Protein AF-A0A358A588-F1 (afdb_monomer_lite)

Foldseek 3Di:
DVVVVVVVVVVVLVVVLQVLLVQLLVLLLQLQVQVPDPSNVVSLVSNLVSLLCLQPVVLHDLVSSLVSLVNSVVSNVVVCVVVVGDGDPVSCCVSRVVSNVVSSVVSVVVVVVVVVVVVVVVVVVVVVVVLVVCLVCVLVVLVVLVVVLVVQQVVQDALLWFLWHQQDRHQLHVVLVVSVVSNCSNPVVLADPVLVVLLVQLNVLSVLLQVQLCVQVVDNGRTRHPVCQCSSCVVVVVNDSLSSLNSNSLSSLSSNLSSVSSSLCSVCPPVVVCQVPDWDDPDQQWIDGPLATDGDPPRPLLPQLVLLSNLLVCLVSVHDYRLVRLVSSLVNPRAADFQHDPSSLVSVLSLLLSAPSSLVSVSSNVNSPNNCSNQVLCVLQRSARDPDPPDGTGRQSQLSNQLSVQSVCLVVDPCSSVSSVCSNQVQSQVSDPDDSNVSSVVSVVVSCSSNVHDD

Secondary structure (DSSP, 8-state):
-HHHHHHHHHHHHHHHHHHHHHHHHHHHHHHHHTTTSHHHHHHHHHHHHHHHIIIIIS---HHHHHHHHHHHHHHHHHHHHHTT----HHHHIIIIIHHHHHHHHHHHHHHHHHHHHHHHHHHHHHHHHHHHHHHHTHHHHHHHHHHHHHHHHHHH-BGGGBSS-BTTTSBTSHHHHHHHHHHHHH-GGGS-HHHHHHHHHHHHHHHHHHHHHHHHHSS---B--HHHHHHHHHHHT--SHHHHHHHHHHHHHHHHHHHHHHHHHHHTTTGGGGGGG-PEEEETTEEEETTEEEE-TT--TTSTTHHHHHHHHHHHTT-EE-HHHHHHHHHT--PPPSSPPHHHHHHHHHHHHTTTHHHHHHHHHHTTTHHHHH-GGGGGGTT----STT--B-HHHHHHHHHHHHHTTGGG-S-HHHHHHHHHHTTGGGGSSS-HHHHHHHHHHHHHHHTT---

pLDDT: mean 89.64, std 9.19, range [41.62, 98.5]

Structure (mmCIF, N/CA/C/O backbone):
data_AF-A0A358A588-F1
#
_entry.id   AF-A0A358A588-F1
#
loop_
_atom_site.group_PDB
_atom_site.id
_atom_site.type_symbol
_atom_site.label_atom_id
_atom_site.label_alt_id
_atom_site.label_comp_id
_atom_site.label_asym_id
_atom_site.label_entity_id
_atom_site.label_seq_id
_atom_site.pdbx_PDB_ins_code
_atom_site.Cartn_x
_atom_site.Cartn_y
_atom_site.Cartn_z
_atom_site.occupancy
_atom_site.B_iso_or_equiv
_atom_site.auth_seq_id
_atom_site.auth_comp_id
_atom_site.auth_asym_id
_atom_site.auth_atom_id
_atom_site.pdbx_PDB_model_num
ATOM 1 N N . MET A 1 1 ? -7.267 -7.176 52.879 1.00 49.34 1 MET A N 1
ATOM 2 C CA . MET A 1 1 ? -7.766 -5.792 53.075 1.00 49.34 1 MET A CA 1
ATOM 3 C C . MET A 1 1 ? -9.186 -5.602 52.527 1.00 49.34 1 MET A C 1
ATOM 5 O O . MET A 1 1 ? -10.028 -5.124 53.272 1.00 49.34 1 MET A O 1
ATOM 9 N N . ALA A 1 2 ? -9.494 -6.065 51.306 1.00 41.62 2 ALA A N 1
ATOM 10 C CA . ALA A 1 2 ? -10.811 -5.925 50.657 1.00 41.62 2 ALA A CA 1
ATOM 11 C C . ALA A 1 2 ? -12.026 -6.453 51.461 1.00 41.62 2 ALA A C 1
ATOM 13 O O . ALA A 1 2 ? -13.049 -5.780 51.539 1.00 41.62 2 ALA A O 1
ATOM 14 N N . VAL A 1 3 ? -11.899 -7.601 52.141 1.00 55.19 3 VAL A N 1
ATOM 15 C CA . VAL A 1 3 ? -12.985 -8.180 52.968 1.00 55.19 3 VAL A CA 1
ATOM 16 C C . VAL A 1 3 ? -13.367 -7.279 54.155 1.00 55.19 3 VAL A C 1
ATOM 18 O O . VAL A 1 3 ? -14.538 -7.189 54.515 1.00 55.19 3 VAL A O 1
ATOM 21 N N . LYS A 1 4 ? -12.397 -6.558 54.741 1.00 56.94 4 LYS A N 1
ATOM 22 C CA . LYS A 1 4 ? -12.649 -5.630 55.859 1.00 56.94 4 LYS A CA 1
ATOM 23 C C . LYS A 1 4 ? -13.379 -4.361 55.400 1.00 56.94 4 LYS A C 1
ATOM 25 O O . LYS A 1 4 ? -14.205 -3.847 56.145 1.00 56.94 4 LYS A O 1
ATOM 30 N N . VAL A 1 5 ? -13.129 -3.905 54.170 1.00 62.56 5 VAL A N 1
ATOM 31 C CA . VAL A 1 5 ? -13.775 -2.713 53.590 1.00 62.56 5 VAL A CA 1
ATOM 32 C C . VAL A 1 5 ? -15.255 -2.980 53.288 1.00 62.56 5 VAL A C 1
ATOM 34 O O . VAL A 1 5 ? -16.106 -2.205 53.707 1.00 62.56 5 VAL A O 1
ATOM 37 N N . GLN A 1 6 ? -15.587 -4.130 52.690 1.00 63.88 6 GLN A N 1
ATOM 38 C CA . GLN A 1 6 ? -16.983 -4.513 52.408 1.00 63.88 6 GLN A CA 1
ATOM 39 C C . GLN A 1 6 ? -17.823 -4.775 53.667 1.00 63.88 6 GLN A C 1
ATOM 41 O O . GLN A 1 6 ? -19.049 -4.634 53.658 1.00 63.88 6 GLN A O 1
ATOM 46 N N . ALA A 1 7 ? -17.194 -5.230 54.752 1.00 69.00 7 ALA A N 1
ATOM 47 C CA . ALA A 1 7 ? -17.876 -5.378 56.032 1.00 69.00 7 ALA A CA 1
ATOM 48 C C . ALA A 1 7 ? -18.200 -4.002 56.636 1.00 69.00 7 ALA A C 1
ATOM 50 O O . ALA A 1 7 ? -19.339 -3.767 57.030 1.00 69.00 7 ALA A O 1
ATOM 51 N N . LEU A 1 8 ? -17.229 -3.082 56.644 1.00 75.88 8 LEU A N 1
ATOM 52 C CA . LEU A 1 8 ? -17.400 -1.721 57.158 1.00 75.88 8 LEU A CA 1
ATOM 53 C C . LEU A 1 8 ? -18.476 -0.942 56.386 1.00 75.88 8 LEU A C 1
ATOM 55 O O . LEU A 1 8 ? -19.343 -0.320 56.991 1.00 75.88 8 LEU A O 1
ATOM 59 N N . GLU A 1 9 ? -18.475 -1.043 55.058 1.00 77.75 9 GLU A N 1
ATOM 60 C CA . GLU A 1 9 ? -19.464 -0.404 54.186 1.00 77.75 9 GLU A CA 1
ATOM 61 C C . GLU A 1 9 ? -20.899 -0.872 54.487 1.00 77.75 9 GLU A C 1
ATOM 63 O O . GLU A 1 9 ? -21.830 -0.067 54.556 1.00 77.75 9 GLU A O 1
ATOM 68 N N . ARG A 1 10 ? -21.094 -2.172 54.747 1.00 80.69 10 ARG A N 1
ATOM 69 C CA . ARG A 1 10 ? -22.404 -2.716 55.139 1.00 80.69 10 ARG A CA 1
ATOM 70 C C . ARG A 1 10 ? -22.880 -2.178 56.486 1.00 80.69 10 ARG A C 1
ATOM 72 O O . ARG A 1 10 ? -24.053 -1.834 56.610 1.00 80.69 10 ARG A O 1
ATOM 79 N N . TRP A 1 11 ? -21.991 -2.065 57.469 1.00 84.62 11 TRP A N 1
ATOM 80 C CA . TRP A 1 11 ? -22.337 -1.499 58.774 1.00 84.62 11 TRP A CA 1
ATOM 81 C C . TRP A 1 11 ? -22.709 -0.021 58.679 1.00 84.62 11 TRP A C 1
ATOM 83 O O . TRP A 1 11 ? -23.757 0.376 59.184 1.00 84.62 11 TRP A O 1
ATOM 93 N N . VAL A 1 12 ? -21.905 0.774 57.970 1.00 84.12 12 VAL A N 1
ATOM 94 C CA . VAL A 1 12 ? -22.150 2.211 57.782 1.00 84.12 12 VAL A CA 1
ATOM 95 C C . VAL A 1 12 ? -23.462 2.449 57.034 1.00 84.12 12 VAL A C 1
ATOM 97 O O . VAL A 1 12 ? -24.297 3.220 57.496 1.00 84.12 12 VAL A O 1
ATOM 100 N N . THR A 1 13 ? -23.703 1.737 55.929 1.00 84.62 13 THR A N 1
ATOM 101 C CA . THR A 1 13 ? -24.952 1.882 55.157 1.00 84.62 13 THR A CA 1
ATOM 102 C C . THR A 1 13 ? -26.192 1.470 55.951 1.00 84.62 13 THR A C 1
ATOM 104 O O . THR A 1 13 ? -27.238 2.100 55.813 1.00 84.62 13 THR A O 1
ATOM 107 N N . THR A 1 14 ? -26.086 0.457 56.815 1.00 88.19 14 THR A N 1
ATOM 108 C CA . THR A 1 14 ? -27.189 0.044 57.700 1.00 88.19 14 THR A CA 1
ATOM 109 C C . THR A 1 14 ? -27.453 1.089 58.782 1.00 88.19 14 THR A C 1
ATOM 111 O O . THR A 1 14 ? -28.604 1.425 59.033 1.00 88.19 14 THR A O 1
ATOM 114 N N . LEU A 1 15 ? -26.402 1.642 59.395 1.00 90.88 15 LEU A N 1
ATOM 115 C CA . LEU A 1 15 ? -26.529 2.647 60.451 1.00 90.88 15 LEU A CA 1
ATOM 116 C C . LEU A 1 15 ? -27.126 3.960 59.925 1.00 90.88 15 LEU A C 1
ATOM 118 O O . LEU A 1 15 ? -28.028 4.517 60.547 1.00 90.88 15 LEU A O 1
ATOM 122 N N . ILE A 1 16 ? -26.684 4.408 58.747 1.00 89.50 16 ILE A N 1
ATOM 123 C CA . ILE A 1 16 ? -27.269 5.570 58.063 1.00 89.50 16 ILE A CA 1
ATOM 124 C C . ILE A 1 16 ? -28.724 5.280 57.672 1.00 89.50 16 ILE A C 1
ATOM 126 O O . ILE A 1 16 ? -29.588 6.127 57.869 1.00 89.50 16 ILE A O 1
ATOM 130 N N . GLY A 1 17 ? -29.016 4.078 57.164 1.00 89.25 17 GLY A N 1
ATOM 131 C CA . GLY A 1 17 ? -30.378 3.666 56.821 1.00 89.25 17 GLY A CA 1
ATOM 132 C C . GLY A 1 17 ? -31.331 3.659 58.017 1.00 89.25 17 GLY A C 1
ATOM 133 O O . GLY A 1 17 ? -32.454 4.145 57.916 1.00 89.25 17 GLY A O 1
ATOM 134 N N . LEU A 1 18 ? -30.864 3.187 59.175 1.00 91.69 18 LEU A N 1
ATOM 135 C CA . LEU A 1 18 ? -31.629 3.222 60.420 1.00 91.69 18 LEU A CA 1
ATOM 136 C C . LEU A 1 18 ? -31.895 4.664 60.876 1.00 91.69 18 LEU A C 1
ATOM 138 O O . LEU A 1 18 ? -33.020 4.974 61.252 1.00 91.69 18 LEU A O 1
ATOM 142 N N . ALA A 1 19 ? -30.890 5.543 60.805 1.00 92.12 19 ALA A N 1
ATOM 143 C CA . ALA A 1 19 ? -31.039 6.961 61.135 1.00 92.12 19 ALA A CA 1
ATOM 144 C C . ALA A 1 19 ? -32.018 7.681 60.190 1.00 92.12 19 ALA A C 1
ATOM 146 O O . ALA A 1 19 ? -32.824 8.498 60.631 1.00 92.12 19 ALA A O 1
ATOM 147 N N . LEU A 1 20 ? -31.983 7.343 58.897 1.00 91.88 20 LEU A N 1
ATOM 148 C CA . LEU A 1 20 ? -32.939 7.837 57.911 1.00 91.88 20 LEU A CA 1
ATOM 149 C C . LEU A 1 20 ? -34.357 7.372 58.258 1.00 91.88 20 LEU A C 1
ATOM 151 O O . LEU A 1 20 ? -35.273 8.185 58.297 1.00 91.88 20 LEU A O 1
ATOM 155 N N . MET A 1 21 ? -34.531 6.083 58.563 1.00 93.31 21 MET A N 1
ATOM 156 C CA . MET A 1 21 ? -35.827 5.511 58.929 1.00 93.31 21 MET A CA 1
ATOM 157 C C . MET A 1 21 ? -36.406 6.165 60.190 1.00 93.31 21 MET A C 1
ATOM 159 O O . MET A 1 21 ? -37.588 6.499 60.214 1.00 93.31 21 MET A O 1
ATOM 163 N N . THR A 1 22 ? -35.599 6.360 61.238 1.00 92.62 22 THR A N 1
ATOM 164 C CA . THR A 1 22 ? -36.066 6.966 62.496 1.00 92.62 22 THR A CA 1
ATOM 165 C C . THR A 1 22 ? -36.398 8.443 62.333 1.00 92.62 22 THR A C 1
ATOM 167 O O . THR A 1 22 ? -37.443 8.882 62.810 1.00 92.62 22 THR A O 1
ATOM 170 N N . SER A 1 23 ? -35.553 9.200 61.627 1.00 92.62 23 SER A N 1
ATOM 171 C CA . SER A 1 23 ? -35.801 10.612 61.326 1.00 92.62 23 SER A CA 1
ATOM 172 C C . SER A 1 23 ? -37.082 10.785 60.511 1.00 92.62 23 SER A C 1
ATOM 174 O O . SER A 1 23 ? -37.944 11.575 60.891 1.00 92.62 23 SER A O 1
ATOM 176 N N . LEU A 1 24 ? -37.245 9.980 59.460 1.00 93.25 24 LEU A N 1
ATOM 177 C CA . LEU A 1 24 ? -38.387 10.048 58.557 1.00 93.25 24 LEU A CA 1
ATOM 178 C C . LEU A 1 24 ? -39.688 9.571 59.217 1.00 93.25 24 LEU A C 1
ATOM 180 O O . LEU A 1 24 ? -40.751 10.119 58.948 1.00 93.25 24 LEU A O 1
ATOM 184 N N . ALA A 1 25 ? -39.621 8.583 60.115 1.00 91.50 25 ALA A N 1
ATOM 185 C CA . ALA A 1 25 ? -40.775 8.168 60.911 1.00 91.50 25 ALA A CA 1
ATOM 186 C C . ALA A 1 25 ? -41.207 9.275 61.884 1.00 91.50 25 ALA A C 1
ATOM 188 O O . ALA A 1 25 ? -42.401 9.504 62.052 1.00 91.50 25 ALA A O 1
ATOM 189 N N . GLY A 1 26 ? -40.253 9.978 62.504 1.00 91.12 26 GLY A N 1
ATOM 190 C CA . GLY A 1 26 ? -40.532 11.083 63.422 1.00 91.12 26 GLY A CA 1
ATOM 191 C C . GLY A 1 26 ? -41.179 12.285 62.734 1.00 91.12 26 GLY A C 1
ATOM 192 O O . GLY A 1 26 ? -42.184 12.798 63.223 1.00 91.12 26 GLY A O 1
ATOM 193 N N . THR A 1 27 ? -40.650 12.706 61.583 1.00 92.00 27 THR A N 1
ATOM 194 C CA . THR A 1 27 ? -41.223 13.818 60.807 1.00 92.00 27 THR A CA 1
ATOM 195 C C . THR A 1 27 ? -42.592 13.458 60.235 1.00 92.00 27 THR A C 1
ATOM 197 O O . THR A 1 27 ? -43.519 14.261 60.327 1.00 92.00 27 THR A O 1
ATOM 200 N N . LEU A 1 28 ? -42.770 12.221 59.760 1.00 89.56 28 LEU A N 1
ATOM 201 C CA . LEU A 1 28 ? -44.059 11.735 59.271 1.00 89.56 28 LEU A CA 1
ATOM 202 C C . LEU A 1 28 ? -45.103 11.630 60.394 1.00 89.56 28 LEU A C 1
ATOM 204 O O . LEU A 1 28 ? -46.247 12.030 60.202 1.00 89.56 28 LEU A O 1
ATOM 208 N N . LEU A 1 29 ? -44.724 11.158 61.585 1.00 89.81 29 LEU A N 1
ATOM 209 C CA . LEU A 1 29 ? -45.606 11.154 62.757 1.00 89.81 29 LEU A CA 1
ATOM 210 C C . LEU A 1 29 ? -45.992 12.566 63.193 1.00 89.81 29 LEU A C 1
ATOM 212 O O . LEU A 1 29 ? -47.149 12.794 63.532 1.00 89.81 29 LEU A O 1
ATOM 216 N N . GLY A 1 30 ? -45.050 13.512 63.154 1.00 86.88 30 GLY A N 1
ATOM 217 C CA . GLY A 1 30 ? -45.333 14.924 63.404 1.00 86.88 30 GLY A CA 1
ATOM 218 C C . GLY A 1 30 ? -46.331 15.494 62.396 1.00 86.88 30 GLY A C 1
ATOM 219 O O . GLY A 1 30 ? -47.281 16.162 62.794 1.00 86.88 30 GLY A O 1
ATOM 220 N N . ALA A 1 31 ? -46.168 15.167 61.112 1.00 86.94 31 ALA A N 1
ATOM 221 C CA . ALA A 1 31 ? -47.083 15.584 60.054 1.00 86.94 31 ALA A CA 1
ATOM 222 C C . ALA A 1 31 ? -48.490 14.989 60.234 1.00 86.94 31 ALA A C 1
ATOM 224 O O . ALA A 1 31 ? -49.475 15.694 60.044 1.00 86.94 31 ALA A O 1
ATOM 225 N N . LEU A 1 32 ? -48.590 13.721 60.649 1.00 85.69 32 LEU A N 1
ATOM 226 C CA . LEU A 1 32 ? -49.868 13.043 60.894 1.00 85.69 32 LEU A CA 1
ATOM 227 C C . LEU A 1 32 ? -50.568 13.534 62.168 1.00 85.69 32 LEU A C 1
ATOM 229 O O . LEU A 1 32 ? -51.772 13.757 62.157 1.00 85.69 32 LEU A O 1
ATOM 233 N N . HIS A 1 33 ? -49.831 13.724 63.265 1.00 86.81 33 HIS A N 1
ATOM 234 C CA . HIS A 1 33 ? -50.406 14.151 64.544 1.00 86.81 33 HIS A CA 1
ATOM 235 C C . HIS A 1 33 ? -50.925 15.595 64.510 1.00 86.81 33 HIS A C 1
ATOM 237 O O . HIS A 1 33 ? -51.863 15.940 65.225 1.00 86.81 33 HIS A O 1
ATOM 243 N N . LEU A 1 34 ? -50.287 16.443 63.700 1.00 87.12 34 LEU A N 1
ATOM 244 C CA . LEU A 1 34 ? -50.498 17.888 63.670 1.00 87.12 34 LEU A CA 1
ATOM 245 C C . LEU A 1 34 ? -51.047 18.381 62.319 1.00 87.12 34 LEU A C 1
ATOM 247 O O . LEU A 1 34 ? -50.856 19.558 62.003 1.00 87.12 34 LEU A O 1
ATOM 251 N N . ALA A 1 35 ? -51.696 17.506 61.539 1.00 78.69 35 ALA A N 1
ATOM 252 C CA . ALA A 1 35 ? -52.033 17.686 60.118 1.00 78.69 35 ALA A CA 1
ATOM 253 C C . ALA A 1 35 ? -52.707 19.029 59.759 1.00 78.69 35 ALA A C 1
ATOM 255 O O . ALA A 1 35 ? -52.408 19.599 58.711 1.00 78.69 35 ALA A O 1
ATOM 256 N N . ASP A 1 36 ? -53.521 19.585 60.661 1.00 81.81 36 ASP A N 1
ATOM 257 C CA . ASP A 1 36 ? -54.259 20.843 60.457 1.00 81.81 36 ASP A CA 1
ATOM 258 C C . ASP A 1 36 ? -53.571 22.086 61.045 1.00 81.81 36 ASP A C 1
ATOM 260 O O . ASP A 1 36 ? -54.162 23.162 61.159 1.00 81.81 36 ASP A O 1
ATOM 264 N N . THR A 1 37 ? -52.312 21.961 61.459 1.00 86.75 37 THR A N 1
ATOM 265 C CA . THR A 1 37 ? -51.557 23.054 62.075 1.00 86.75 37 THR A CA 1
ATOM 266 C C . THR A 1 37 ? -50.357 23.452 61.226 1.00 86.75 37 THR A C 1
ATOM 268 O O . THR A 1 37 ? -49.803 22.660 60.461 1.00 86.75 37 THR A O 1
ATOM 271 N N . PHE A 1 38 ? -49.879 24.679 61.435 1.00 87.38 38 PHE A N 1
ATOM 272 C CA . PHE A 1 38 ? -48.620 25.142 60.853 1.00 87.38 38 PHE A CA 1
ATOM 273 C C . PHE A 1 38 ? -47.447 24.197 61.178 1.00 87.38 38 PHE A C 1
ATOM 275 O O . PHE A 1 38 ? -46.618 23.917 60.318 1.00 87.38 38 PHE A O 1
ATOM 282 N N . LEU A 1 39 ? -47.406 23.644 62.396 1.00 85.81 39 LEU A N 1
ATOM 283 C CA . LEU A 1 39 ? -46.358 22.709 62.813 1.00 85.81 39 LEU A CA 1
ATOM 284 C C . LEU A 1 39 ? -46.415 21.375 62.049 1.00 85.81 39 LEU A C 1
ATOM 286 O O . LEU A 1 39 ? -45.364 20.819 61.736 1.00 85.81 39 LEU A O 1
ATOM 290 N N . GLY A 1 40 ? -47.608 20.886 61.695 1.00 85.19 40 GLY A N 1
ATOM 291 C CA . GLY A 1 40 ? -47.763 19.698 60.849 1.00 85.19 40 GLY A CA 1
ATOM 292 C C . GLY A 1 40 ? -47.281 19.928 59.419 1.00 85.19 40 GLY A C 1
ATOM 293 O O . GLY A 1 40 ? -46.601 19.073 58.855 1.00 85.19 40 GLY A O 1
ATOM 294 N N . GLN A 1 41 ? -47.533 21.117 58.861 1.00 85.12 41 GLN A N 1
ATOM 295 C CA . GLN A 1 41 ? -46.999 21.501 57.549 1.00 85.12 41 GLN A CA 1
ATOM 296 C C . GLN A 1 41 ? -45.467 21.573 57.558 1.00 85.12 41 GLN A C 1
ATOM 298 O O . GLN A 1 41 ? -44.826 21.059 56.643 1.00 85.12 41 GLN A O 1
ATOM 303 N N . VAL A 1 42 ? -44.863 22.143 58.608 1.00 88.06 42 VAL A N 1
ATOM 304 C CA . VAL A 1 42 ? -43.399 22.148 58.782 1.00 88.06 42 VAL A CA 1
ATOM 305 C C . VAL A 1 42 ? -42.854 20.717 58.837 1.00 88.06 42 VAL A C 1
ATOM 307 O O . VAL A 1 42 ? -41.903 20.400 58.126 1.00 88.06 42 VAL A O 1
ATOM 310 N N . ALA A 1 43 ? -43.487 19.824 59.601 1.00 88.06 43 ALA A N 1
ATOM 311 C CA . ALA A 1 43 ? -43.083 18.420 59.680 1.00 88.06 43 ALA A CA 1
ATOM 312 C C . ALA A 1 43 ? -43.210 17.681 58.329 1.00 88.06 43 ALA A C 1
ATOM 314 O O . ALA A 1 43 ? -42.357 16.857 57.983 1.00 88.06 43 ALA A O 1
ATOM 315 N N . ALA A 1 44 ? -44.225 18.006 57.523 1.00 86.00 44 ALA A N 1
ATOM 316 C CA . ALA A 1 44 ? -44.368 17.489 56.163 1.00 86.00 44 ALA A CA 1
ATOM 317 C C . ALA A 1 44 ? -43.237 17.972 55.235 1.00 86.00 44 ALA A C 1
ATOM 319 O O . ALA A 1 44 ? -42.672 17.172 54.490 1.00 86.00 44 ALA A O 1
ATOM 320 N N . PHE A 1 45 ? -42.837 19.245 55.312 1.00 88.75 45 PHE A N 1
ATOM 321 C CA . PHE A 1 45 ? -41.679 19.744 54.560 1.00 88.75 45 PHE A CA 1
ATOM 322 C C . PHE A 1 45 ? -40.372 19.071 54.990 1.00 88.75 45 PHE A C 1
ATOM 324 O O . PHE A 1 45 ? -39.598 18.642 54.134 1.00 88.75 45 PHE A O 1
ATOM 331 N N . GLU A 1 46 ? -40.146 18.907 56.293 1.00 91.88 46 GLU A N 1
ATOM 332 C CA . GLU A 1 46 ? -38.987 18.174 56.822 1.00 91.88 46 GLU A CA 1
ATOM 333 C C . GLU A 1 46 ? -38.950 16.726 56.308 1.00 91.88 46 GLU A C 1
ATOM 335 O O . GLU A 1 46 ? -37.898 16.208 55.945 1.00 91.88 46 GLU A O 1
ATOM 340 N N . THR A 1 47 ? -40.112 16.083 56.169 1.00 90.12 47 THR A N 1
ATOM 341 C CA . THR A 1 47 ? -40.235 14.744 55.571 1.00 90.12 47 THR A CA 1
ATOM 342 C C . THR A 1 47 ? -39.717 14.712 54.127 1.00 90.12 47 THR A C 1
ATOM 344 O O . THR A 1 47 ? -38.950 13.818 53.763 1.00 90.12 47 THR A O 1
ATOM 347 N N . ILE A 1 48 ? -40.061 15.717 53.317 1.00 90.12 48 ILE A N 1
ATOM 348 C CA . ILE A 1 48 ? -39.560 15.860 51.941 1.00 90.12 48 ILE A CA 1
ATOM 349 C C . ILE A 1 48 ? -38.043 16.093 51.938 1.00 90.12 48 ILE A C 1
ATOM 351 O O . ILE A 1 48 ? -37.326 15.460 51.160 1.00 90.12 48 ILE A O 1
ATOM 355 N N . TYR A 1 49 ? -37.527 16.948 52.824 1.00 90.25 49 TYR A N 1
ATOM 356 C CA . TYR A 1 49 ? -36.086 17.192 52.938 1.00 90.25 49 TYR A CA 1
ATOM 357 C C . TYR A 1 49 ? -35.307 15.929 53.302 1.00 90.25 49 TYR A C 1
ATOM 359 O O . TYR A 1 49 ? -34.283 15.637 52.681 1.00 90.25 49 TYR A O 1
ATOM 367 N N . VAL A 1 50 ? -35.806 15.139 54.254 1.00 91.12 50 VAL A N 1
ATOM 368 C CA . VAL A 1 50 ? -35.181 13.871 54.653 1.00 91.12 50 VAL A CA 1
ATOM 369 C C . VAL A 1 50 ? -35.179 12.868 53.490 1.00 91.12 50 VAL A C 1
ATOM 371 O O . VAL A 1 50 ? -34.171 12.190 53.273 1.00 91.12 50 VAL A O 1
ATOM 374 N N . LEU A 1 51 ? -36.238 12.819 52.671 1.00 90.88 51 LEU A N 1
ATOM 375 C CA . LEU A 1 51 ? -36.268 12.014 51.440 1.00 90.88 51 LEU A CA 1
ATOM 376 C C . LEU A 1 51 ? -35.216 12.471 50.416 1.00 90.88 51 LEU A C 1
ATOM 378 O O . LEU A 1 51 ? -34.495 11.636 49.862 1.00 90.88 51 LEU A O 1
ATOM 382 N N . ILE A 1 52 ? -35.072 13.781 50.198 1.00 88.56 52 ILE A N 1
ATOM 383 C CA . ILE A 1 52 ? -34.043 14.340 49.306 1.00 88.56 52 ILE A CA 1
ATOM 384 C C . ILE A 1 52 ? -32.643 13.986 49.817 1.00 88.56 52 ILE A C 1
ATOM 386 O O . ILE A 1 52 ? -31.797 13.548 49.034 1.00 88.56 52 ILE A O 1
ATOM 390 N N . ILE A 1 53 ? -32.397 14.116 51.124 1.00 88.69 53 ILE A N 1
ATOM 391 C CA . ILE A 1 53 ? -31.123 13.736 51.743 1.00 88.69 53 ILE A CA 1
ATOM 392 C C . ILE A 1 53 ? -30.841 12.246 51.500 1.00 88.69 53 ILE A C 1
ATOM 394 O O . ILE A 1 53 ? -29.747 11.897 51.052 1.00 88.69 53 ILE A O 1
ATOM 398 N N . GLY A 1 54 ? -31.836 11.383 51.722 1.00 86.25 54 GLY A N 1
ATOM 399 C CA . GLY A 1 54 ? -31.736 9.937 51.524 1.00 86.25 54 GLY A CA 1
ATOM 400 C C . GLY A 1 54 ? -31.381 9.527 50.094 1.00 86.25 54 GLY A C 1
ATOM 401 O O . GLY A 1 54 ? -30.474 8.716 49.895 1.00 86.25 54 GLY A O 1
ATOM 402 N N . PHE A 1 55 ? -32.073 10.086 49.098 1.00 87.75 55 PHE A N 1
ATOM 403 C CA . PHE A 1 55 ? -31.919 9.680 47.696 1.00 87.75 55 PHE A CA 1
ATOM 404 C C . PHE A 1 55 ? -30.868 10.472 46.908 1.00 87.75 55 PHE A C 1
ATOM 406 O O . PHE A 1 55 ? -30.302 9.929 45.963 1.00 87.75 55 PHE A O 1
ATOM 413 N N . SER A 1 56 ? -30.586 11.725 47.278 1.00 82.56 56 SER A N 1
ATOM 414 C CA . SER A 1 56 ? -29.737 12.625 46.475 1.00 82.56 56 SER A CA 1
ATOM 415 C C . SER A 1 56 ? -28.398 12.964 47.137 1.00 82.56 56 SER A C 1
ATOM 417 O O . SER A 1 56 ? -27.390 13.080 46.442 1.00 82.56 56 SER A O 1
ATOM 419 N N . ILE A 1 57 ? -28.353 13.109 48.468 1.00 84.75 57 ILE A N 1
ATOM 420 C CA . ILE A 1 57 ? -27.145 13.579 49.176 1.00 84.75 57 ILE A CA 1
ATOM 421 C C . ILE A 1 57 ? -26.324 12.408 49.712 1.00 84.75 57 ILE A C 1
ATOM 423 O O . ILE A 1 57 ? -25.120 12.338 49.475 1.00 84.75 57 ILE A O 1
ATOM 427 N N . LEU A 1 58 ? -26.969 11.461 50.395 1.00 83.50 58 LEU A N 1
ATOM 428 C CA . LEU A 1 58 ? -26.287 10.334 51.037 1.00 83.50 58 LEU A CA 1
ATOM 429 C C . LEU A 1 58 ? -25.781 9.278 50.040 1.00 83.50 58 LEU A C 1
ATOM 431 O O . LEU A 1 58 ? -25.023 8.396 50.438 1.00 83.50 58 LEU A O 1
ATOM 435 N N . ARG A 1 59 ? -26.187 9.367 48.761 1.00 74.19 59 ARG A N 1
ATOM 436 C CA . ARG A 1 59 ? -25.808 8.456 47.658 1.00 74.19 59 ARG A CA 1
ATOM 437 C C . ARG A 1 59 ? -25.889 6.969 48.036 1.00 74.19 59 ARG A C 1
ATOM 439 O O . ARG A 1 59 ? -25.074 6.156 47.603 1.00 74.19 59 ARG A O 1
ATOM 446 N N . LEU A 1 60 ? -26.865 6.613 48.869 1.00 80.81 60 LEU A N 1
ATOM 447 C CA . LEU A 1 60 ? -27.122 5.229 49.248 1.00 80.81 60 LEU A CA 1
ATOM 448 C C . LEU A 1 60 ? -27.763 4.464 48.077 1.00 80.81 60 LEU A C 1
ATOM 450 O O . LEU A 1 60 ? -28.460 5.076 47.266 1.00 80.81 60 LEU A O 1
ATOM 454 N N . PRO A 1 61 ? -27.593 3.128 48.001 1.00 83.44 61 PRO A N 1
ATOM 455 C CA . PRO A 1 61 ? -28.249 2.319 46.980 1.00 83.44 61 PRO A CA 1
ATOM 456 C C . PRO A 1 61 ? -29.771 2.553 46.988 1.00 83.44 61 PRO A C 1
ATOM 458 O O . PRO A 1 61 ? -30.391 2.319 48.032 1.00 83.44 61 PRO A O 1
ATOM 461 N N . PRO A 1 62 ? -30.398 2.946 45.860 1.00 85.62 62 PRO A N 1
ATOM 462 C CA . PRO A 1 62 ? -31.801 3.368 45.832 1.00 85.62 62 PRO A CA 1
ATOM 463 C C . PRO A 1 62 ? -32.770 2.311 46.369 1.00 85.62 62 PRO A C 1
ATOM 465 O O . PRO A 1 62 ? -33.728 2.641 47.061 1.00 85.62 62 PRO A O 1
ATOM 468 N N . THR A 1 63 ? -32.490 1.027 46.123 1.00 86.88 63 THR A N 1
ATOM 469 C CA . THR A 1 63 ? -33.267 -0.108 46.647 1.00 86.88 63 THR A CA 1
ATOM 470 C C . THR A 1 63 ? -33.240 -0.184 48.173 1.00 86.88 63 THR A C 1
ATOM 472 O O . THR A 1 63 ? -34.261 -0.465 48.798 1.00 86.88 63 THR A O 1
ATOM 475 N N . ARG A 1 64 ? -32.085 0.093 48.792 1.00 87.62 64 ARG A N 1
ATOM 476 C CA . ARG A 1 64 ? -31.935 0.112 50.253 1.00 87.62 64 ARG A CA 1
ATOM 477 C C . ARG A 1 64 ? -32.544 1.370 50.854 1.00 87.62 64 ARG A C 1
ATOM 479 O O . ARG A 1 64 ? -33.222 1.268 51.866 1.00 87.62 64 ARG A O 1
ATOM 486 N N . THR A 1 65 ? -32.343 2.532 50.236 1.00 89.62 65 THR A N 1
ATOM 487 C CA . THR A 1 65 ? -32.975 3.786 50.673 1.00 89.62 65 THR A CA 1
ATOM 488 C C . THR A 1 65 ? -34.494 3.654 50.654 1.00 89.62 65 THR A C 1
ATOM 490 O O . THR A 1 65 ? -35.147 3.939 51.652 1.00 89.62 65 THR A O 1
ATOM 493 N N . LEU A 1 66 ? -35.049 3.108 49.566 1.00 91.69 66 LEU A N 1
ATOM 494 C CA . LEU A 1 66 ? -36.478 2.837 49.443 1.00 91.69 66 LEU A CA 1
ATOM 495 C C . LEU A 1 66 ? -36.973 1.863 50.516 1.00 91.69 66 LEU A C 1
ATOM 497 O O . LEU A 1 66 ? -38.029 2.099 51.090 1.00 91.69 66 LEU A O 1
ATOM 501 N N . PHE A 1 67 ? -36.213 0.809 50.831 1.00 92.75 67 PHE A N 1
ATOM 502 C CA . PHE A 1 67 ? -36.547 -0.109 51.924 1.00 92.75 67 PHE A CA 1
ATOM 503 C C . PHE A 1 67 ? -36.678 0.617 53.273 1.00 92.75 67 PHE A C 1
ATOM 505 O O . PHE A 1 67 ? -37.666 0.420 53.977 1.00 92.75 67 PHE A O 1
ATOM 512 N N . TRP A 1 68 ? -35.731 1.496 53.616 1.00 93.06 68 TRP A N 1
ATOM 513 C CA . TRP A 1 68 ? -35.777 2.262 54.866 1.00 93.06 68 TRP A CA 1
ATOM 514 C C . TRP A 1 68 ? -36.917 3.285 54.893 1.00 93.06 68 TRP A C 1
ATOM 516 O O . TRP A 1 68 ? -37.585 3.416 55.916 1.00 93.06 68 TRP A O 1
ATOM 526 N N . CYS A 1 69 ? -37.200 3.950 53.770 1.00 92.06 69 CYS A N 1
ATOM 527 C CA . CYS A 1 69 ? -38.34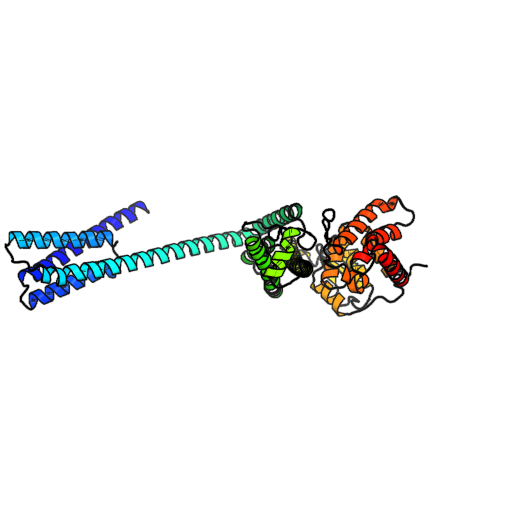2 4.859 53.649 1.00 92.06 69 CYS A CA 1
ATOM 528 C C . CYS A 1 69 ? -39.691 4.119 53.711 1.00 92.06 69 CYS A C 1
ATOM 530 O O . CYS A 1 69 ? -40.650 4.577 54.327 1.00 92.06 69 CYS A O 1
ATOM 532 N N . LEU A 1 70 ? -39.812 2.940 53.107 1.00 92.00 70 LEU A N 1
ATOM 533 C CA . LEU A 1 70 ? -41.025 2.134 53.271 1.00 92.00 70 LEU A CA 1
ATOM 534 C C . LEU A 1 70 ? -41.165 1.647 54.721 1.00 92.00 70 LEU A C 1
ATOM 536 O O . LEU A 1 70 ? -42.264 1.667 55.270 1.00 92.00 70 LEU A O 1
ATOM 540 N N . GLY A 1 71 ? -40.053 1.301 55.376 1.00 91.38 71 GLY A N 1
ATOM 541 C CA . GLY A 1 71 ? -40.020 0.965 56.799 1.00 91.38 71 GLY A CA 1
ATOM 542 C C . GLY A 1 71 ? -40.506 2.104 57.701 1.00 91.38 71 GLY A C 1
ATOM 543 O O . GLY A 1 71 ? -41.321 1.867 58.591 1.00 91.38 71 GLY A O 1
ATOM 544 N N . SER A 1 72 ? -40.084 3.348 57.452 1.00 91.88 72 SER A N 1
ATOM 545 C CA . SER A 1 72 ? -40.531 4.503 58.244 1.00 91.88 72 SER A CA 1
ATOM 546 C C . SER A 1 72 ? -42.021 4.791 58.072 1.00 91.88 72 SER A C 1
ATOM 548 O O . SER A 1 72 ? -42.686 5.131 59.049 1.00 91.88 72 SER A O 1
ATOM 550 N N . LEU A 1 73 ? -42.562 4.595 56.864 1.00 91.25 73 LEU A N 1
ATOM 551 C CA . LEU A 1 73 ? -43.999 4.698 56.599 1.00 91.25 73 LEU A CA 1
ATOM 552 C C . LEU A 1 73 ? -44.792 3.661 57.401 1.00 91.25 73 LEU A C 1
ATOM 554 O O . LEU A 1 73 ? -45.784 4.006 58.036 1.00 91.25 73 LEU A O 1
ATOM 558 N N . VAL A 1 74 ? -44.333 2.405 57.420 1.00 92.06 74 VAL A N 1
ATOM 559 C CA . VAL A 1 74 ? -44.969 1.332 58.203 1.00 92.06 74 VAL A CA 1
ATOM 560 C C . VAL A 1 74 ? -44.948 1.656 59.697 1.00 92.06 74 VAL A C 1
ATOM 562 O O . VAL A 1 74 ? -45.972 1.516 60.363 1.00 92.06 74 VAL A O 1
ATOM 565 N N . VAL A 1 75 ? -43.812 2.124 60.224 1.00 91.56 75 VAL A N 1
ATOM 566 C CA . VAL A 1 75 ? -43.680 2.514 61.638 1.00 91.56 75 VAL A CA 1
ATOM 567 C C . VAL A 1 75 ? -44.628 3.663 61.985 1.00 91.56 75 VAL A C 1
ATOM 569 O O . VAL A 1 75 ? -45.330 3.589 62.994 1.00 91.56 75 VAL A O 1
ATOM 572 N N . ALA A 1 76 ? -44.689 4.699 61.145 1.00 88.62 76 ALA A N 1
ATOM 573 C CA . ALA A 1 76 ? -45.555 5.849 61.375 1.00 88.62 76 ALA A CA 1
ATOM 574 C C . ALA A 1 76 ? -47.044 5.470 61.336 1.00 88.62 76 ALA A C 1
ATOM 576 O O . ALA A 1 76 ? -47.796 5.844 62.234 1.00 88.62 76 ALA A O 1
ATOM 577 N N . LEU A 1 77 ? -47.465 4.669 60.351 1.00 88.75 77 LEU A N 1
ATOM 578 C CA . LEU A 1 77 ? -48.850 4.203 60.239 1.00 88.75 77 LEU A CA 1
ATOM 579 C C . LEU A 1 77 ? -49.245 3.281 61.397 1.00 88.75 77 LEU A C 1
ATOM 581 O O . LEU A 1 77 ? -50.338 3.418 61.941 1.00 88.75 77 LEU A O 1
ATOM 585 N N . ALA A 1 78 ? -48.361 2.374 61.822 1.00 90.75 78 ALA A N 1
ATOM 586 C CA . ALA A 1 78 ? -48.620 1.506 62.969 1.00 90.75 78 ALA A CA 1
ATOM 587 C C . ALA A 1 78 ? -48.806 2.312 64.266 1.00 90.75 78 ALA A C 1
ATOM 589 O O . ALA A 1 78 ? -49.724 2.040 65.039 1.00 90.75 78 ALA A O 1
ATOM 590 N N . ALA A 1 79 ? -47.971 3.329 64.492 1.00 89.75 79 ALA A N 1
ATOM 591 C CA . ALA A 1 79 ? -48.098 4.213 65.646 1.00 89.75 79 ALA A CA 1
ATOM 592 C C . ALA A 1 79 ? -49.365 5.088 65.580 1.00 89.75 79 ALA A C 1
ATOM 594 O O . ALA A 1 79 ? -50.055 5.213 66.592 1.00 89.75 79 ALA A O 1
ATOM 595 N N . ALA A 1 80 ? -49.725 5.612 64.404 1.00 87.12 80 ALA A N 1
ATOM 596 C CA . ALA A 1 80 ? -50.974 6.350 64.202 1.00 87.12 80 ALA A CA 1
ATOM 597 C C . ALA A 1 80 ? -52.213 5.479 64.492 1.00 87.12 80 ALA A C 1
ATOM 599 O O . ALA A 1 80 ? -53.128 5.917 65.190 1.00 87.12 80 ALA A O 1
ATOM 600 N N . LEU A 1 81 ? -52.209 4.215 64.044 1.00 89.06 81 LEU A N 1
ATOM 601 C CA . LEU A 1 81 ? -53.277 3.247 64.324 1.00 89.06 81 LEU A CA 1
ATOM 602 C C . LEU A 1 81 ? -53.398 2.924 65.820 1.00 89.06 81 LEU A C 1
ATOM 604 O O . LEU A 1 81 ? -54.506 2.902 66.356 1.00 89.06 81 LEU A O 1
ATOM 608 N N . LEU A 1 82 ? -52.274 2.705 66.512 1.00 92.25 82 LEU A N 1
ATOM 609 C CA . LEU A 1 82 ? -52.256 2.440 67.958 1.00 92.25 82 LEU A CA 1
ATOM 610 C C . LEU A 1 82 ? -52.801 3.621 68.774 1.00 92.25 82 LEU A C 1
ATOM 612 O O . LEU A 1 82 ? -53.478 3.413 69.780 1.00 92.25 82 LEU A O 1
ATOM 616 N N . GLN A 1 83 ? -52.530 4.847 68.324 1.00 90.12 83 GLN A N 1
ATOM 617 C CA . GLN A 1 83 ? -52.986 6.089 68.954 1.00 90.12 83 GLN A CA 1
ATOM 618 C C . GLN A 1 83 ? -54.384 6.536 68.482 1.00 90.12 83 GLN A C 1
ATOM 620 O O . GLN A 1 83 ? -54.905 7.528 68.989 1.00 90.12 83 GLN A O 1
ATOM 625 N N . ARG A 1 84 ? -55.006 5.805 67.542 1.00 89.06 84 ARG A N 1
ATOM 626 C CA . ARG A 1 84 ? -56.311 6.116 66.925 1.00 89.06 84 ARG A CA 1
ATOM 627 C C . ARG A 1 84 ? -56.375 7.506 66.276 1.00 89.06 84 ARG A C 1
ATOM 629 O O . ARG A 1 84 ? -57.380 8.201 66.407 1.00 89.06 84 ARG A O 1
ATOM 636 N N . TRP A 1 85 ? -55.305 7.917 65.601 1.00 87.94 85 TRP A N 1
ATOM 637 C CA . TRP A 1 85 ? -55.308 9.146 64.805 1.00 87.94 85 TRP A CA 1
ATOM 638 C C . TRP A 1 85 ? -56.088 8.945 63.504 1.00 87.94 85 TRP A C 1
ATOM 640 O O . TRP A 1 85 ? -56.019 7.870 62.906 1.00 87.94 85 TRP A O 1
ATOM 650 N N . ASP A 1 86 ? -56.812 9.978 63.072 1.00 82.56 86 ASP A N 1
ATOM 651 C CA . ASP A 1 86 ? -57.447 9.993 61.755 1.00 82.56 86 ASP A CA 1
ATOM 652 C C . ASP A 1 86 ? -56.388 10.338 60.702 1.00 82.56 86 ASP A C 1
ATOM 654 O O . ASP A 1 86 ? -55.699 11.353 60.810 1.00 82.56 86 ASP A O 1
ATOM 658 N N . VAL A 1 87 ? -56.189 9.447 59.733 1.00 82.94 87 VAL A N 1
ATOM 659 C CA . VAL A 1 87 ? -55.142 9.583 58.714 1.00 82.94 87 VAL A CA 1
ATOM 660 C C . VAL A 1 87 ? -55.817 9.862 57.385 1.00 82.94 87 VAL A C 1
ATOM 662 O O . VAL A 1 87 ? -56.329 8.941 56.748 1.00 82.94 87 VAL A O 1
ATOM 665 N N . ASP A 1 88 ? -55.777 11.120 56.947 1.00 85.25 88 ASP A N 1
ATOM 666 C CA . ASP A 1 88 ? -56.263 11.495 55.623 1.00 85.25 88 ASP A CA 1
ATOM 667 C C . ASP A 1 88 ? -55.358 10.897 54.522 1.00 85.25 88 ASP A C 1
ATOM 669 O O . ASP A 1 88 ? -54.158 11.212 54.453 1.00 85.25 88 ASP A O 1
ATOM 673 N N . PRO A 1 89 ? -55.897 10.043 53.628 1.00 83.69 89 PRO A N 1
ATOM 674 C CA . PRO A 1 89 ? -55.121 9.449 52.547 1.00 83.69 89 PRO A CA 1
ATOM 675 C C . PRO A 1 89 ? -54.538 10.486 51.580 1.00 83.69 89 PRO A C 1
ATOM 677 O O . PRO A 1 89 ? -53.472 10.246 51.008 1.00 83.69 89 PRO A O 1
ATOM 680 N N . VAL A 1 90 ? -55.207 11.631 51.392 1.00 84.75 90 VAL A N 1
ATOM 681 C CA . VAL A 1 90 ? -54.758 12.676 50.460 1.00 84.75 90 VAL A CA 1
ATOM 682 C C . VAL A 1 90 ? -53.521 13.386 51.010 1.00 84.75 90 VAL A C 1
ATOM 684 O O . VAL A 1 90 ? -52.510 13.468 50.308 1.00 84.75 90 VAL A O 1
ATOM 687 N N . SER A 1 91 ? -53.539 13.810 52.275 1.00 81.50 91 SER A N 1
ATOM 688 C CA . SER A 1 91 ? -52.368 14.356 52.970 1.00 81.50 91 SER A CA 1
ATOM 689 C C . SER A 1 91 ? -51.187 13.385 52.973 1.00 81.50 91 SER A C 1
ATOM 691 O O . SER A 1 91 ? -50.066 13.784 52.663 1.00 81.50 91 SER A O 1
ATOM 693 N N . LEU A 1 92 ? -51.414 12.094 53.241 1.00 85.25 92 LEU A N 1
ATOM 694 C CA . LEU A 1 92 ? -50.346 11.089 53.215 1.00 85.25 92 LEU A CA 1
ATOM 695 C C . LEU A 1 92 ? -49.725 10.944 51.814 1.00 85.25 92 LEU A C 1
ATOM 697 O O . LEU A 1 92 ? -48.504 10.834 51.659 1.00 85.25 92 LEU A O 1
ATOM 701 N N . MET A 1 93 ? -50.557 10.971 50.774 1.00 87.81 93 MET A N 1
ATOM 702 C CA . MET A 1 93 ? -50.102 10.871 49.393 1.00 87.81 93 MET A CA 1
ATOM 703 C C . MET A 1 93 ? -49.323 12.120 48.954 1.00 87.81 93 MET A C 1
ATOM 705 O O . MET A 1 93 ? -48.291 11.986 48.297 1.00 87.81 93 MET A O 1
ATOM 709 N N . LEU A 1 94 ? -49.760 13.317 49.355 1.00 83.38 94 LEU A N 1
ATOM 710 C CA . LEU A 1 94 ? -49.096 14.585 49.034 1.00 83.38 94 LEU A CA 1
ATOM 711 C C . LEU A 1 94 ? -47.784 14.785 49.800 1.00 83.38 94 LEU A C 1
ATOM 713 O O . LEU A 1 94 ? -46.786 15.184 49.204 1.00 83.38 94 LEU A O 1
ATOM 717 N N . PHE A 1 95 ? -47.766 14.499 51.102 1.00 81.62 95 PHE A N 1
ATOM 718 C CA . PHE A 1 95 ? -46.606 14.764 51.958 1.00 81.62 95 PHE A CA 1
ATOM 719 C C . PHE A 1 95 ? -45.548 13.665 51.905 1.00 81.62 95 PHE A C 1
ATOM 721 O O . PHE A 1 95 ? -44.384 13.923 52.209 1.00 81.62 95 PHE A O 1
ATOM 728 N N . TYR A 1 96 ? -45.928 12.450 51.505 1.00 86.88 96 TYR A N 1
ATOM 729 C CA . TYR A 1 96 ? -45.023 11.307 51.516 1.00 86.88 96 TYR A CA 1
ATOM 730 C C . TYR A 1 96 ? -44.994 10.533 50.203 1.00 86.88 96 TYR A C 1
ATOM 732 O O . TYR A 1 96 ? -43.920 10.316 49.648 1.00 86.88 96 TYR A O 1
ATOM 740 N N . GLY A 1 97 ? -46.157 10.135 49.683 1.00 88.06 97 GLY A N 1
ATOM 741 C CA . GLY A 1 97 ? -46.255 9.264 48.507 1.00 88.06 97 GLY A CA 1
ATOM 742 C C . GLY A 1 97 ? -45.597 9.851 47.255 1.00 88.06 97 GLY A C 1
ATOM 743 O O . GLY A 1 97 ? -44.662 9.263 46.710 1.00 88.06 97 GLY A O 1
ATOM 744 N N . PHE A 1 98 ? -46.052 11.025 46.812 1.00 90.94 98 PHE A N 1
ATOM 745 C CA . PHE A 1 98 ? -45.488 11.710 45.646 1.00 90.94 98 PHE A CA 1
ATOM 746 C C . PHE A 1 98 ? -44.006 12.076 45.835 1.00 90.94 98 PHE A C 1
ATOM 748 O O . PHE A 1 98 ? -43.206 11.710 44.967 1.00 90.94 98 PHE A O 1
ATOM 755 N N . PRO A 1 99 ? -43.591 12.717 46.949 1.00 89.81 99 PRO A N 1
ATOM 756 C CA . PRO A 1 99 ? -42.181 12.999 47.208 1.00 89.81 99 PRO A CA 1
ATOM 757 C C . PRO A 1 99 ? -41.294 11.753 47.195 1.00 89.81 99 PRO A C 1
ATOM 759 O O . PRO A 1 99 ? -40.206 11.795 46.623 1.00 89.81 99 PRO A O 1
ATOM 762 N N . LEU A 1 100 ? -41.755 10.634 47.766 1.00 91.62 100 LEU A N 1
ATOM 763 C CA . LEU A 1 100 ? -41.012 9.375 47.778 1.00 91.62 100 LEU A CA 1
ATOM 764 C C . LEU A 1 100 ? -40.792 8.845 46.359 1.00 91.62 100 LEU A C 1
ATOM 766 O O . LEU A 1 100 ? -39.672 8.466 46.030 1.00 91.62 100 LEU A O 1
ATOM 770 N N . VAL A 1 101 ? -41.828 8.842 45.514 1.00 91.94 101 VAL A N 1
ATOM 771 C CA . VAL A 1 101 ? -41.718 8.386 44.117 1.00 91.94 101 VAL A CA 1
ATOM 772 C C . VAL A 1 101 ? -40.751 9.269 43.331 1.00 91.94 101 VAL A C 1
ATOM 774 O O . VAL A 1 101 ? -39.854 8.750 42.667 1.00 91.94 101 VAL A O 1
ATOM 777 N N . VAL A 1 102 ? -40.885 10.594 43.438 1.00 90.12 102 VAL A N 1
ATOM 778 C CA . VAL A 1 102 ? -40.012 11.550 42.738 1.00 90.12 102 VAL A CA 1
ATOM 779 C C . VAL A 1 102 ? -38.558 11.401 43.193 1.00 90.12 102 VAL A C 1
ATOM 781 O O . VAL A 1 102 ? -37.659 11.281 42.358 1.00 90.12 102 VAL A O 1
ATOM 784 N N . CYS A 1 103 ? -38.314 11.344 44.505 1.00 88.94 103 CYS A N 1
ATOM 785 C CA . CYS A 1 103 ? -36.969 11.174 45.053 1.00 88.94 103 CYS A CA 1
ATOM 786 C C . CYS A 1 103 ? -36.373 9.813 44.680 1.00 88.94 103 CYS A C 1
ATOM 788 O O . CYS A 1 103 ? -35.196 9.745 44.328 1.00 88.94 103 CYS A O 1
ATOM 790 N N . ALA A 1 104 ? -37.174 8.743 44.693 1.00 87.88 104 ALA A N 1
ATOM 791 C CA . ALA A 1 104 ? -36.728 7.417 44.290 1.00 87.88 104 ALA A CA 1
ATOM 792 C C . ALA A 1 104 ? -36.313 7.384 42.817 1.00 87.88 104 ALA A C 1
ATOM 794 O O . ALA A 1 104 ? -35.208 6.936 42.518 1.00 87.88 104 ALA A O 1
ATOM 795 N N . LEU A 1 105 ? -37.147 7.902 41.909 1.00 89.00 105 LEU A N 1
ATOM 796 C CA . LEU A 1 105 ? -36.825 7.984 40.480 1.00 89.00 105 LEU A CA 1
ATOM 797 C C . LEU A 1 105 ? -35.533 8.769 40.241 1.00 89.00 105 LEU A C 1
ATOM 799 O O . LEU A 1 105 ? -34.643 8.287 39.540 1.00 89.00 105 LEU A O 1
ATOM 803 N N . ASN A 1 106 ? -35.395 9.931 40.885 1.00 85.38 106 ASN A N 1
ATOM 804 C CA . ASN A 1 106 ? -34.187 10.744 40.787 1.00 85.38 106 ASN A CA 1
ATOM 805 C C . ASN A 1 106 ? -32.946 9.993 41.306 1.00 85.38 106 ASN A C 1
ATOM 807 O O . ASN A 1 106 ? -31.906 9.967 40.649 1.00 85.38 106 ASN A O 1
ATOM 811 N N . GLY A 1 107 ? -33.067 9.305 42.444 1.00 84.12 107 GLY A N 1
ATOM 812 C CA . GLY A 1 107 ? -31.995 8.477 42.998 1.00 84.12 107 GLY A CA 1
ATOM 813 C C . GLY A 1 107 ? -31.575 7.337 42.060 1.00 84.12 107 GLY A C 1
ATOM 814 O O . GLY A 1 107 ? -30.381 7.105 41.872 1.00 84.12 107 GLY A O 1
ATOM 815 N N . TYR A 1 108 ? -32.531 6.659 41.414 1.00 85.38 108 TYR A N 1
ATOM 816 C CA . TYR A 1 108 ? -32.238 5.622 40.416 1.00 85.38 108 TYR A CA 1
ATOM 817 C C . TYR A 1 108 ? -31.530 6.181 39.176 1.00 85.38 108 TYR A C 1
ATOM 819 O O . TYR A 1 108 ? -30.592 5.551 38.683 1.00 85.38 108 TYR A O 1
ATOM 827 N N . MET A 1 109 ? -31.930 7.361 38.689 1.00 85.00 109 MET A N 1
ATOM 828 C CA . MET A 1 109 ? -31.261 8.024 37.563 1.00 85.00 109 MET A CA 1
ATOM 829 C C . MET A 1 109 ? -29.812 8.404 37.899 1.00 85.00 109 MET A C 1
ATOM 831 O O . MET A 1 109 ? -28.905 8.129 37.110 1.00 85.00 109 MET A O 1
ATOM 835 N N . LEU A 1 110 ? -29.574 8.977 39.083 1.00 81.38 110 LEU A N 1
ATOM 836 C CA . LEU A 1 110 ? -28.232 9.340 39.549 1.00 81.38 110 LEU A CA 1
ATOM 837 C C . LEU A 1 110 ? -27.316 8.112 39.693 1.00 81.38 110 LEU A C 1
ATOM 839 O O . LEU A 1 110 ? -26.159 8.149 39.270 1.00 81.38 110 LEU A O 1
ATOM 843 N N . ASP A 1 111 ? -27.830 7.006 40.233 1.00 80.44 111 ASP A N 1
ATOM 844 C CA . ASP A 1 111 ? -27.085 5.750 40.397 1.00 80.44 111 ASP A CA 1
ATOM 845 C C . ASP A 1 111 ? -26.784 5.058 39.051 1.00 80.44 111 ASP A C 1
ATOM 847 O O . ASP A 1 111 ? -25.698 4.510 38.845 1.00 80.44 111 ASP A O 1
ATOM 851 N N . ALA A 1 112 ? -27.713 5.109 38.091 1.00 75.44 112 ALA A N 1
ATOM 852 C CA . ALA A 1 112 ? -27.472 4.629 36.730 1.00 75.44 112 ALA A CA 1
ATOM 853 C C . ALA A 1 112 ? -26.376 5.448 36.025 1.00 75.44 112 ALA A C 1
ATOM 855 O O . ALA A 1 112 ? -25.447 4.871 35.454 1.00 75.44 112 ALA A O 1
ATOM 856 N N . SER A 1 113 ? -26.429 6.780 36.133 1.00 74.12 113 SER A N 1
ATOM 857 C CA . SER A 1 113 ? -25.400 7.670 35.584 1.00 74.12 113 SER A CA 1
ATOM 858 C C . SER A 1 113 ? -24.023 7.411 36.203 1.00 74.12 113 SER A C 1
ATOM 860 O O . SER A 1 113 ? -23.031 7.344 35.478 1.00 74.12 113 SER A O 1
ATOM 862 N N . ALA A 1 114 ? -23.944 7.228 37.524 1.00 72.44 114 ALA A N 1
ATOM 863 C CA . ALA A 1 114 ? -22.685 6.960 38.216 1.00 72.44 114 ALA A CA 1
ATOM 864 C C . ALA A 1 114 ? -22.058 5.620 37.789 1.00 72.44 114 ALA A C 1
ATOM 866 O O . ALA A 1 114 ? -20.843 5.540 37.582 1.00 72.44 114 ALA A O 1
ATOM 867 N N . ARG A 1 115 ? -22.881 4.577 37.606 1.00 70.00 115 ARG A N 1
ATOM 868 C CA . ARG A 1 115 ? -22.433 3.266 37.108 1.00 70.00 115 ARG A CA 1
ATOM 869 C C . ARG A 1 115 ? -21.918 3.330 35.671 1.00 70.00 115 ARG A C 1
ATOM 871 O O . ARG A 1 115 ? -20.883 2.727 35.389 1.00 70.00 115 ARG A O 1
ATOM 878 N N . GLY A 1 116 ? -22.581 4.093 34.799 1.00 66.75 116 GLY A N 1
ATOM 879 C CA . GLY A 1 116 ? -22.110 4.348 33.434 1.00 66.75 116 GLY A CA 1
ATOM 880 C C . GLY A 1 116 ? -20.728 5.008 33.411 1.00 66.75 116 GLY A C 1
ATOM 881 O O . GLY A 1 116 ? -19.803 4.497 32.780 1.00 66.75 116 GLY A O 1
ATOM 882 N N . SER A 1 117 ? -20.543 6.081 34.185 1.00 67.38 117 SER A N 1
ATOM 883 C CA . SER A 1 117 ? -19.249 6.771 34.284 1.00 67.38 117 SER A CA 1
ATOM 884 C C . SER A 1 117 ? -18.142 5.885 34.864 1.00 67.38 117 SER A C 1
ATOM 886 O O . SER A 1 117 ? -17.006 5.926 34.394 1.00 67.38 117 SER A O 1
ATOM 888 N N . TYR A 1 118 ? -18.448 5.049 35.863 1.00 70.88 118 TYR A N 1
ATOM 889 C CA . TYR A 1 118 ? -17.475 4.109 36.428 1.00 70.88 118 TYR A CA 1
ATOM 890 C C . TYR A 1 118 ? -17.022 3.055 35.410 1.00 70.88 118 TYR A C 1
ATOM 892 O O . TYR A 1 118 ? -15.823 2.801 35.286 1.00 70.88 118 TYR A O 1
ATOM 900 N N . ALA A 1 119 ? -17.961 2.464 34.665 1.00 66.12 119 ALA A N 1
ATOM 901 C CA . ALA A 1 119 ? -17.646 1.488 33.626 1.00 66.12 119 ALA A CA 1
ATOM 902 C C . ALA A 1 119 ? -16.745 2.097 32.539 1.00 66.12 119 ALA A C 1
ATOM 904 O O . ALA A 1 119 ? -15.723 1.501 32.200 1.00 66.12 119 ALA A O 1
ATOM 905 N N . ASN A 1 120 ? -17.057 3.312 32.078 1.00 70.00 120 ASN A N 1
ATOM 906 C CA . ASN A 1 120 ? -16.231 4.033 31.106 1.00 70.00 120 ASN A CA 1
ATOM 907 C C . ASN A 1 120 ? -14.823 4.321 31.642 1.00 70.00 120 ASN A C 1
ATOM 909 O O . ASN A 1 120 ? -13.840 4.040 30.963 1.00 70.00 120 ASN A O 1
ATOM 913 N N . ASN A 1 121 ? -14.697 4.797 32.884 1.00 73.19 121 ASN A N 1
ATOM 914 C CA . ASN A 1 121 ? -13.388 5.043 33.497 1.00 73.19 121 ASN A CA 1
ATOM 915 C C . ASN A 1 121 ? -12.561 3.759 33.653 1.00 73.19 121 ASN A C 1
ATOM 917 O O . ASN A 1 121 ? -11.345 3.774 33.463 1.00 73.19 121 ASN A O 1
ATOM 921 N N . LEU A 1 122 ? -13.204 2.635 33.982 1.00 75.56 122 LEU A N 1
ATOM 922 C CA . LEU A 1 122 ? -12.529 1.342 34.071 1.00 75.56 122 LEU A CA 1
ATOM 923 C C . LEU A 1 122 ? -12.040 0.865 32.696 1.00 75.56 122 LEU A C 1
ATOM 925 O O . LEU A 1 122 ? -10.935 0.328 32.603 1.00 75.56 122 LEU A O 1
ATOM 929 N N . LEU A 1 123 ? -12.843 1.056 31.645 1.00 74.69 123 LEU A N 1
ATOM 930 C CA . LEU A 1 123 ? -12.465 0.743 30.265 1.00 74.69 123 LEU A CA 1
ATOM 931 C C . LEU A 1 123 ? -11.271 1.594 29.819 1.00 74.69 123 LEU A C 1
ATOM 933 O O . LEU A 1 123 ? -10.239 1.024 29.468 1.00 74.69 123 LEU A O 1
ATOM 937 N N . LEU A 1 124 ? -11.348 2.918 29.978 1.00 73.94 124 LEU A N 1
ATOM 938 C CA . LEU A 1 124 ? -10.255 3.846 29.664 1.00 73.94 124 LEU A CA 1
ATOM 939 C C . LEU A 1 124 ? -8.977 3.524 30.450 1.00 73.94 124 LEU A C 1
ATOM 941 O O . LEU A 1 124 ? -7.872 3.555 29.908 1.00 73.94 124 LEU A O 1
ATOM 945 N N . GLY A 1 125 ? -9.112 3.169 31.732 1.00 74.62 125 GLY A N 1
ATOM 946 C CA . GLY A 1 125 ? -7.988 2.759 32.570 1.00 74.62 125 GLY A CA 1
ATOM 947 C C . GLY A 1 125 ? -7.319 1.474 32.071 1.00 74.62 125 GLY A C 1
ATOM 948 O O . GLY A 1 125 ? -6.088 1.385 32.061 1.00 74.62 125 GLY A O 1
ATOM 949 N N . ARG A 1 126 ? -8.110 0.493 31.616 1.00 77.56 126 ARG A N 1
ATOM 950 C CA . ARG A 1 126 ? -7.610 -0.758 31.021 1.00 77.56 126 ARG A CA 1
ATOM 951 C C . ARG A 1 126 ? -6.950 -0.529 29.665 1.00 77.56 126 ARG A C 1
ATOM 953 O O . ARG A 1 126 ? -5.877 -1.079 29.438 1.00 77.56 126 ARG A O 1
ATOM 960 N N . GLU A 1 127 ? -7.556 0.271 28.794 1.00 76.69 127 GLU A N 1
ATOM 961 C CA . GLU A 1 127 ? -6.982 0.649 27.494 1.00 76.69 127 GLU A CA 1
ATOM 962 C C . GLU A 1 127 ? -5.649 1.367 27.679 1.00 76.69 127 GLU A C 1
ATOM 964 O O . GLU A 1 127 ? -4.639 0.952 27.117 1.00 76.69 127 GLU A O 1
ATOM 969 N N . SER A 1 128 ? -5.608 2.350 28.579 1.00 79.06 128 SER A N 1
ATOM 970 C CA . SER A 1 128 ? -4.383 3.075 28.921 1.00 79.06 128 SER A CA 1
ATOM 971 C C . SER A 1 128 ? -3.291 2.151 29.474 1.00 79.06 128 SER A C 1
ATOM 973 O O . SER A 1 128 ? -2.113 2.335 29.178 1.00 79.06 128 SER A O 1
ATOM 975 N N . ALA A 1 129 ? -3.651 1.154 30.292 1.00 84.31 129 ALA A N 1
ATOM 976 C CA . ALA A 1 129 ? -2.697 0.178 30.818 1.00 84.31 129 ALA A CA 1
ATOM 977 C C . ALA A 1 129 ? -2.147 -0.751 29.724 1.00 84.31 129 ALA A C 1
ATOM 979 O O . ALA A 1 129 ? -0.948 -1.014 29.710 1.00 84.31 129 ALA A O 1
ATOM 980 N N . ARG A 1 130 ? -2.997 -1.209 28.797 1.00 84.94 130 ARG A N 1
ATOM 981 C CA . ARG A 1 130 ? -2.575 -2.022 27.646 1.00 84.94 130 ARG A CA 1
ATOM 982 C C . ARG A 1 130 ? -1.694 -1.238 26.685 1.00 84.94 130 ARG A C 1
ATOM 984 O O . ARG A 1 130 ? -0.687 -1.773 26.245 1.00 84.94 130 ARG A O 1
ATOM 991 N N . LEU A 1 131 ? -2.029 0.021 26.408 1.00 83.06 131 LEU A N 1
ATOM 992 C CA . LEU A 1 131 ? -1.212 0.888 25.562 1.00 83.06 131 LEU A CA 1
ATOM 993 C C . LEU A 1 131 ? 0.161 1.146 26.193 1.00 83.06 131 LEU A C 1
ATOM 995 O O . LEU A 1 131 ? 1.170 1.078 25.503 1.00 83.06 131 LEU A O 1
ATOM 999 N N . ARG A 1 132 ? 0.223 1.375 27.514 1.00 85.81 132 ARG A N 1
ATOM 1000 C CA . ARG A 1 132 ? 1.506 1.449 28.232 1.00 85.81 132 ARG A CA 1
ATOM 1001 C C . ARG A 1 132 ? 2.295 0.152 28.103 1.00 85.81 132 ARG A C 1
ATOM 1003 O O . ARG A 1 132 ? 3.444 0.198 27.703 1.00 85.81 132 ARG A O 1
ATOM 1010 N N . GLN A 1 133 ? 1.663 -0.995 28.348 1.00 87.75 133 GLN A N 1
ATOM 1011 C CA . GLN A 1 133 ? 2.318 -2.294 28.187 1.00 87.75 133 GLN A CA 1
ATOM 1012 C C . GLN A 1 133 ? 2.838 -2.513 26.757 1.00 87.75 133 GLN A C 1
ATOM 1014 O O . GLN A 1 133 ? 3.925 -3.060 26.592 1.00 87.75 133 GLN A O 1
ATOM 1019 N N . TRP A 1 134 ? 2.071 -2.103 25.744 1.00 84.88 134 TRP A N 1
ATOM 1020 C CA . TRP A 1 134 ? 2.465 -2.160 24.337 1.00 84.88 134 TRP A CA 1
ATOM 1021 C C . TRP A 1 134 ? 3.717 -1.313 24.085 1.00 84.88 134 TRP A C 1
ATOM 1023 O O . TRP A 1 134 ? 4.705 -1.828 23.576 1.00 84.88 134 TRP A O 1
ATOM 1033 N N . ARG A 1 135 ? 3.723 -0.058 24.552 1.00 87.94 135 ARG A N 1
ATOM 1034 C CA . ARG A 1 135 ? 4.875 0.855 24.457 1.00 87.94 135 ARG A CA 1
ATOM 1035 C C . ARG A 1 135 ? 6.105 0.343 25.208 1.00 87.94 135 ARG A C 1
ATOM 1037 O O . ARG A 1 135 ? 7.200 0.347 24.661 1.00 87.94 135 ARG A O 1
ATOM 1044 N N . ASP A 1 136 ? 5.924 -0.165 26.425 1.00 88.88 136 ASP A N 1
ATOM 1045 C CA . ASP A 1 136 ? 7.011 -0.688 27.263 1.00 88.88 136 ASP A CA 1
ATOM 1046 C C . ASP A 1 136 ? 7.681 -1.935 26.652 1.00 88.88 136 ASP A C 1
ATOM 1048 O O . ASP A 1 136 ? 8.818 -2.256 26.987 1.00 88.88 136 ASP A O 1
ATOM 1052 N N . ASN A 1 137 ? 6.979 -2.658 25.771 1.00 88.81 137 ASN A N 1
ATOM 1053 C CA . ASN A 1 137 ? 7.477 -3.855 25.089 1.00 88.81 137 ASN A CA 1
ATOM 1054 C C . ASN A 1 137 ? 7.624 -3.652 23.572 1.00 88.81 137 ASN A C 1
ATOM 1056 O O . ASN A 1 137 ? 7.698 -4.652 22.853 1.00 88.81 137 ASN A O 1
ATOM 1060 N N . ALA A 1 138 ? 7.656 -2.400 23.095 1.00 87.44 138 ALA A N 1
ATOM 1061 C CA . ALA A 1 138 ? 7.550 -2.066 21.677 1.00 87.44 138 ALA A CA 1
ATOM 1062 C C . ALA A 1 138 ? 8.532 -2.870 20.818 1.00 87.44 138 ALA A C 1
ATOM 1064 O O . ALA A 1 138 ? 8.088 -3.550 19.906 1.00 87.44 138 ALA A O 1
ATOM 1065 N N . ASP A 1 139 ? 9.821 -2.904 21.166 1.00 86.00 139 ASP A N 1
ATOM 1066 C CA . ASP A 1 139 ? 10.857 -3.589 20.375 1.00 86.00 139 ASP A CA 1
ATOM 1067 C C . ASP A 1 139 ? 10.486 -5.047 20.060 1.00 86.00 139 ASP A C 1
ATOM 1069 O O . ASP A 1 139 ? 10.342 -5.433 18.905 1.00 86.00 139 ASP A O 1
ATOM 1073 N N . ARG A 1 140 ? 10.202 -5.845 21.097 1.00 88.62 140 ARG A N 1
ATOM 1074 C CA . ARG A 1 140 ? 9.826 -7.255 20.927 1.00 88.62 140 ARG A CA 1
ATOM 1075 C C . ARG A 1 140 ? 8.506 -7.419 20.170 1.00 88.62 140 ARG A C 1
ATOM 1077 O O . ARG A 1 140 ? 8.318 -8.414 19.477 1.00 88.62 140 ARG A O 1
ATOM 1084 N N . MET A 1 141 ? 7.548 -6.521 20.389 1.00 88.69 141 MET A N 1
ATOM 1085 C CA . MET A 1 141 ? 6.222 -6.625 19.776 1.00 88.69 141 MET A CA 1
ATOM 1086 C C . MET A 1 141 ? 6.243 -6.226 18.303 1.00 88.69 141 MET A C 1
ATOM 1088 O O . MET A 1 141 ? 5.552 -6.863 17.516 1.00 88.69 141 MET A O 1
ATOM 1092 N N . LEU A 1 142 ? 7.054 -5.234 17.938 1.00 91.62 142 LEU A N 1
ATOM 1093 C CA . LEU A 1 142 ? 7.274 -4.804 16.561 1.00 91.62 142 LEU A CA 1
ATOM 1094 C C . LEU A 1 142 ? 7.986 -5.897 15.757 1.00 91.62 142 LEU A C 1
ATOM 1096 O O . LEU A 1 142 ? 7.505 -6.237 14.682 1.00 91.62 142 LEU A O 1
ATOM 1100 N N . ASP A 1 143 ? 9.018 -6.540 16.317 1.00 89.81 143 ASP A N 1
ATOM 1101 C CA . ASP A 1 143 ? 9.679 -7.688 15.672 1.00 89.81 143 ASP A CA 1
ATOM 1102 C C . ASP A 1 143 ? 8.693 -8.843 15.415 1.00 89.81 143 ASP A C 1
ATOM 1104 O O . ASP A 1 143 ? 8.677 -9.462 14.354 1.00 89.81 143 ASP A O 1
ATOM 1108 N N . GLN A 1 144 ? 7.826 -9.141 16.390 1.00 91.69 144 GLN A N 1
ATOM 1109 C CA . GLN A 1 144 ? 6.787 -10.162 16.223 1.00 91.69 144 GLN A CA 1
ATOM 1110 C C . GLN A 1 144 ? 5.725 -9.748 15.204 1.00 91.69 144 GLN A C 1
ATOM 1112 O O . GLN A 1 144 ? 5.181 -10.609 14.515 1.00 91.69 144 GLN A O 1
ATOM 1117 N N . LEU A 1 145 ? 5.395 -8.459 15.140 1.00 93.50 145 LEU A N 1
ATOM 1118 C CA . LEU A 1 145 ? 4.416 -7.932 14.204 1.00 93.50 145 LEU A CA 1
ATOM 1119 C C . LEU A 1 145 ? 4.933 -8.018 12.766 1.00 93.50 145 LEU A C 1
ATOM 1121 O O . LEU A 1 145 ? 4.184 -8.486 11.919 1.00 93.50 145 LEU A O 1
ATOM 1125 N N . ASP A 1 146 ? 6.195 -7.667 12.513 1.00 92.38 146 ASP A N 1
ATOM 1126 C CA . ASP A 1 146 ? 6.837 -7.808 11.197 1.00 92.38 146 ASP A CA 1
ATOM 1127 C C . ASP A 1 146 ? 6.761 -9.253 10.679 1.00 92.38 146 ASP A C 1
ATOM 1129 O O . ASP A 1 146 ? 6.266 -9.498 9.580 1.00 92.38 146 ASP A O 1
ATOM 1133 N N . VAL A 1 147 ? 7.116 -10.240 11.510 1.00 93.31 147 VAL A N 1
ATOM 1134 C CA . VAL A 1 147 ? 6.983 -11.662 11.138 1.00 93.31 147 VAL A CA 1
ATOM 1135 C C . VAL A 1 147 ? 5.537 -12.010 10.763 1.00 93.31 147 VAL A C 1
ATOM 1137 O O . VAL A 1 147 ? 5.296 -12.677 9.760 1.00 93.31 147 VAL A O 1
ATOM 1140 N N . ARG A 1 148 ? 4.552 -11.531 11.534 1.00 94.62 148 ARG A N 1
ATOM 1141 C CA . ARG A 1 148 ? 3.123 -11.776 11.265 1.00 94.62 148 ARG A CA 1
ATOM 1142 C C . ARG A 1 148 ? 2.617 -11.081 10.004 1.00 94.62 148 ARG A C 1
ATOM 1144 O O . ARG A 1 148 ? 1.700 -11.599 9.367 1.00 94.62 148 ARG A O 1
ATOM 1151 N N . ILE A 1 149 ? 3.155 -9.907 9.690 1.00 95.00 149 ILE A N 1
ATOM 1152 C CA . ILE A 1 149 ? 2.842 -9.159 8.473 1.00 95.00 149 ILE A CA 1
ATOM 1153 C C . ILE A 1 149 ? 3.311 -9.970 7.264 1.00 95.00 149 ILE A C 1
ATOM 1155 O O . ILE A 1 149 ? 2.482 -10.299 6.415 1.00 95.00 149 ILE A O 1
ATOM 1159 N N . ARG A 1 150 ? 4.578 -10.404 7.269 1.00 92.00 150 ARG A N 1
ATOM 1160 C CA . ARG A 1 150 ? 5.187 -11.211 6.200 1.00 92.00 150 ARG A CA 1
ATOM 1161 C C . ARG A 1 150 ? 4.460 -12.540 5.978 1.00 92.00 150 ARG A C 1
ATOM 1163 O O . ARG A 1 150 ? 4.045 -12.825 4.860 1.00 92.00 150 ARG A O 1
ATOM 1170 N N . GLU A 1 151 ? 4.200 -13.304 7.046 1.00 94.25 151 GLU A N 1
ATOM 1171 C CA . GLU A 1 151 ? 3.446 -14.574 6.972 1.00 94.25 151 GLU A CA 1
ATOM 1172 C C . GLU A 1 151 ? 2.068 -14.398 6.311 1.00 94.25 151 GLU A C 1
ATOM 1174 O O . GLU A 1 151 ? 1.586 -15.274 5.591 1.00 94.25 151 GLU A O 1
ATOM 1179 N N . ARG A 1 152 ? 1.397 -13.272 6.580 1.00 95.75 152 ARG A N 1
ATOM 1180 C CA . ARG A 1 152 ? 0.095 -12.973 5.983 1.00 95.75 152 ARG A CA 1
ATOM 1181 C C . ARG A 1 152 ? 0.233 -12.568 4.520 1.00 95.75 152 ARG A C 1
ATOM 1183 O O . ARG A 1 152 ? -0.592 -13.011 3.726 1.00 95.75 152 ARG A O 1
ATOM 1190 N N . HIS A 1 153 ? 1.216 -11.740 4.168 1.00 93.88 153 HIS A N 1
ATOM 1191 C CA . HIS A 1 153 ? 1.451 -11.334 2.779 1.00 93.88 153 HIS A CA 1
ATOM 1192 C C . HIS A 1 153 ? 1.724 -12.546 1.886 1.00 93.88 153 HIS A C 1
ATOM 1194 O O . HIS A 1 153 ? 1.089 -12.679 0.844 1.00 93.88 153 HIS A O 1
ATOM 1200 N N . GLU A 1 154 ? 2.547 -13.495 2.342 1.00 90.50 154 GLU A N 1
ATOM 1201 C CA . GLU A 1 154 ? 2.817 -14.749 1.620 1.00 90.50 154 GLU A CA 1
ATOM 1202 C C . GLU A 1 154 ? 1.538 -15.551 1.320 1.00 90.50 154 GLU A C 1
ATOM 1204 O O . GLU A 1 154 ? 1.403 -16.157 0.256 1.00 90.50 154 GLU A O 1
ATOM 1209 N N . GLN A 1 155 ? 0.578 -15.553 2.250 1.00 91.25 155 GLN A N 1
ATOM 1210 C CA . GLN A 1 155 ? -0.672 -16.308 2.118 1.00 91.25 155 GLN A CA 1
ATOM 1211 C C . GLN A 1 155 ? -1.738 -15.572 1.302 1.00 91.25 155 GLN A C 1
ATOM 1213 O O . GLN A 1 155 ? -2.485 -16.205 0.557 1.00 91.25 155 GLN A O 1
ATOM 1218 N N . ALA A 1 156 ? -1.849 -14.255 1.476 1.00 92.12 156 ALA A N 1
ATOM 1219 C CA . ALA A 1 156 ? -2.926 -13.445 0.911 1.00 92.12 156 ALA A CA 1
ATOM 1220 C C . ALA A 1 156 ? -2.547 -12.750 -0.409 1.00 92.12 156 ALA A C 1
ATOM 1222 O O . ALA A 1 156 ? -3.432 -12.256 -1.108 1.00 92.12 156 ALA A O 1
ATOM 1223 N N . GLY A 1 157 ? -1.256 -12.720 -0.751 1.00 91.62 157 GLY A N 1
ATOM 1224 C CA . GLY A 1 157 ? -0.713 -12.065 -1.936 1.00 91.62 157 GLY A CA 1
ATOM 1225 C C . GLY A 1 157 ? -0.805 -10.538 -1.907 1.00 91.62 157 GLY A C 1
ATOM 1226 O O . GLY A 1 157 ? -1.241 -9.928 -0.927 1.00 91.62 157 GLY A O 1
ATOM 1227 N N . GLU A 1 158 ? -0.390 -9.931 -3.015 1.00 92.94 158 GLU A N 1
ATOM 1228 C CA . GLU A 1 158 ? -0.248 -8.485 -3.183 1.00 92.94 158 GLU A CA 1
ATOM 1229 C C . GLU A 1 158 ? -1.526 -7.861 -3.744 1.00 92.94 158 GLU A C 1
ATOM 1231 O O . GLU A 1 158 ? -1.884 -8.108 -4.894 1.00 92.94 158 GLU A O 1
ATOM 1236 N N . LEU A 1 159 ? -2.225 -7.045 -2.946 1.00 94.44 159 LEU A N 1
ATOM 1237 C CA . LEU A 1 159 ? -3.538 -6.508 -3.320 1.00 94.44 159 LEU A CA 1
ATOM 1238 C C . LEU A 1 159 ? -3.479 -5.758 -4.655 1.00 94.44 159 LEU A C 1
ATOM 1240 O O . LEU A 1 159 ? -4.353 -5.946 -5.496 1.00 94.44 159 LEU A O 1
ATOM 1244 N N . ALA A 1 160 ? -2.429 -4.957 -4.857 1.00 91.38 160 ALA A N 1
ATOM 1245 C CA . ALA A 1 160 ? -2.259 -4.117 -6.040 1.00 91.38 160 ALA A CA 1
ATOM 1246 C C . ALA A 1 160 ? -2.135 -4.890 -7.357 1.00 91.38 160 ALA A C 1
ATOM 1248 O O . ALA A 1 160 ? -2.379 -4.323 -8.421 1.00 91.38 160 ALA A O 1
ATOM 1249 N N . PHE A 1 161 ? -1.761 -6.165 -7.285 1.00 89.81 161 PHE A N 1
ATOM 1250 C CA . PHE A 1 161 ? -1.484 -6.979 -8.459 1.00 89.81 161 PHE A CA 1
ATOM 1251 C C . PHE A 1 161 ? -2.469 -8.132 -8.618 1.00 89.81 161 PHE A C 1
ATOM 1253 O O . PHE A 1 161 ? -2.440 -8.796 -9.643 1.00 89.81 161 PHE A O 1
ATOM 1260 N N . LEU A 1 162 ? -3.354 -8.389 -7.654 1.00 90.25 162 LEU A N 1
ATOM 1261 C CA . LEU A 1 162 ? -4.332 -9.473 -7.739 1.00 90.25 162 LEU A CA 1
ATOM 1262 C C . LEU A 1 162 ? -5.609 -9.035 -8.462 1.00 90.25 162 LEU A C 1
ATOM 1264 O O . LEU A 1 162 ? -6.159 -7.970 -8.198 1.00 90.25 162 LEU A O 1
ATOM 1268 N N . LEU A 1 163 ? -6.135 -9.915 -9.316 1.00 89.00 163 LEU A N 1
ATOM 1269 C CA . LEU A 1 163 ? -7.420 -9.688 -9.989 1.00 89.00 163 LEU A CA 1
ATOM 1270 C C . LEU A 1 163 ? -8.627 -9.866 -9.069 1.00 89.00 163 LEU A C 1
ATOM 1272 O O . LEU A 1 163 ? -9.642 -9.214 -9.274 1.00 89.00 163 LEU A O 1
ATOM 1276 N N . GLU A 1 164 ? -8.517 -10.751 -8.077 1.00 91.94 164 GLU A N 1
ATOM 1277 C CA . GLU A 1 164 ? -9.566 -11.029 -7.089 1.00 91.94 164 GLU A CA 1
ATOM 1278 C C . GLU A 1 164 ? -9.002 -10.911 -5.659 1.00 91.94 164 GLU A C 1
ATOM 1280 O O . GLU A 1 164 ? -8.855 -11.922 -4.959 1.00 91.94 164 GLU A O 1
ATOM 1285 N N . PRO A 1 165 ? -8.599 -9.698 -5.230 1.00 93.81 165 PRO A N 1
ATOM 1286 C CA . PRO A 1 165 ? -7.875 -9.499 -3.980 1.00 93.81 165 PRO A CA 1
ATOM 1287 C C . PRO A 1 165 ? -8.761 -9.675 -2.740 1.00 93.81 165 PRO A C 1
ATOM 1289 O O . PRO A 1 165 ? -9.966 -9.409 -2.772 1.00 93.81 165 PRO A O 1
ATOM 1292 N N . ASP A 1 166 ? -8.149 -10.015 -1.599 1.00 96.50 166 ASP A N 1
ATOM 1293 C CA . ASP A 1 166 ? -8.772 -9.810 -0.288 1.00 96.50 166 ASP A CA 1
ATOM 1294 C C . ASP A 1 166 ? -8.472 -8.381 0.189 1.00 96.50 166 ASP A C 1
ATOM 1296 O O . ASP A 1 166 ? -7.362 -8.069 0.621 1.00 96.50 166 ASP A O 1
ATOM 1300 N N . LEU A 1 167 ? -9.492 -7.517 0.175 1.00 97.75 167 LEU A N 1
ATOM 1301 C CA . LEU A 1 167 ? -9.391 -6.093 0.537 1.00 97.75 167 LEU A CA 1
ATOM 1302 C C . LEU A 1 167 ? -8.901 -5.853 1.976 1.00 97.75 167 LEU A C 1
ATOM 1304 O O . LEU A 1 167 ? -8.562 -4.732 2.365 1.00 97.75 167 LEU A O 1
ATOM 1308 N N . LYS A 1 168 ? -8.916 -6.890 2.816 1.00 97.44 168 LYS A N 1
ATOM 1309 C CA . LYS A 1 168 ? -8.501 -6.822 4.210 1.00 97.44 168 LYS A CA 1
ATOM 1310 C C . LYS A 1 168 ? -7.139 -7.459 4.437 1.00 97.44 168 LYS A C 1
ATOM 1312 O O . LYS A 1 168 ? -6.360 -6.880 5.185 1.00 97.44 168 LYS A O 1
ATOM 1317 N N . LEU A 1 169 ? -6.902 -8.662 3.928 1.00 97.00 169 LEU A N 1
ATOM 1318 C CA . LEU A 1 169 ? -5.748 -9.478 4.303 1.00 97.00 169 LEU A CA 1
ATOM 1319 C C . LEU A 1 169 ? -4.585 -9.395 3.321 1.00 97.00 169 LEU A C 1
ATOM 1321 O O . LEU A 1 169 ? -3.458 -9.574 3.784 1.00 97.00 169 LEU A O 1
ATOM 1325 N N . SER A 1 170 ? -4.830 -9.126 2.038 1.00 96.56 170 SER A N 1
ATOM 1326 C CA . SER A 1 170 ? -3.761 -8.958 1.048 1.00 96.56 170 SER A CA 1
ATOM 1327 C C . SER A 1 170 ? -2.837 -7.791 1.426 1.00 96.56 170 SER A C 1
ATOM 1329 O O . SER A 1 170 ? -3.241 -6.887 2.164 1.00 96.56 170 SER A O 1
ATOM 1331 N N . GLN A 1 171 ? -1.585 -7.838 0.967 1.00 96.81 171 GLN A N 1
ATOM 1332 C CA . GLN A 1 171 ? -0.590 -6.787 1.202 1.00 96.81 171 GLN A CA 1
ATOM 1333 C C . GLN A 1 171 ? -1.066 -5.451 0.629 1.00 96.81 171 GLN A C 1
ATOM 1335 O O . GLN A 1 171 ? -1.562 -5.411 -0.495 1.00 96.81 171 GLN A O 1
ATOM 1340 N N . GLY A 1 172 ? -0.947 -4.381 1.412 1.00 96.25 172 GLY A N 1
ATOM 1341 C CA . GLY A 1 172 ? -1.527 -3.068 1.126 1.00 96.25 172 GLY A CA 1
ATOM 1342 C C . GLY A 1 172 ? -3.007 -2.944 1.521 1.00 96.25 172 GLY A C 1
ATOM 1343 O O . GLY A 1 172 ? -3.625 -1.907 1.299 1.00 96.25 172 GLY A O 1
ATOM 1344 N N . GLY A 1 173 ? -3.604 -3.990 2.102 1.00 97.44 173 GLY A N 1
ATOM 1345 C CA . GLY A 1 173 ? -5.013 -4.024 2.493 1.00 97.44 173 GLY A CA 1
ATOM 1346 C C . GLY A 1 173 ? -5.311 -3.373 3.847 1.00 97.44 173 GLY A C 1
ATOM 1347 O O . GLY A 1 173 ? -4.439 -2.885 4.566 1.00 97.44 173 GLY A O 1
ATOM 1348 N N . LEU A 1 174 ? -6.580 -3.433 4.270 1.00 98.00 174 LEU A N 1
ATOM 1349 C CA . LEU A 1 174 ? -7.019 -2.822 5.536 1.00 98.00 174 LEU A CA 1
ATOM 1350 C C . LEU A 1 174 ? -6.300 -3.373 6.776 1.00 98.00 174 LEU A C 1
ATOM 1352 O O . LEU A 1 174 ? -6.294 -2.721 7.819 1.00 98.00 174 LEU A O 1
ATOM 1356 N N . ARG A 1 175 ? -5.749 -4.592 6.743 1.00 97.69 175 ARG A N 1
ATOM 1357 C CA . ARG A 1 175 ? -4.965 -5.115 7.868 1.00 97.69 175 ARG A CA 1
ATOM 1358 C C . ARG A 1 175 ? -3.633 -4.382 8.012 1.00 97.69 175 ARG A C 1
ATOM 1360 O O . ARG A 1 175 ? -3.255 -4.151 9.154 1.00 97.69 175 ARG A O 1
ATOM 1367 N N . ASP A 1 176 ? -3.008 -3.965 6.920 1.00 97.94 176 ASP A N 1
ATOM 1368 C CA . ASP A 1 176 ? -1.723 -3.251 6.945 1.00 97.94 176 ASP A CA 1
ATOM 1369 C C . ASP A 1 176 ? -1.906 -1.853 7.508 1.00 97.94 176 ASP A C 1
ATOM 1371 O O . ASP A 1 176 ? -1.186 -1.453 8.415 1.00 97.94 176 ASP A O 1
ATOM 1375 N N . LEU A 1 177 ? -3.004 -1.188 7.146 1.00 97.12 177 LEU A N 1
ATOM 1376 C CA . LEU A 1 177 ? -3.425 0.058 7.791 1.00 97.12 177 LEU A CA 1
ATOM 1377 C C . LEU A 1 177 ? -3.581 -0.083 9.315 1.00 97.12 177 LEU A C 1
ATOM 1379 O O . LEU A 1 177 ? -3.113 0.768 10.070 1.00 97.12 177 LEU A O 1
ATOM 1383 N N . HIS A 1 178 ? -4.187 -1.172 9.801 1.00 95.75 178 HIS A N 1
ATOM 1384 C CA . HIS A 1 178 ? -4.265 -1.418 11.247 1.00 95.75 178 HIS A CA 1
ATOM 1385 C C . HIS A 1 178 ? -2.895 -1.721 11.866 1.00 95.75 178 HIS A C 1
ATOM 1387 O O . HIS A 1 178 ? -2.631 -1.290 12.987 1.00 95.75 178 HIS A O 1
ATOM 1393 N N . CYS A 1 179 ? -2.031 -2.463 11.170 1.00 96.44 179 CYS A N 1
ATOM 1394 C CA . CYS A 1 179 ? -0.671 -2.730 11.626 1.00 96.44 179 CYS A CA 1
ATOM 1395 C C . CYS A 1 179 ? 0.120 -1.425 11.766 1.00 96.44 179 CYS A C 1
ATOM 1397 O O . CYS A 1 179 ? 0.689 -1.189 12.828 1.00 96.44 179 CYS A O 1
ATOM 1399 N N . LEU A 1 180 ? 0.069 -0.546 10.763 1.00 96.44 180 LEU A N 1
ATOM 1400 C CA . LEU A 1 180 ? 0.670 0.788 10.786 1.00 96.44 180 LEU A CA 1
ATOM 1401 C C . LEU A 1 180 ? 0.150 1.628 11.959 1.00 96.44 180 LEU A C 1
ATOM 1403 O O . LEU A 1 180 ? 0.943 2.207 12.698 1.00 96.44 180 LEU A O 1
ATOM 1407 N N . GLN A 1 181 ? -1.162 1.616 12.218 1.00 93.31 181 GLN A N 1
ATOM 1408 C CA . GLN A 1 181 ? -1.746 2.268 13.398 1.00 93.31 181 GLN A CA 1
ATOM 1409 C C . GLN A 1 181 ? -1.216 1.682 14.716 1.00 93.31 181 GLN A C 1
ATOM 1411 O O . GLN A 1 181 ? -0.979 2.411 15.678 1.00 93.31 181 GLN A O 1
ATOM 1416 N N . TRP A 1 182 ? -1.032 0.362 14.807 1.00 93.12 182 TRP A N 1
ATOM 1417 C CA . TRP A 1 182 ? -0.483 -0.268 16.012 1.00 93.12 182 TRP A CA 1
ATOM 1418 C C . TRP A 1 182 ? 1.001 0.035 16.208 1.00 93.12 182 TRP A C 1
ATOM 1420 O O . TRP A 1 182 ? 1.427 0.227 17.351 1.00 93.12 182 TRP A O 1
ATOM 1430 N N . ILE A 1 183 ? 1.769 0.088 15.117 1.00 93.88 183 ILE A N 1
ATOM 1431 C CA . ILE A 1 183 ? 3.175 0.504 15.115 1.00 93.88 183 ILE A CA 1
ATOM 1432 C C . ILE A 1 183 ? 3.275 1.936 15.631 1.00 93.88 183 ILE A C 1
ATOM 1434 O O . ILE A 1 183 ? 3.998 2.191 16.590 1.00 93.88 183 ILE A O 1
ATOM 1438 N N . ASP A 1 184 ? 2.473 2.835 15.073 1.00 92.75 184 ASP A N 1
ATOM 1439 C CA . ASP A 1 184 ? 2.401 4.231 15.475 1.00 92.75 184 ASP A CA 1
ATOM 1440 C C . ASP A 1 184 ? 2.027 4.407 16.962 1.00 92.75 184 ASP A C 1
ATOM 1442 O O . ASP A 1 184 ? 2.675 5.126 17.724 1.00 92.75 184 ASP A O 1
ATOM 1446 N N . LEU A 1 185 ? 1.021 3.670 17.438 1.00 88.62 185 LEU A N 1
ATOM 1447 C CA . LEU A 1 185 ? 0.654 3.676 18.855 1.00 88.62 185 LEU A CA 1
ATOM 1448 C C . LEU A 1 185 ? 1.795 3.191 19.772 1.00 88.62 185 LEU A C 1
ATOM 1450 O O . LEU A 1 185 ? 1.874 3.643 20.928 1.00 88.62 185 LEU A O 1
ATOM 1454 N N . ALA A 1 186 ? 2.651 2.283 19.281 1.00 89.62 186 ALA A N 1
ATOM 1455 C CA . ALA A 1 186 ? 3.849 1.792 19.969 1.00 89.62 186 ALA A CA 1
ATOM 1456 C C . ALA A 1 186 ? 4.956 2.844 20.010 1.00 89.62 186 ALA A C 1
ATOM 1458 O O . ALA A 1 186 ? 5.499 3.120 21.080 1.00 89.62 186 ALA A O 1
ATOM 1459 N N . ASP A 1 187 ? 5.280 3.412 18.854 1.00 89.81 187 ASP A N 1
ATOM 1460 C CA . ASP A 1 187 ? 6.328 4.402 18.678 1.00 89.81 187 ASP A CA 1
ATOM 1461 C C . ASP A 1 187 ? 5.945 5.381 17.557 1.00 89.81 187 ASP A C 1
ATOM 1463 O O . ASP A 1 187 ? 6.160 5.091 16.376 1.00 89.81 187 ASP A O 1
ATOM 1467 N N . PRO A 1 188 ? 5.440 6.574 17.920 1.00 88.75 188 PRO A N 1
ATOM 1468 C CA . PRO A 1 188 ? 5.041 7.580 16.943 1.00 88.75 188 PRO A CA 1
ATOM 1469 C C . PRO A 1 188 ? 6.181 8.106 16.067 1.00 88.75 188 PRO A C 1
ATOM 1471 O O . PRO A 1 188 ? 5.911 8.750 15.061 1.00 88.75 188 PRO A O 1
ATOM 1474 N N . SER A 1 189 ? 7.448 7.860 16.426 1.00 89.50 189 SER A N 1
ATOM 1475 C CA . SER A 1 189 ? 8.598 8.308 15.630 1.00 89.50 189 SER A CA 1
ATOM 1476 C C . SER A 1 189 ? 8.867 7.449 14.390 1.00 89.50 189 SER A C 1
ATOM 1478 O O . SER A 1 189 ? 9.703 7.822 13.570 1.00 89.50 189 SER A O 1
ATOM 1480 N N . LEU A 1 190 ? 8.187 6.304 14.255 1.00 91.31 190 LEU A N 1
ATOM 1481 C CA . LEU A 1 190 ? 8.326 5.402 13.109 1.00 91.31 190 LEU A CA 1
ATOM 1482 C C . LEU A 1 190 ? 7.442 5.786 11.917 1.00 91.31 190 LEU A C 1
ATOM 1484 O O . LEU A 1 190 ? 7.720 5.316 10.815 1.00 91.31 190 LEU A O 1
ATOM 1488 N N . LEU A 1 191 ? 6.404 6.598 12.145 1.00 92.94 191 LEU A N 1
ATOM 1489 C CA . LEU A 1 191 ? 5.494 7.116 11.122 1.00 92.94 191 LEU A CA 1
ATOM 1490 C C . LEU A 1 191 ? 5.609 8.639 11.056 1.00 92.94 191 LEU A C 1
ATOM 1492 O O . LEU A 1 191 ? 5.290 9.330 12.030 1.00 92.94 191 LEU A O 1
ATOM 1496 N N . GLU A 1 192 ? 6.035 9.148 9.909 1.00 91.75 192 GLU A N 1
ATOM 1497 C CA . GLU A 1 192 ? 6.137 10.579 9.637 1.00 91.75 192 GLU A CA 1
ATOM 1498 C C . GLU A 1 192 ? 4.747 11.201 9.439 1.00 91.75 192 GLU A C 1
ATOM 1500 O O . GLU A 1 192 ? 3.778 10.520 9.097 1.00 91.75 192 GLU A O 1
ATOM 1505 N N . ASP A 1 193 ? 4.624 12.512 9.661 1.00 90.31 193 ASP A N 1
ATOM 1506 C CA . ASP A 1 193 ? 3.329 13.198 9.552 1.00 90.31 193 ASP A CA 1
ATOM 1507 C C . ASP A 1 193 ? 2.767 13.159 8.122 1.00 90.31 193 ASP A C 1
ATOM 1509 O O . ASP A 1 193 ? 1.570 12.944 7.934 1.00 90.31 193 ASP A O 1
ATOM 1513 N N . SER A 1 194 ? 3.639 13.281 7.118 1.00 89.62 194 SER A N 1
ATOM 1514 C CA . SER A 1 194 ? 3.291 13.133 5.700 1.00 89.62 194 SER A CA 1
ATOM 1515 C C . SER A 1 194 ? 2.780 11.729 5.371 1.00 89.62 194 SER A C 1
ATOM 1517 O O . SER A 1 194 ? 1.825 11.582 4.614 1.00 89.62 194 SER A O 1
ATOM 1519 N N . GLU A 1 195 ? 3.379 10.691 5.958 1.00 93.50 195 GLU A N 1
A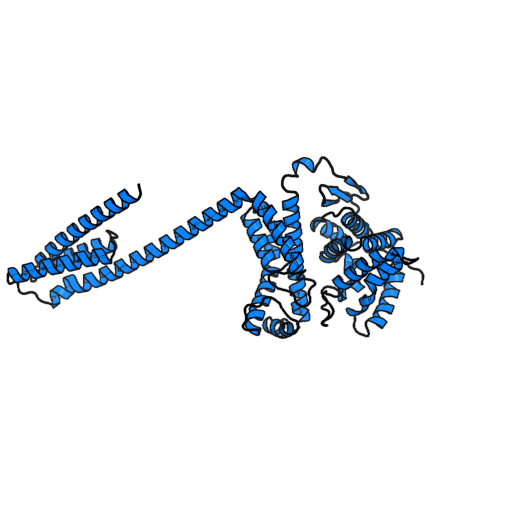TOM 1520 C CA . GLU A 1 195 ? 2.948 9.304 5.770 1.00 93.50 195 GLU A CA 1
ATOM 1521 C C . GLU A 1 195 ? 1.579 9.067 6.408 1.00 93.50 195 GLU A C 1
ATOM 1523 O O . GLU A 1 195 ? 0.732 8.422 5.801 1.00 93.50 195 GLU A O 1
ATOM 1528 N N . ARG A 1 196 ? 1.316 9.624 7.599 1.00 92.50 196 ARG A N 1
ATOM 1529 C CA . ARG A 1 196 ? -0.012 9.539 8.238 1.00 92.50 196 ARG A CA 1
ATOM 1530 C C . ARG A 1 196 ? -1.096 10.129 7.351 1.00 92.50 196 ARG A C 1
ATOM 1532 O O . ARG A 1 196 ? -2.118 9.485 7.144 1.00 92.50 196 ARG A O 1
ATOM 1539 N N . GLU A 1 197 ? -0.860 11.333 6.838 1.00 92.38 197 GLU A N 1
ATOM 1540 C CA . GLU A 1 197 ? -1.799 12.026 5.955 1.00 92.38 197 GLU A CA 1
ATOM 1541 C C . GLU A 1 197 ? -2.013 11.240 4.653 1.00 92.38 197 GLU A C 1
ATOM 1543 O O . GLU A 1 197 ? -3.146 11.075 4.196 1.00 92.38 197 GLU A O 1
ATOM 1548 N N . ALA A 1 198 ? -0.946 10.659 4.098 1.00 92.56 198 ALA A N 1
ATOM 1549 C CA . ALA A 1 198 ? -1.013 9.851 2.884 1.00 92.56 198 ALA A CA 1
ATOM 1550 C C . ALA A 1 198 ? -1.835 8.554 3.034 1.00 92.56 198 ALA A C 1
ATOM 1552 O O . ALA A 1 198 ? -2.269 8.007 2.021 1.00 92.56 198 ALA A O 1
ATOM 1553 N N . LEU A 1 199 ? -2.086 8.058 4.254 1.00 95.06 199 LEU A N 1
ATOM 1554 C CA . LEU A 1 199 ? -2.882 6.842 4.493 1.00 95.06 199 LEU A CA 1
ATOM 1555 C C . LEU A 1 199 ? -4.400 7.084 4.512 1.00 95.06 199 LEU A C 1
ATOM 1557 O O . LEU A 1 199 ? -5.161 6.125 4.341 1.00 95.06 199 LEU A O 1
ATOM 1561 N N . ASP A 1 200 ? -4.862 8.327 4.678 1.00 93.38 200 ASP A N 1
ATOM 1562 C CA . ASP A 1 200 ? -6.295 8.637 4.792 1.00 93.38 200 ASP A CA 1
ATOM 1563 C C . ASP A 1 200 ? -7.059 8.331 3.493 1.00 93.38 200 ASP A C 1
ATOM 1565 O O . ASP A 1 200 ? -8.131 7.713 3.521 1.00 93.38 200 ASP A O 1
ATOM 1569 N N . GLY A 1 201 ? -6.484 8.706 2.345 1.00 95.75 201 GLY A N 1
ATOM 1570 C CA . GLY A 1 201 ? -7.036 8.413 1.019 1.00 95.75 201 GLY A CA 1
ATOM 1571 C C . GLY A 1 201 ? -7.180 6.906 0.761 1.00 95.75 201 GLY A C 1
ATOM 1572 O O . GLY A 1 201 ? -8.305 6.433 0.558 1.00 95.75 201 GLY A O 1
ATOM 1573 N N . PRO A 1 202 ? -6.082 6.127 0.836 1.00 97.12 202 PRO A N 1
ATOM 1574 C CA . PRO A 1 202 ? -6.111 4.674 0.700 1.00 97.12 202 PRO A CA 1
ATOM 1575 C C . PRO A 1 202 ? -7.087 3.979 1.653 1.00 97.12 202 PRO A C 1
ATOM 1577 O O . PRO A 1 202 ? -7.843 3.099 1.234 1.00 97.12 202 PRO A O 1
ATOM 1580 N N . HIS A 1 203 ? -7.131 4.394 2.924 1.00 97.44 203 HIS A N 1
ATOM 1581 C CA . HIS A 1 203 ? -8.081 3.847 3.891 1.00 97.44 203 HIS A CA 1
ATOM 1582 C C . HIS A 1 203 ? -9.533 4.070 3.448 1.00 97.44 203 HIS A C 1
ATOM 1584 O O . HIS A 1 203 ? -10.342 3.142 3.520 1.00 97.44 203 HIS A O 1
ATOM 1590 N N . GLY A 1 204 ? -9.858 5.266 2.946 1.00 97.69 204 GLY A N 1
ATOM 1591 C CA . GLY A 1 204 ? -11.180 5.593 2.415 1.00 97.69 204 GLY A CA 1
ATOM 1592 C C . GLY A 1 204 ? -11.591 4.706 1.238 1.00 97.69 204 GLY A C 1
ATOM 1593 O O . GLY A 1 204 ? -12.694 4.152 1.256 1.00 97.69 204 GLY A O 1
ATOM 1594 N N . VAL A 1 205 ? -10.705 4.522 0.254 1.00 97.94 205 VAL A N 1
ATOM 1595 C CA . VAL A 1 205 ? -10.957 3.683 -0.934 1.00 97.94 205 VAL A CA 1
ATOM 1596 C C . VAL A 1 205 ? -11.205 2.229 -0.529 1.00 97.94 205 VAL A C 1
ATOM 1598 O O . VAL A 1 205 ? -12.260 1.666 -0.832 1.00 97.94 205 VAL A O 1
ATOM 1601 N N . LEU A 1 206 ? -10.275 1.634 0.224 1.00 98.31 206 LEU A N 1
ATOM 1602 C CA . LEU A 1 206 ? -10.334 0.219 0.601 1.00 98.31 206 LEU A CA 1
ATOM 1603 C C . LEU A 1 206 ? -11.521 -0.090 1.521 1.00 98.31 206 LEU A C 1
ATOM 1605 O O . LEU A 1 206 ? -12.177 -1.128 1.381 1.00 98.31 206 LEU A O 1
ATOM 1609 N N . LEU A 1 207 ? -11.827 0.806 2.465 1.00 97.94 207 LEU A N 1
ATOM 1610 C CA . LEU A 1 207 ? -12.956 0.624 3.372 1.00 97.94 207 LEU A CA 1
ATOM 1611 C C . LEU A 1 207 ? -14.290 0.738 2.629 1.00 97.94 207 LEU A C 1
ATOM 1613 O O . LEU A 1 207 ? -15.182 -0.073 2.879 1.00 97.94 207 LEU A O 1
ATOM 1617 N N . SER A 1 208 ? -14.418 1.699 1.711 1.00 98.12 208 SER A N 1
ATOM 1618 C CA . SER A 1 208 ? -15.643 1.897 0.928 1.00 98.12 208 SER A CA 1
ATOM 1619 C C . SER A 1 208 ? -15.901 0.715 -0.006 1.00 98.12 208 SER A C 1
ATOM 1621 O O . SER A 1 208 ? -16.997 0.157 0.024 1.00 98.12 208 SER A O 1
ATOM 1623 N N . ALA A 1 209 ? -14.876 0.242 -0.727 1.00 97.94 209 ALA A N 1
ATOM 1624 C CA . ALA A 1 209 ? -14.951 -0.974 -1.544 1.00 97.94 209 ALA A CA 1
ATOM 1625 C C . ALA A 1 209 ? -15.405 -2.189 -0.729 1.00 97.94 209 ALA A C 1
ATOM 1627 O O . ALA A 1 209 ? -16.303 -2.925 -1.135 1.00 97.94 209 ALA A O 1
ATOM 1628 N N . ARG A 1 210 ? -14.856 -2.366 0.477 1.00 98.00 210 ARG A N 1
ATOM 1629 C CA . ARG A 1 210 ? -15.248 -3.470 1.357 1.00 98.00 210 ARG A CA 1
ATOM 1630 C C . ARG A 1 210 ? -16.685 -3.344 1.870 1.00 98.00 210 ARG A C 1
ATOM 1632 O O . ARG A 1 210 ? -17.366 -4.359 2.004 1.00 98.00 210 ARG A O 1
ATOM 1639 N N . ILE A 1 211 ? -17.140 -2.134 2.196 1.00 97.88 211 ILE A N 1
ATOM 1640 C CA . ILE A 1 211 ? -18.519 -1.892 2.643 1.00 97.88 211 ILE A CA 1
ATOM 1641 C C . ILE A 1 211 ? -19.505 -2.222 1.522 1.00 97.88 211 ILE A C 1
ATOM 1643 O O . ILE A 1 211 ? -20.486 -2.924 1.774 1.00 97.88 211 ILE A O 1
ATOM 1647 N N . GLU A 1 212 ? -19.240 -1.765 0.299 1.00 97.62 212 GLU A N 1
ATOM 1648 C CA . GLU A 1 212 ? -20.122 -2.041 -0.836 1.00 97.62 212 GLU A CA 1
ATOM 1649 C C . GLU A 1 212 ? -20.085 -3.514 -1.252 1.00 97.62 212 GLU A C 1
ATOM 1651 O O . GLU A 1 212 ? -21.140 -4.090 -1.499 1.00 97.62 212 GLU A O 1
ATOM 1656 N N . LEU A 1 213 ? -18.936 -4.193 -1.166 1.00 97.94 213 LEU A N 1
ATOM 1657 C CA . LEU A 1 213 ? -18.867 -5.650 -1.330 1.00 97.94 213 LEU A CA 1
ATOM 1658 C C . LEU A 1 213 ? -19.785 -6.387 -0.336 1.00 97.94 213 LEU A C 1
ATOM 1660 O O . LEU A 1 213 ? -20.473 -7.349 -0.690 1.00 97.94 213 LEU A O 1
ATOM 1664 N N . HIS A 1 214 ? -19.827 -5.944 0.926 1.00 97.50 214 HIS A N 1
ATOM 1665 C CA . HIS A 1 214 ? -20.720 -6.534 1.935 1.00 97.50 214 HIS A CA 1
ATOM 1666 C C . HIS A 1 214 ? -22.191 -6.254 1.636 1.00 97.50 214 HIS A C 1
ATOM 1668 O O . HIS A 1 214 ? -23.035 -7.104 1.925 1.00 97.50 214 HIS A O 1
ATOM 1674 N N . ARG A 1 215 ? -22.506 -5.085 1.068 1.00 96.44 215 ARG A N 1
ATOM 1675 C CA . ARG A 1 215 ? -23.868 -4.712 0.665 1.00 96.44 215 ARG A CA 1
ATOM 1676 C C . ARG A 1 215 ? -24.343 -5.516 -0.541 1.00 96.44 215 ARG A C 1
ATOM 1678 O O . ARG A 1 215 ? -25.417 -6.103 -0.447 1.00 96.44 215 ARG A O 1
ATOM 1685 N N . ALA A 1 216 ? -23.527 -5.607 -1.590 1.00 94.25 216 ALA A N 1
ATOM 1686 C CA . ALA A 1 216 ? -23.804 -6.374 -2.804 1.00 94.25 216 ALA A CA 1
ATOM 1687 C C . ALA A 1 216 ? -24.012 -7.869 -2.498 1.00 94.25 216 ALA A C 1
ATOM 1689 O O . ALA A 1 216 ? -25.006 -8.482 -2.879 1.00 94.25 216 ALA A O 1
ATOM 1690 N N . THR A 1 217 ? -23.113 -8.467 -1.707 1.00 94.62 217 THR A N 1
ATOM 1691 C CA . THR A 1 217 ? -23.162 -9.914 -1.417 1.00 94.62 217 THR A CA 1
ATOM 1692 C C . THR A 1 217 ? -24.081 -10.297 -0.253 1.00 94.62 217 THR A C 1
ATOM 1694 O O . THR A 1 217 ? -24.403 -11.477 -0.078 1.00 94.62 217 THR A O 1
ATOM 1697 N N . GLY A 1 218 ? -24.450 -9.340 0.606 1.00 93.81 218 GLY A N 1
ATOM 1698 C CA . GLY A 1 218 ? -25.149 -9.587 1.872 1.00 93.81 218 GLY A CA 1
ATOM 1699 C C . GLY A 1 218 ? -24.349 -10.433 2.875 1.00 93.81 218 GLY A C 1
ATOM 1700 O O . GLY A 1 218 ? -24.927 -11.014 3.799 1.00 93.81 218 GLY A O 1
ATOM 1701 N N . ARG A 1 219 ? -23.029 -10.565 2.687 1.00 93.00 219 ARG A N 1
ATOM 1702 C CA . ARG A 1 219 ? -22.139 -11.431 3.475 1.00 93.00 219 ARG A CA 1
ATOM 1703 C C . ARG A 1 219 ? -20.903 -10.670 3.937 1.00 93.00 219 ARG A C 1
ATOM 1705 O O . ARG A 1 219 ? -20.439 -9.743 3.289 1.00 93.00 219 ARG A O 1
ATOM 1712 N N . ALA A 1 220 ? -20.305 -11.133 5.033 1.00 91.62 220 ALA A N 1
ATOM 1713 C CA . ALA A 1 220 ? -19.029 -10.618 5.532 1.00 91.62 220 ALA A CA 1
ATOM 1714 C C . ALA A 1 220 ? -17.820 -11.192 4.753 1.00 91.62 220 ALA A C 1
ATOM 1716 O O . ALA A 1 220 ? -16.878 -11.700 5.366 1.00 91.62 220 ALA A O 1
ATOM 1717 N N . ASN A 1 221 ? -17.862 -11.152 3.417 1.00 91.50 221 ASN A N 1
ATOM 1718 C CA . ASN A 1 221 ? -16.759 -11.568 2.544 1.00 91.50 221 ASN A CA 1
ATOM 1719 C C . ASN A 1 221 ? -15.771 -10.407 2.333 1.00 91.50 221 ASN A C 1
ATOM 1721 O O . ASN A 1 221 ? -16.196 -9.265 2.241 1.00 91.50 221 ASN A O 1
ATOM 1725 N N . ASN A 1 222 ? -14.464 -10.659 2.274 1.00 95.50 222 A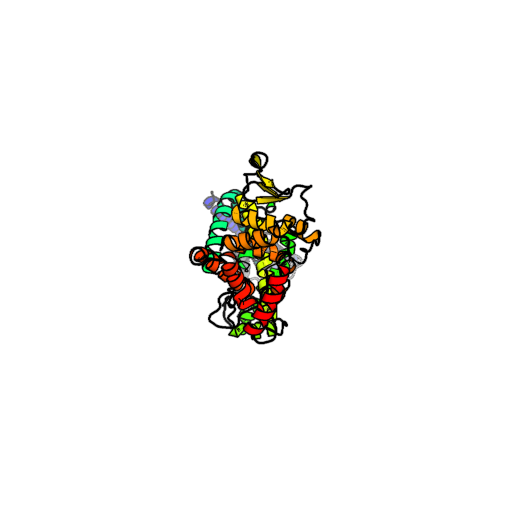SN A N 1
ATOM 1726 C CA . ASN A 1 222 ? -13.478 -9.604 1.981 1.00 95.50 222 ASN A CA 1
ATOM 1727 C C . ASN A 1 222 ? -12.787 -9.794 0.626 1.00 95.50 222 ASN A C 1
ATOM 1729 O O . ASN A 1 222 ? -12.052 -8.902 0.216 1.00 95.50 222 ASN A O 1
ATOM 1733 N N . GLN A 1 223 ? -13.026 -10.922 -0.047 1.00 96.19 223 GLN A N 1
ATOM 1734 C CA . GLN A 1 223 ? -12.494 -11.184 -1.375 1.00 96.19 223 GLN A CA 1
ATOM 1735 C C . GLN A 1 223 ? -13.402 -10.549 -2.429 1.00 96.19 223 GLN A C 1
ATOM 1737 O O . GLN A 1 223 ? -14.590 -10.870 -2.470 1.00 96.19 223 GLN A O 1
ATOM 1742 N N . LEU A 1 224 ? -12.846 -9.647 -3.235 1.00 95.44 224 LEU A N 1
ATOM 1743 C CA . LEU A 1 224 ? -13.548 -8.949 -4.308 1.00 95.44 224 LEU A CA 1
ATOM 1744 C C . LEU A 1 224 ? -13.417 -9.761 -5.604 1.00 95.44 224 LEU A C 1
ATOM 1746 O O . LEU A 1 224 ? -12.453 -9.582 -6.347 1.00 95.44 224 LEU A O 1
ATOM 1750 N N . LEU A 1 225 ? -14.346 -10.688 -5.850 1.00 93.56 225 LEU A N 1
ATOM 1751 C CA . LEU A 1 225 ? -14.310 -11.545 -7.037 1.00 93.56 225 LEU A CA 1
ATOM 1752 C C . LEU A 1 225 ? -14.727 -10.758 -8.278 1.00 93.56 225 LEU A C 1
ATOM 1754 O O . LEU A 1 225 ? -15.473 -9.780 -8.193 1.00 93.56 225 LEU A O 1
ATOM 1758 N N . LEU A 1 226 ? -14.305 -11.231 -9.449 1.00 90.94 226 LEU A N 1
ATOM 1759 C CA . LEU A 1 226 ? -14.532 -10.549 -10.725 1.00 90.94 226 LEU A CA 1
ATOM 1760 C C . LEU A 1 226 ? -16.021 -10.269 -10.985 1.00 90.94 226 LEU A C 1
ATOM 1762 O O . LEU A 1 226 ? -16.383 -9.211 -11.484 1.00 90.94 226 LEU A O 1
ATOM 1766 N N . GLN A 1 227 ? -16.892 -11.202 -10.594 1.00 92.06 227 GLN A N 1
ATOM 1767 C CA . GLN A 1 227 ? -18.346 -11.088 -10.754 1.00 92.06 227 GLN A CA 1
ATOM 1768 C C . GLN A 1 227 ? -18.993 -9.995 -9.885 1.00 92.06 227 GLN A C 1
ATOM 1770 O O . GLN A 1 227 ? -20.111 -9.584 -10.177 1.00 92.06 227 GLN A O 1
ATOM 1775 N N . GLU A 1 228 ? -18.330 -9.560 -8.809 1.00 94.69 228 GLU A N 1
ATOM 1776 C CA . GLU A 1 228 ? -18.842 -8.524 -7.902 1.00 94.69 228 GLU A CA 1
ATOM 1777 C C . GLU A 1 228 ? -18.292 -7.130 -8.228 1.00 94.69 228 GLU A C 1
ATOM 1779 O O . GLU A 1 228 ? -18.843 -6.133 -7.765 1.00 94.69 228 GLU A O 1
ATOM 1784 N N . GLN A 1 229 ? -17.210 -7.038 -9.007 1.00 94.94 229 GLN A N 1
ATOM 1785 C CA . GLN A 1 229 ? -16.497 -5.779 -9.234 1.00 94.94 229 GLN A CA 1
ATOM 1786 C C . GLN A 1 229 ? -17.358 -4.724 -9.928 1.00 94.94 229 GLN A C 1
ATOM 1788 O O . GLN A 1 229 ? -17.325 -3.571 -9.506 1.00 94.94 229 GLN A O 1
ATOM 1793 N N . ASP A 1 230 ? -18.146 -5.103 -10.940 1.00 94.88 230 ASP A N 1
ATOM 1794 C CA . ASP A 1 230 ? -19.002 -4.155 -11.667 1.00 94.88 230 ASP A CA 1
ATOM 1795 C C . ASP A 1 230 ? -20.082 -3.559 -10.740 1.00 94.88 230 ASP A C 1
ATOM 1797 O O . ASP A 1 230 ? -20.259 -2.344 -10.686 1.00 94.88 230 ASP A O 1
ATOM 1801 N N . GLU A 1 231 ? -20.741 -4.390 -9.924 1.00 95.50 231 GLU A N 1
ATOM 1802 C CA . GLU A 1 231 ? -21.767 -3.931 -8.973 1.00 95.50 231 GLU A CA 1
ATOM 1803 C C . GLU A 1 231 ? -21.177 -3.008 -7.894 1.00 95.50 231 GLU A C 1
ATOM 1805 O O . GLU A 1 231 ? -21.757 -1.972 -7.560 1.00 95.50 231 GLU A O 1
ATOM 1810 N N . VAL A 1 232 ? -19.999 -3.355 -7.361 1.00 97.31 232 VAL A N 1
ATOM 1811 C CA . VAL A 1 232 ? -19.292 -2.527 -6.372 1.00 97.31 232 VAL A CA 1
ATOM 1812 C C . VAL A 1 232 ? -18.828 -1.204 -6.993 1.00 97.31 232 VAL A C 1
ATOM 1814 O O . VAL A 1 232 ? -18.928 -0.157 -6.350 1.00 97.31 232 VAL A O 1
ATOM 1817 N N . ALA A 1 233 ? -18.348 -1.225 -8.239 1.00 97.25 233 ALA A N 1
ATOM 1818 C CA . ALA A 1 233 ? -17.910 -0.031 -8.955 1.00 97.25 233 ALA A CA 1
ATOM 1819 C C . ALA A 1 233 ? -19.069 0.938 -9.215 1.00 97.25 233 ALA A C 1
ATOM 1821 O O . ALA A 1 233 ? -18.921 2.143 -8.990 1.00 97.25 233 ALA A O 1
ATOM 1822 N N . ASP A 1 234 ? -20.230 0.423 -9.620 1.00 96.75 234 ASP A N 1
ATOM 1823 C CA . ASP A 1 234 ? -21.447 1.213 -9.810 1.00 96.75 234 ASP A CA 1
ATOM 1824 C C . ASP A 1 234 ? -21.924 1.845 -8.496 1.00 96.75 234 ASP A C 1
ATOM 1826 O O . ASP A 1 234 ? -22.225 3.041 -8.453 1.00 96.75 234 ASP A O 1
ATOM 1830 N N . ALA A 1 235 ? -21.936 1.078 -7.399 1.00 96.75 235 ALA A N 1
ATOM 1831 C CA . ALA A 1 235 ? -22.357 1.564 -6.083 1.00 96.75 235 ALA A CA 1
ATOM 1832 C C . ALA A 1 235 ? -21.465 2.699 -5.547 1.00 96.75 235 ALA A C 1
ATOM 1834 O O . ALA A 1 235 ? -21.949 3.618 -4.881 1.00 96.75 235 ALA A O 1
ATOM 1835 N N . LEU A 1 236 ? -20.168 2.653 -5.859 1.00 97.31 236 LEU A N 1
ATOM 1836 C CA . LEU A 1 236 ? -19.190 3.677 -5.487 1.00 97.31 236 LEU A CA 1
ATOM 1837 C C . LEU A 1 236 ? -19.106 4.847 -6.478 1.00 97.31 236 LEU A C 1
ATOM 1839 O O . LEU A 1 236 ? -18.427 5.833 -6.194 1.00 97.31 236 LEU A O 1
ATOM 1843 N N . GLY A 1 237 ? -19.796 4.767 -7.618 1.00 96.19 237 GLY A N 1
ATOM 1844 C CA . GLY A 1 237 ? -19.806 5.815 -8.637 1.00 96.19 237 GLY A CA 1
ATOM 1845 C C . GLY A 1 237 ? -18.587 5.826 -9.564 1.00 96.19 237 GLY A C 1
ATOM 1846 O O . GLY A 1 237 ? -18.362 6.831 -10.236 1.00 96.19 237 GLY A O 1
ATOM 1847 N N . TYR A 1 238 ? -17.818 4.733 -9.628 1.00 93.81 238 TYR A N 1
ATOM 1848 C CA . TYR A 1 238 ? -16.757 4.563 -10.629 1.00 93.81 238 TYR A CA 1
ATOM 1849 C C . TYR A 1 238 ? -17.333 4.256 -12.018 1.00 93.81 238 TYR A C 1
ATOM 1851 O O . TYR A 1 238 ? -16.765 4.688 -13.017 1.00 93.81 238 TYR A O 1
ATOM 1859 N N . GLY A 1 239 ? -18.454 3.525 -12.090 1.00 89.38 239 GLY A N 1
ATOM 1860 C CA . GLY A 1 239 ? -19.140 3.154 -13.340 1.00 89.38 239 GLY A CA 1
ATOM 1861 C C . GLY A 1 239 ? -18.415 2.118 -14.210 1.00 89.38 239 GLY A C 1
ATOM 1862 O O . GLY A 1 239 ? -18.960 1.673 -15.216 1.00 89.38 239 GLY A O 1
ATOM 1863 N N . ASP A 1 240 ? -17.188 1.749 -13.840 1.00 89.38 240 ASP A N 1
ATOM 1864 C CA . ASP A 1 240 ? -16.382 0.713 -14.477 1.00 89.38 240 ASP A CA 1
ATOM 1865 C C . ASP A 1 240 ? -15.528 0.013 -13.413 1.00 89.38 240 ASP A C 1
ATOM 1867 O O . ASP A 1 240 ? -14.814 0.662 -12.637 1.00 89.38 240 ASP A O 1
ATOM 1871 N N . ALA A 1 241 ? -15.593 -1.317 -13.383 1.00 91.88 241 ALA A N 1
ATOM 1872 C CA . ALA A 1 241 ? -14.767 -2.150 -12.522 1.00 91.88 241 ALA A CA 1
ATOM 1873 C C . ALA A 1 241 ? -13.264 -1.934 -12.739 1.00 91.88 241 ALA A C 1
ATOM 1875 O O . ALA A 1 241 ? -12.516 -1.976 -11.765 1.00 91.88 241 ALA A O 1
ATOM 1876 N N . ASP A 1 242 ? -12.802 -1.646 -13.961 1.00 89.25 242 ASP A N 1
ATOM 1877 C CA . ASP A 1 242 ? -11.369 -1.415 -14.196 1.00 89.25 242 ASP A CA 1
ATOM 1878 C C . ASP A 1 242 ? -10.895 -0.118 -13.515 1.00 89.25 242 ASP A C 1
ATOM 1880 O O . ASP A 1 242 ? -9.805 -0.085 -12.943 1.00 89.25 242 ASP A O 1
ATOM 1884 N N . LEU A 1 243 ? -11.735 0.927 -13.485 1.00 90.75 243 LEU A N 1
ATOM 1885 C CA . LEU A 1 243 ? -11.446 2.170 -12.758 1.00 90.75 243 LEU A CA 1
ATOM 1886 C C . LEU A 1 243 ? -11.436 1.961 -11.240 1.00 90.75 243 LEU A C 1
ATOM 1888 O O . LEU A 1 243 ? -10.564 2.499 -10.553 1.00 90.75 243 LEU A O 1
ATOM 1892 N N . LEU A 1 244 ? -12.372 1.163 -10.714 1.00 94.75 244 LEU A N 1
ATOM 1893 C CA . LEU A 1 244 ? -12.364 0.765 -9.305 1.00 94.75 244 LEU A CA 1
ATOM 1894 C C . LEU A 1 244 ? -11.075 0.006 -8.967 1.00 94.75 244 LEU A C 1
ATOM 1896 O O . LEU A 1 244 ? -10.407 0.335 -7.989 1.00 94.75 244 LEU A O 1
ATOM 1900 N N . MET A 1 245 ? -10.720 -1.000 -9.769 1.00 93.19 245 MET A N 1
ATOM 1901 C CA . MET A 1 245 ? -9.543 -1.832 -9.529 1.00 93.19 245 MET A CA 1
ATOM 1902 C C . MET A 1 245 ? -8.242 -1.033 -9.639 1.00 93.19 245 MET A C 1
ATOM 1904 O O . MET A 1 245 ? -7.348 -1.241 -8.822 1.00 93.19 245 MET A O 1
ATOM 1908 N N . ALA A 1 246 ? -8.155 -0.064 -10.555 1.00 90.12 246 ALA A N 1
ATOM 1909 C CA . ALA A 1 246 ? -7.026 0.862 -10.624 1.00 90.12 246 ALA A CA 1
ATOM 1910 C C . ALA A 1 246 ? -6.890 1.700 -9.338 1.00 90.12 246 ALA A C 1
ATOM 1912 O O . ALA A 1 246 ? -5.801 1.776 -8.770 1.00 90.12 246 ALA A O 1
ATOM 1913 N N . ALA A 1 247 ? -7.993 2.258 -8.823 1.00 93.75 247 ALA A N 1
ATOM 1914 C CA . ALA A 1 247 ? -7.982 3.027 -7.575 1.00 93.75 247 ALA A CA 1
ATOM 1915 C C . ALA A 1 247 ? -7.627 2.163 -6.351 1.00 93.75 247 ALA A C 1
ATOM 1917 O O . ALA A 1 247 ? -6.896 2.595 -5.460 1.00 93.75 247 ALA A O 1
ATOM 1918 N N . VAL A 1 248 ? -8.124 0.925 -6.310 1.00 96.06 248 VAL A N 1
ATOM 1919 C CA . VAL A 1 248 ? -7.798 -0.064 -5.273 1.00 96.06 248 VAL A CA 1
ATOM 1920 C C . VAL A 1 248 ? -6.312 -0.442 -5.324 1.00 96.06 248 VAL A C 1
ATOM 1922 O O . VAL A 1 248 ? -5.665 -0.512 -4.277 1.00 96.06 248 VAL A O 1
ATOM 1925 N N . ALA A 1 249 ? -5.749 -0.628 -6.521 1.00 92.62 249 ALA A N 1
ATOM 1926 C CA . ALA A 1 249 ? -4.334 -0.928 -6.702 1.00 92.62 249 ALA A CA 1
ATOM 1927 C C . ALA A 1 249 ? -3.425 0.250 -6.328 1.00 92.62 249 ALA A C 1
ATOM 1929 O O . ALA A 1 249 ? -2.398 0.058 -5.677 1.00 92.62 249 ALA A O 1
ATOM 1930 N N . GLU A 1 250 ? -3.805 1.477 -6.685 1.00 91.88 250 GLU A N 1
ATOM 1931 C CA . GLU A 1 250 ? -3.102 2.692 -6.267 1.00 91.88 250 GLU A CA 1
ATOM 1932 C C . GLU A 1 250 ? -3.091 2.835 -4.740 1.00 91.88 250 GLU A C 1
ATOM 1934 O O . GLU A 1 250 ? -2.019 2.956 -4.146 1.00 91.88 250 GLU A O 1
ATOM 1939 N N . ALA A 1 251 ? -4.257 2.700 -4.098 1.00 96.00 251 ALA A N 1
ATOM 1940 C CA . ALA A 1 251 ? -4.381 2.729 -2.643 1.00 96.00 251 ALA A CA 1
ATOM 1941 C C . ALA A 1 251 ? -3.472 1.690 -1.966 1.00 96.00 251 ALA A C 1
ATOM 1943 O O . ALA A 1 251 ? -2.739 2.021 -1.033 1.00 96.00 251 ALA A O 1
ATOM 1944 N N . ALA A 1 252 ? -3.483 0.446 -2.449 1.00 95.69 252 ALA A N 1
ATOM 1945 C CA . ALA A 1 252 ? -2.655 -0.611 -1.882 1.00 95.69 252 ALA A CA 1
ATOM 1946 C C . ALA A 1 252 ? -1.156 -0.332 -2.022 1.00 95.69 252 ALA A C 1
ATOM 1948 O O . ALA A 1 252 ? -0.426 -0.535 -1.058 1.00 95.69 252 ALA A O 1
ATOM 1949 N N . ARG A 1 253 ? -0.691 0.195 -3.163 1.00 91.69 253 ARG A N 1
ATOM 1950 C CA . ARG A 1 253 ? 0.729 0.547 -3.341 1.00 91.69 253 ARG A CA 1
ATOM 1951 C C . ARG A 1 253 ? 1.177 1.661 -2.410 1.00 91.69 253 ARG A C 1
ATOM 1953 O O . ARG A 1 253 ? 2.286 1.584 -1.888 1.00 91.69 253 ARG A O 1
ATOM 1960 N N . THR A 1 254 ? 0.332 2.661 -2.162 1.00 93.06 254 THR A N 1
ATOM 1961 C CA . THR A 1 254 ? 0.629 3.695 -1.161 1.00 93.06 254 THR A CA 1
ATOM 1962 C C . THR A 1 254 ? 0.804 3.077 0.224 1.00 93.06 254 THR A C 1
ATOM 1964 O O . THR A 1 254 ? 1.786 3.371 0.904 1.00 93.06 254 THR A O 1
ATOM 1967 N N . VAL A 1 255 ? -0.106 2.181 0.629 1.00 96.56 255 VAL A N 1
ATOM 1968 C CA . VAL A 1 255 ? -0.013 1.486 1.923 1.00 96.56 255 VAL A CA 1
ATOM 1969 C C . VAL A 1 255 ? 1.246 0.625 1.993 1.00 96.56 255 VAL A C 1
ATOM 1971 O O . VAL A 1 255 ? 1.974 0.721 2.975 1.00 96.56 255 VAL A O 1
ATOM 1974 N N . THR A 1 256 ? 1.535 -0.166 0.958 1.00 94.38 256 THR A N 1
ATOM 1975 C CA . THR A 1 256 ? 2.723 -1.028 0.895 1.00 94.38 256 THR A CA 1
ATOM 1976 C C . THR A 1 256 ? 4.017 -0.224 0.936 1.00 94.38 256 THR A C 1
ATOM 1978 O O . THR A 1 256 ? 4.896 -0.549 1.721 1.00 94.38 256 THR A O 1
ATOM 1981 N N . GLY A 1 257 ? 4.126 0.866 0.171 1.00 91.12 257 GLY A N 1
ATOM 1982 C CA . GLY A 1 257 ? 5.323 1.709 0.184 1.00 91.12 257 GLY A CA 1
ATOM 1983 C C . GLY A 1 257 ? 5.602 2.323 1.560 1.00 91.12 257 GLY A C 1
ATOM 1984 O O . GLY A 1 257 ? 6.753 2.364 1.994 1.00 91.12 257 GLY A O 1
ATOM 1985 N N . ILE A 1 258 ? 4.554 2.757 2.272 1.00 94.62 258 ILE A N 1
ATOM 1986 C CA . ILE A 1 258 ? 4.679 3.259 3.648 1.00 94.62 258 ILE A CA 1
ATOM 1987 C C . ILE A 1 258 ? 5.013 2.114 4.614 1.00 94.62 258 ILE A C 1
ATOM 1989 O O . ILE A 1 258 ? 5.894 2.268 5.455 1.00 94.62 258 ILE A O 1
ATOM 1993 N N . GLU A 1 259 ? 4.355 0.959 4.496 1.00 95.31 259 GLU A N 1
ATOM 1994 C CA . GLU A 1 259 ? 4.640 -0.221 5.321 1.00 95.31 259 GLU A CA 1
ATOM 1995 C C . GLU A 1 259 ? 6.092 -0.675 5.183 1.00 95.31 259 GLU A C 1
ATOM 1997 O O . GLU A 1 259 ? 6.774 -0.811 6.199 1.00 95.31 259 GLU A O 1
ATOM 2002 N N . ASP A 1 260 ? 6.603 -0.805 3.962 1.00 92.00 260 ASP A N 1
ATOM 2003 C CA . ASP A 1 260 ? 7.983 -1.217 3.718 1.00 92.00 260 ASP A CA 1
ATOM 2004 C C . ASP A 1 260 ? 8.983 -0.212 4.307 1.00 92.00 260 ASP A C 1
ATOM 2006 O O . ASP A 1 260 ? 9.939 -0.610 4.976 1.00 92.00 260 ASP A O 1
ATOM 2010 N N . ALA A 1 261 ? 8.744 1.097 4.146 1.00 91.94 261 ALA A N 1
ATOM 2011 C CA . ALA A 1 261 ? 9.590 2.134 4.738 1.00 91.94 261 ALA A CA 1
ATOM 2012 C C . ALA A 1 261 ? 9.603 2.060 6.276 1.00 91.94 261 ALA A C 1
ATOM 2014 O O . ALA A 1 261 ? 10.655 2.169 6.914 1.00 91.94 261 ALA A O 1
ATOM 2015 N N . VAL A 1 262 ? 8.440 1.831 6.888 1.00 93.62 262 VAL A N 1
ATOM 2016 C CA . VAL A 1 262 ? 8.280 1.718 8.343 1.00 93.62 262 VAL A CA 1
ATOM 2017 C C . VAL A 1 262 ? 8.947 0.457 8.879 1.00 93.62 262 VAL A C 1
ATOM 2019 O O . VAL A 1 262 ? 9.679 0.532 9.869 1.00 93.62 262 VAL A O 1
ATOM 2022 N N . LEU A 1 263 ? 8.737 -0.688 8.229 1.00 9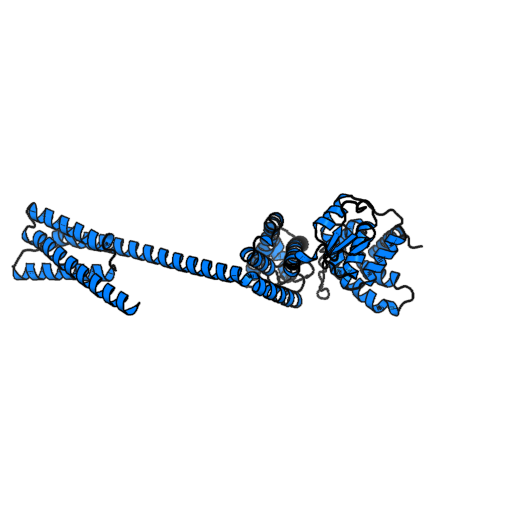2.19 263 LEU A N 1
ATOM 2023 C CA . LEU A 1 263 ? 9.374 -1.953 8.592 1.00 92.19 263 LEU A CA 1
ATOM 2024 C C . LEU A 1 263 ? 10.894 -1.855 8.446 1.00 92.19 263 LEU A C 1
ATOM 2026 O O . LEU A 1 263 ? 11.615 -2.242 9.364 1.00 92.19 263 LEU A O 1
ATOM 2030 N N . HIS A 1 264 ? 11.389 -1.217 7.384 1.00 90.31 264 HIS A N 1
ATOM 2031 C CA . HIS A 1 264 ? 12.816 -0.950 7.211 1.00 90.31 264 HIS A CA 1
ATOM 2032 C C . HIS A 1 264 ? 13.389 -0.068 8.334 1.00 90.31 264 HIS A C 1
ATOM 2034 O O . HIS A 1 264 ? 14.462 -0.355 8.879 1.00 90.31 264 HIS A O 1
ATOM 2040 N N . ARG A 1 265 ? 12.656 0.975 8.765 1.00 89.38 265 ARG A N 1
ATOM 2041 C CA . ARG A 1 265 ? 13.021 1.792 9.943 1.00 89.38 265 ARG A CA 1
ATOM 2042 C C . ARG A 1 265 ? 13.024 0.967 11.238 1.00 89.38 265 ARG A C 1
ATOM 2044 O O . ARG A 1 265 ? 13.881 1.206 12.093 1.00 89.38 265 ARG A O 1
ATOM 2051 N N . ILE A 1 266 ? 12.121 -0.008 11.385 1.00 89.44 266 ILE A N 1
ATOM 2052 C CA . ILE A 1 266 ? 12.089 -0.949 12.519 1.00 89.44 266 ILE A CA 1
ATOM 2053 C C . ILE A 1 266 ? 13.311 -1.876 12.495 1.00 89.44 266 ILE A C 1
ATOM 2055 O O . ILE A 1 266 ? 14.007 -1.968 13.507 1.00 89.44 266 ILE A O 1
ATOM 2059 N N . HIS A 1 267 ? 13.637 -2.507 11.362 1.00 85.88 267 HIS A N 1
ATOM 2060 C CA . HIS A 1 267 ? 14.787 -3.422 11.250 1.00 85.88 267 HIS A CA 1
ATOM 2061 C C . HIS A 1 267 ? 16.125 -2.735 11.510 1.00 85.88 267 HIS A C 1
ATOM 2063 O O . HIS A 1 267 ? 17.025 -3.317 12.125 1.00 85.88 267 HIS A O 1
ATOM 2069 N N . ASN A 1 268 ? 16.246 -1.474 11.095 1.00 80.94 268 ASN A N 1
ATOM 2070 C CA . ASN A 1 268 ? 17.448 -0.668 11.302 1.00 80.94 268 ASN A CA 1
ATOM 2071 C C . ASN A 1 268 ? 17.446 0.121 12.621 1.00 80.94 268 ASN A C 1
ATOM 2073 O O . ASN A 1 268 ? 18.399 0.844 12.951 1.00 80.94 268 ASN A O 1
ATOM 2077 N N . ARG A 1 269 ? 16.413 -0.054 13.449 1.00 76.00 269 ARG A N 1
ATOM 2078 C CA . ARG A 1 269 ? 16.314 0.582 14.761 1.00 76.00 269 ARG A CA 1
ATOM 2079 C C . ARG A 1 269 ? 17.456 0.120 15.669 1.00 76.00 269 ARG A C 1
ATOM 2081 O O . ARG A 1 269 ? 17.847 -1.042 15.711 1.00 76.00 269 ARG A O 1
ATOM 2088 N N . GLY A 1 270 ? 18.071 1.064 16.382 1.00 63.44 270 GLY A N 1
ATOM 2089 C CA . GLY A 1 270 ? 19.216 0.785 17.260 1.00 63.44 270 GLY A CA 1
ATOM 2090 C C . GLY A 1 270 ? 20.549 0.497 16.545 1.00 63.44 270 GLY A C 1
ATOM 2091 O O . GLY A 1 270 ? 21.592 0.488 17.207 1.00 63.44 270 GLY A O 1
ATOM 2092 N N . ARG A 1 271 ? 20.567 0.351 15.210 1.00 63.28 271 ARG A N 1
ATOM 2093 C CA . ARG A 1 271 ? 21.800 0.232 14.407 1.00 63.28 271 ARG A CA 1
ATOM 2094 C C . ARG A 1 271 ? 22.437 1.582 14.055 1.00 63.28 271 ARG A C 1
ATOM 2096 O O . ARG A 1 271 ? 23.643 1.634 13.839 1.00 63.28 271 ARG A O 1
ATOM 2103 N N . ARG A 1 272 ? 21.710 2.696 14.255 1.00 52.88 272 ARG A N 1
ATOM 2104 C CA . ARG A 1 272 ? 22.162 4.102 14.087 1.00 52.88 272 ARG A CA 1
ATOM 2105 C C . ARG A 1 272 ? 23.572 4.439 14.604 1.00 52.88 272 ARG A C 1
ATOM 2107 O O . ARG A 1 272 ? 24.225 5.311 14.046 1.00 52.88 272 ARG A O 1
ATOM 2114 N N . ARG A 1 273 ? 24.086 3.771 15.648 1.00 48.91 273 ARG A N 1
ATOM 2115 C CA . ARG A 1 273 ? 25.464 3.999 16.141 1.00 48.91 273 ARG A CA 1
ATOM 2116 C C . ARG A 1 273 ? 26.572 3.448 15.223 1.00 48.91 273 ARG A C 1
ATOM 2118 O O . ARG A 1 273 ? 27.735 3.744 15.479 1.00 48.91 273 ARG A O 1
ATOM 2125 N N . ARG A 1 274 ? 26.244 2.669 14.186 1.00 51.41 274 ARG A N 1
ATOM 2126 C CA . ARG A 1 274 ? 27.181 2.086 13.205 1.00 51.41 274 ARG A CA 1
ATOM 2127 C C . ARG A 1 274 ? 27.061 2.667 11.791 1.00 51.41 274 ARG A C 1
ATOM 2129 O O . ARG A 1 274 ? 27.917 2.350 10.969 1.00 51.41 274 ARG A O 1
ATOM 2136 N N . TRP A 1 275 ? 26.106 3.568 11.554 1.00 50.09 275 TRP A N 1
ATOM 2137 C CA . TRP A 1 275 ? 25.805 4.157 10.243 1.00 50.09 275 TRP A CA 1
ATOM 2138 C C . TRP A 1 275 ? 27.020 4.846 9.590 1.00 50.09 275 TRP A C 1
ATOM 2140 O O . TRP A 1 275 ? 27.310 4.624 8.424 1.00 50.09 275 TRP A O 1
ATOM 2150 N N . LEU A 1 276 ? 27.825 5.575 10.373 1.00 51.06 276 LEU A N 1
ATOM 2151 C CA . LEU A 1 276 ? 29.055 6.229 9.891 1.00 51.06 276 LEU A CA 1
ATOM 2152 C C . LEU A 1 276 ? 30.246 5.275 9.688 1.00 51.06 276 LEU A C 1
ATOM 2154 O O . LEU A 1 276 ? 31.264 5.677 9.133 1.00 51.06 276 LEU A O 1
ATOM 2158 N N . ALA A 1 277 ? 30.179 4.033 10.173 1.00 56.22 277 ALA A N 1
ATOM 2159 C CA . ALA A 1 277 ? 31.342 3.147 10.206 1.00 56.22 277 ALA A CA 1
ATOM 2160 C C . ALA A 1 277 ? 31.471 2.239 8.971 1.00 56.22 277 ALA A C 1
ATOM 2162 O O . ALA A 1 277 ? 32.511 1.593 8.828 1.00 56.22 277 ALA A O 1
ATOM 2163 N N . ARG A 1 278 ? 30.436 2.122 8.118 1.00 70.12 278 ARG A N 1
ATOM 2164 C CA . ARG A 1 278 ? 30.401 1.147 7.006 1.00 70.12 278 ARG A CA 1
ATOM 2165 C C . ARG A 1 278 ? 29.608 1.597 5.768 1.00 70.12 278 ARG A C 1
ATOM 2167 O O . ARG A 1 278 ? 28.971 0.763 5.132 1.00 70.12 278 ARG A O 1
ATOM 2174 N N . THR A 1 279 ? 29.649 2.876 5.403 1.00 85.75 279 THR A N 1
ATOM 2175 C CA . THR A 1 279 ? 29.131 3.305 4.093 1.00 85.75 279 THR A CA 1
ATOM 2176 C C . THR A 1 279 ? 30.053 2.788 2.987 1.00 85.75 279 THR A C 1
ATOM 2178 O O . THR A 1 279 ? 31.263 3.018 3.034 1.00 85.75 279 THR A O 1
ATOM 2181 N N . ARG A 1 280 ? 29.497 2.070 2.009 1.00 92.25 280 ARG A N 1
ATOM 2182 C CA . ARG A 1 280 ? 30.193 1.650 0.786 1.00 92.25 280 ARG A CA 1
ATOM 2183 C C . ARG A 1 280 ? 29.784 2.579 -0.350 1.00 92.25 280 ARG A C 1
ATOM 2185 O O . ARG A 1 280 ? 28.595 2.745 -0.592 1.00 92.25 280 ARG A O 1
ATOM 2192 N N . ASP A 1 281 ? 30.762 3.151 -1.040 1.00 93.50 281 ASP A N 1
ATOM 2193 C CA . ASP A 1 281 ? 30.533 3.851 -2.304 1.00 93.50 281 ASP A CA 1
ATOM 2194 C C . ASP A 1 281 ? 30.464 2.813 -3.431 1.00 93.50 281 ASP A C 1
ATOM 2196 O O . ASP A 1 281 ? 31.377 1.995 -3.586 1.00 93.50 281 ASP A O 1
ATOM 2200 N N . LEU A 1 282 ? 29.350 2.803 -4.159 1.00 94.19 282 LEU A N 1
ATOM 2201 C CA . LEU A 1 282 ? 29.108 1.922 -5.301 1.00 94.19 282 LEU A CA 1
ATOM 2202 C C . LEU A 1 282 ? 29.430 2.612 -6.640 1.00 94.19 282 LEU A C 1
ATOM 2204 O O . LEU A 1 282 ? 29.318 1.989 -7.693 1.00 94.19 282 LEU A O 1
ATOM 2208 N N . GLY A 1 283 ? 29.888 3.866 -6.598 1.00 93.69 283 GLY A N 1
ATOM 2209 C CA . GLY A 1 283 ? 30.175 4.712 -7.749 1.00 93.69 283 GLY A CA 1
ATOM 2210 C C . GLY A 1 283 ? 29.033 5.681 -8.058 1.00 93.69 283 GLY A C 1
ATOM 2211 O O . GLY A 1 283 ? 27.895 5.489 -7.643 1.00 93.69 283 GLY A O 1
ATOM 2212 N N . HIS A 1 284 ? 29.339 6.742 -8.813 1.00 94.00 284 HIS A N 1
ATOM 2213 C CA . HIS A 1 284 ? 28.362 7.750 -9.263 1.00 94.00 284 HIS A CA 1
ATOM 2214 C C . HIS A 1 284 ? 27.564 8.400 -8.116 1.00 94.00 284 HIS A C 1
ATOM 2216 O O . HIS A 1 284 ? 26.394 8.736 -8.274 1.00 94.00 284 HIS A O 1
ATOM 2222 N N . GLY A 1 285 ? 28.183 8.553 -6.940 1.00 93.31 285 GLY A N 1
ATOM 2223 C CA . GLY A 1 285 ? 27.526 9.116 -5.758 1.00 93.31 285 GLY A CA 1
ATOM 2224 C C . GLY A 1 285 ? 26.453 8.210 -5.144 1.00 93.31 285 GLY A C 1
ATOM 2225 O O . GLY A 1 285 ? 25.682 8.685 -4.312 1.00 93.31 285 GLY A O 1
ATOM 2226 N N . ILE A 1 286 ? 26.387 6.931 -5.531 1.00 96.38 286 ILE A N 1
ATOM 2227 C CA . ILE A 1 286 ? 25.482 5.929 -4.961 1.00 96.38 286 ILE A CA 1
ATOM 2228 C C . ILE A 1 286 ? 26.143 5.318 -3.728 1.00 96.38 286 ILE A C 1
ATOM 2230 O O . ILE A 1 286 ? 27.205 4.700 -3.807 1.00 96.38 286 ILE A O 1
ATOM 2234 N N . LEU A 1 287 ? 25.498 5.469 -2.577 1.00 95.06 287 LEU A N 1
ATOM 2235 C CA . LEU A 1 287 ? 26.026 5.045 -1.289 1.00 95.06 287 LEU A CA 1
ATOM 2236 C C . LEU A 1 287 ? 25.149 3.944 -0.697 1.00 95.06 287 LEU A C 1
ATOM 2238 O O . LEU A 1 287 ? 23.933 4.089 -0.617 1.00 95.06 287 LEU A O 1
ATOM 2242 N N . LEU A 1 288 ? 25.775 2.870 -0.222 1.00 92.44 288 LEU A N 1
ATOM 2243 C CA . LEU A 1 288 ? 25.117 1.780 0.494 1.00 92.44 288 LEU A CA 1
ATOM 2244 C C . LEU A 1 288 ? 25.485 1.828 1.978 1.00 92.44 288 LEU A C 1
ATOM 2246 O O . LEU A 1 288 ? 26.660 1.717 2.340 1.00 92.44 288 LEU A O 1
ATOM 2250 N N . ALA A 1 289 ? 24.482 1.947 2.843 1.00 87.25 289 ALA A N 1
ATOM 2251 C CA . ALA A 1 289 ? 24.641 1.909 4.291 1.00 87.25 289 ALA A CA 1
ATOM 2252 C C . ALA A 1 289 ? 23.522 1.076 4.925 1.00 87.25 289 ALA A C 1
ATOM 2254 O O . ALA A 1 289 ? 22.355 1.410 4.775 1.00 87.25 289 ALA A O 1
ATOM 2255 N N . GLU A 1 290 ? 23.882 0.011 5.651 1.00 79.88 290 GLU A N 1
ATOM 2256 C CA . GLU A 1 290 ? 22.926 -0.843 6.385 1.00 79.88 290 GLU A CA 1
ATOM 2257 C C . GLU A 1 290 ? 21.718 -1.254 5.514 1.00 79.88 290 GLU A C 1
ATOM 2259 O O . GLU A 1 290 ? 20.578 -0.934 5.837 1.00 79.88 290 GLU A O 1
ATOM 2264 N N . GLU A 1 291 ? 21.994 -1.896 4.367 1.00 86.56 291 GLU A N 1
ATOM 2265 C CA . GLU A 1 291 ? 20.970 -2.378 3.411 1.00 86.56 291 GLU A CA 1
ATOM 2266 C C . GLU A 1 291 ? 20.084 -1.252 2.844 1.00 86.56 291 GLU A C 1
ATOM 2268 O O . GLU A 1 291 ? 19.001 -1.489 2.330 1.00 86.56 291 GLU A O 1
ATOM 2273 N N . THR A 1 292 ? 20.540 -0.000 2.925 1.00 91.00 292 THR A N 1
ATOM 2274 C CA . THR A 1 292 ? 19.846 1.173 2.386 1.00 91.00 292 THR A CA 1
ATOM 2275 C C . THR A 1 292 ? 20.704 1.838 1.327 1.00 91.00 292 THR A C 1
ATOM 2277 O O . THR A 1 292 ? 21.872 2.147 1.587 1.00 91.00 292 THR A O 1
ATOM 2280 N N . LEU A 1 293 ? 20.118 2.120 0.168 1.00 93.75 293 LEU A N 1
ATOM 2281 C CA . LEU A 1 293 ? 20.725 2.998 -0.821 1.00 93.75 293 LEU A CA 1
ATOM 2282 C C . LEU A 1 293 ? 20.337 4.449 -0.575 1.00 93.75 293 LEU A C 1
ATOM 2284 O O . LEU A 1 293 ? 19.174 4.786 -0.368 1.00 93.75 293 LEU A O 1
ATOM 2288 N N . THR A 1 294 ? 21.337 5.315 -0.637 1.00 93.19 294 THR A N 1
ATOM 2289 C CA . THR A 1 294 ? 21.182 6.764 -0.609 1.00 93.19 294 THR A CA 1
ATOM 2290 C C . THR A 1 294 ? 22.104 7.399 -1.643 1.00 93.19 294 THR A C 1
ATOM 2292 O O . THR A 1 294 ? 22.945 6.729 -2.246 1.00 93.19 294 THR A O 1
ATOM 2295 N N . LEU A 1 295 ? 21.934 8.696 -1.867 1.00 94.25 295 LEU A N 1
ATOM 2296 C CA . LEU A 1 295 ? 22.717 9.460 -2.825 1.00 94.25 295 LEU A CA 1
ATOM 2297 C C . LEU A 1 295 ? 23.515 10.530 -2.096 1.00 94.25 295 LEU A C 1
ATOM 2299 O O . LEU A 1 295 ? 22.965 11.265 -1.279 1.00 94.25 295 LEU A O 1
ATOM 2303 N N . ALA A 1 296 ? 24.794 10.653 -2.439 1.00 93.44 296 ALA A N 1
ATOM 2304 C CA . ALA A 1 296 ? 25.611 11.781 -2.023 1.00 93.44 296 ALA A CA 1
ATOM 2305 C C . ALA A 1 296 ? 24.995 13.110 -2.502 1.00 93.44 296 ALA A C 1
ATOM 2307 O O . ALA A 1 296 ? 24.255 13.160 -3.492 1.00 93.44 296 ALA A O 1
ATOM 2308 N N . ASP A 1 297 ? 25.298 14.210 -1.815 1.00 90.94 297 ASP A N 1
ATOM 2309 C CA . ASP A 1 297 ? 24.777 15.536 -2.178 1.00 90.94 297 ASP A CA 1
ATOM 2310 C C . ASP A 1 297 ? 25.210 15.957 -3.593 1.00 90.94 297 ASP A C 1
ATOM 2312 O O . ASP A 1 297 ? 24.446 16.596 -4.312 1.00 90.94 297 ASP A O 1
ATOM 2316 N N . ASP A 1 298 ? 26.398 15.532 -4.026 1.00 92.12 298 ASP A N 1
ATOM 2317 C CA . ASP A 1 298 ? 26.984 15.793 -5.343 1.00 92.12 298 ASP A CA 1
ATOM 2318 C C . ASP A 1 298 ? 26.732 14.678 -6.375 1.00 92.12 298 ASP A C 1
ATOM 2320 O O . ASP A 1 298 ? 27.298 14.719 -7.470 1.00 92.12 298 ASP A O 1
ATOM 2324 N N . ALA A 1 299 ? 25.880 13.693 -6.060 1.00 93.38 299 ALA A N 1
ATOM 2325 C CA . ALA A 1 299 ? 25.505 12.650 -7.009 1.00 93.38 299 ALA A CA 1
ATOM 2326 C C . ALA A 1 299 ? 24.928 13.274 -8.302 1.00 93.38 299 ALA A C 1
ATOM 2328 O O . ALA A 1 299 ? 24.069 14.161 -8.214 1.00 93.38 299 ALA A O 1
ATOM 2329 N N . PRO A 1 300 ? 25.356 12.819 -9.497 1.00 93.62 300 PRO A N 1
ATOM 2330 C CA . PRO A 1 300 ? 24.930 13.361 -10.784 1.00 93.62 300 PRO A CA 1
ATOM 2331 C C . PRO A 1 300 ? 23.514 12.880 -11.135 1.00 93.62 300 PRO A C 1
ATOM 2333 O O . PRO A 1 300 ? 23.315 12.125 -12.078 1.00 93.62 300 PRO A O 1
ATOM 2336 N N . VAL A 1 301 ? 22.514 13.305 -10.362 1.00 92.81 301 VAL A N 1
ATOM 2337 C CA . VAL A 1 301 ? 21.105 12.909 -10.538 1.00 92.81 301 VAL A CA 1
ATOM 2338 C C . VAL A 1 301 ? 20.505 13.353 -11.874 1.00 92.81 301 VAL A C 1
ATOM 2340 O O . VAL A 1 301 ? 19.531 12.763 -12.325 1.00 92.81 301 VAL A O 1
ATOM 2343 N N . SER A 1 302 ? 21.122 14.337 -12.532 1.00 91.56 302 SER A N 1
ATOM 2344 C CA . SER A 1 302 ? 20.785 14.776 -13.887 1.00 91.56 302 SER A CA 1
ATOM 2345 C C . SER A 1 302 ? 21.335 13.866 -14.994 1.00 91.56 302 SER A C 1
ATOM 2347 O O . SER A 1 302 ? 21.029 14.080 -16.167 1.00 91.56 302 SER A O 1
ATOM 2349 N N . ASP A 1 303 ? 22.144 12.854 -14.657 1.00 94.38 303 ASP A N 1
ATOM 2350 C CA . ASP A 1 303 ? 22.547 11.813 -15.601 1.00 94.38 303 ASP A CA 1
ATOM 2351 C C . ASP A 1 303 ? 21.337 10.909 -15.912 1.00 94.38 303 ASP A C 1
ATOM 2353 O O . ASP A 1 303 ? 20.821 10.246 -15.006 1.00 94.38 303 ASP A O 1
ATOM 2357 N N . PRO A 1 304 ? 20.889 10.816 -17.179 1.00 94.69 304 PRO A N 1
ATOM 2358 C CA . PRO A 1 304 ? 19.715 10.025 -17.540 1.00 94.69 304 PRO A CA 1
ATOM 2359 C C . PRO A 1 304 ? 19.888 8.511 -17.308 1.00 94.69 304 PRO A C 1
ATOM 2361 O O . PRO A 1 304 ? 18.903 7.775 -17.307 1.00 94.69 304 PRO A O 1
ATOM 2364 N N . VAL A 1 305 ? 21.117 8.019 -17.096 1.00 96.69 305 VAL A N 1
ATOM 2365 C CA . VAL A 1 305 ? 21.405 6.605 -16.780 1.00 96.69 305 VAL A CA 1
ATOM 2366 C C . VAL A 1 305 ? 21.281 6.316 -15.273 1.00 96.69 305 VAL A C 1
ATOM 2368 O O . VAL A 1 305 ? 21.194 5.157 -14.858 1.00 96.69 305 VAL A O 1
ATOM 2371 N N . MET A 1 306 ? 21.214 7.352 -14.430 1.00 96.19 306 MET A N 1
ATOM 2372 C CA . MET A 1 306 ? 21.171 7.227 -12.970 1.00 96.19 306 MET A CA 1
ATOM 2373 C C . MET A 1 306 ? 20.059 6.300 -12.434 1.00 96.19 306 MET A C 1
ATOM 2375 O O . MET A 1 306 ? 20.374 5.476 -11.568 1.00 96.19 306 MET A O 1
ATOM 2379 N N . PRO A 1 307 ? 18.803 6.336 -12.938 1.00 96.38 307 PRO A N 1
ATOM 2380 C CA . PRO A 1 307 ? 17.754 5.423 -12.476 1.00 96.38 307 PRO A CA 1
ATOM 2381 C C . PRO A 1 307 ? 18.140 3.945 -12.623 1.00 96.38 307 PRO A C 1
ATOM 2383 O O . PRO A 1 307 ? 17.904 3.149 -11.716 1.00 96.38 307 PRO A O 1
ATOM 2386 N N . LEU A 1 308 ? 18.781 3.581 -13.740 1.00 97.50 308 LEU A N 1
ATOM 2387 C CA . LEU A 1 308 ? 19.193 2.205 -14.023 1.00 97.50 308 LEU A CA 1
ATOM 2388 C C . LEU A 1 308 ? 20.373 1.772 -13.150 1.00 97.50 308 LEU A C 1
ATOM 2390 O O . LEU A 1 308 ? 20.370 0.652 -12.643 1.00 97.50 308 LEU A O 1
ATOM 2394 N N . ARG A 1 309 ? 21.349 2.660 -12.910 1.00 97.62 309 ARG A N 1
ATOM 2395 C CA . ARG A 1 309 ? 22.461 2.373 -11.985 1.00 97.62 309 ARG A CA 1
ATOM 2396 C C . ARG A 1 309 ? 21.941 2.105 -10.576 1.00 97.62 309 ARG A C 1
ATOM 2398 O O . ARG A 1 309 ? 22.302 1.096 -9.972 1.00 97.62 309 ARG A O 1
ATOM 2405 N N . VAL A 1 310 ? 21.063 2.975 -10.072 1.00 97.31 310 VAL A N 1
ATOM 2406 C CA . VAL A 1 310 ? 20.432 2.803 -8.756 1.00 97.31 310 VAL A CA 1
ATOM 2407 C C . VAL A 1 310 ? 19.641 1.500 -8.704 1.00 97.31 310 VAL A C 1
ATOM 2409 O O . VAL A 1 310 ? 19.807 0.746 -7.750 1.00 97.31 310 VAL A O 1
ATOM 2412 N N . ALA A 1 311 ? 18.855 1.188 -9.738 1.00 97.81 311 ALA A N 1
ATOM 2413 C CA . ALA A 1 311 ? 18.064 -0.037 -9.781 1.00 97.81 311 ALA A CA 1
ATOM 2414 C C . ALA A 1 311 ? 18.930 -1.308 -9.744 1.00 97.81 311 ALA A C 1
ATOM 2416 O O . ALA A 1 311 ? 18.690 -2.203 -8.934 1.00 97.81 311 ALA A O 1
ATOM 2417 N N . VAL A 1 312 ? 19.979 -1.378 -10.568 1.00 98.19 312 VAL A N 1
ATOM 2418 C CA . VAL A 1 312 ? 20.891 -2.532 -10.595 1.00 98.19 312 VAL A CA 1
ATOM 2419 C C . VAL A 1 312 ? 21.602 -2.705 -9.255 1.00 98.19 312 VAL A C 1
ATOM 2421 O O . VAL A 1 312 ? 21.694 -3.824 -8.751 1.00 98.19 312 VAL A O 1
ATOM 2424 N N . HIS A 1 313 ? 22.089 -1.619 -8.648 1.00 97.75 313 HIS A N 1
ATOM 2425 C CA . HIS A 1 313 ? 22.710 -1.694 -7.325 1.00 97.75 313 HIS A CA 1
ATOM 2426 C C . HIS A 1 313 ? 21.715 -2.112 -6.239 1.00 97.75 313 HIS A C 1
ATOM 2428 O O . HIS A 1 313 ? 22.078 -2.904 -5.372 1.00 97.75 313 HIS A O 1
ATOM 2434 N N . ALA A 1 314 ? 20.473 -1.628 -6.302 1.00 97.06 314 ALA A N 1
ATOM 2435 C CA . ALA A 1 314 ? 19.435 -1.970 -5.336 1.00 97.06 314 ALA A CA 1
ATOM 2436 C C . ALA A 1 314 ? 19.087 -3.451 -5.379 1.00 97.06 314 ALA A C 1
ATOM 2438 O O . ALA A 1 314 ? 19.076 -4.101 -4.339 1.00 97.06 314 ALA A O 1
ATOM 2439 N N . ALA A 1 315 ? 18.874 -3.989 -6.578 1.00 97.06 315 ALA A N 1
ATOM 2440 C CA . ALA A 1 315 ? 18.545 -5.395 -6.758 1.00 97.06 315 ALA A CA 1
ATOM 2441 C C . ALA A 1 315 ? 19.737 -6.303 -6.402 1.00 97.06 315 ALA A C 1
ATOM 2443 O O . ALA A 1 315 ? 19.559 -7.308 -5.725 1.00 97.06 315 ALA A O 1
ATOM 2444 N N . ARG A 1 316 ? 20.974 -5.936 -6.779 1.00 96.12 316 ARG A N 1
ATOM 2445 C CA . ARG A 1 316 ? 22.179 -6.741 -6.477 1.00 96.12 316 ARG A CA 1
ATOM 2446 C C . ARG A 1 316 ? 22.512 -6.832 -4.991 1.00 96.12 316 ARG A C 1
ATOM 2448 O O . ARG A 1 316 ? 23.032 -7.852 -4.552 1.00 96.12 316 ARG A O 1
ATOM 2455 N N . GLU A 1 317 ? 22.310 -5.749 -4.249 1.00 95.06 317 GLU A N 1
ATOM 2456 C CA . GLU A 1 317 ? 22.671 -5.669 -2.827 1.00 95.06 317 GLU A CA 1
ATOM 2457 C C . GLU A 1 317 ? 21.463 -5.918 -1.904 1.00 95.06 317 GLU A C 1
ATOM 2459 O O . GLU A 1 317 ? 21.604 -5.753 -0.694 1.00 95.06 317 GLU A O 1
ATOM 2464 N N . ASP A 1 318 ? 20.297 -6.283 -2.462 1.00 92.69 318 ASP A N 1
ATOM 2465 C CA . ASP A 1 318 ? 18.999 -6.356 -1.767 1.00 92.69 318 ASP A CA 1
ATOM 2466 C C . ASP A 1 318 ? 18.740 -5.117 -0.892 1.00 92.69 318 ASP A C 1
ATOM 2468 O O . ASP A 1 318 ? 18.372 -5.176 0.281 1.00 92.69 318 ASP A O 1
ATOM 2472 N N . ALA A 1 319 ? 19.018 -3.946 -1.462 1.00 93.12 319 ALA A N 1
ATOM 2473 C CA . ALA A 1 319 ? 18.984 -2.699 -0.726 1.00 93.12 319 ALA A CA 1
ATOM 2474 C C . ALA A 1 319 ? 17.619 -2.014 -0.848 1.00 93.12 319 ALA A C 1
ATOM 2476 O O . ALA A 1 319 ? 16.978 -1.992 -1.903 1.00 93.12 319 ALA A O 1
ATOM 2477 N N . PHE A 1 320 ? 17.158 -1.421 0.246 1.00 92.81 320 PHE A N 1
ATOM 2478 C CA . PHE A 1 320 ? 15.982 -0.568 0.261 1.00 92.81 320 PHE A CA 1
ATOM 2479 C C . PHE A 1 320 ? 16.317 0.809 -0.323 1.00 92.81 320 PHE A C 1
ATOM 2481 O O . PHE A 1 320 ? 17.328 1.414 0.041 1.00 92.81 320 PHE A O 1
ATOM 2488 N N . ILE A 1 321 ? 15.459 1.312 -1.211 1.00 93.62 321 ILE A N 1
ATOM 2489 C CA . ILE A 1 321 ? 15.535 2.681 -1.722 1.00 93.62 321 ILE A CA 1
ATOM 2490 C C . ILE A 1 321 ? 14.373 3.447 -1.100 1.00 93.62 321 ILE A C 1
ATOM 2492 O O . ILE A 1 321 ? 13.213 3.106 -1.326 1.00 93.62 321 ILE A O 1
ATOM 2496 N N . PHE A 1 322 ? 14.677 4.476 -0.315 1.00 90.19 322 PHE A N 1
ATOM 2497 C CA . PHE A 1 322 ? 13.635 5.360 0.189 1.00 90.19 322 PHE A CA 1
ATOM 2498 C C . PHE A 1 322 ? 13.030 6.200 -0.943 1.00 90.19 322 PHE A C 1
ATOM 2500 O O . PHE A 1 322 ? 13.682 6.515 -1.942 1.00 90.19 322 PHE A O 1
ATOM 2507 N N . ARG A 1 323 ? 11.762 6.580 -0.771 1.00 88.81 323 ARG A N 1
ATOM 2508 C CA . ARG A 1 323 ? 11.027 7.390 -1.747 1.00 88.81 323 ARG A CA 1
ATOM 2509 C C . ARG A 1 323 ? 11.702 8.735 -2.028 1.00 88.81 323 ARG A C 1
ATOM 2511 O O . ARG A 1 323 ? 11.709 9.152 -3.175 1.00 88.81 323 ARG A O 1
ATOM 2518 N N . ASP A 1 324 ? 12.322 9.372 -1.039 1.00 90.12 324 ASP A N 1
ATOM 2519 C CA . ASP A 1 324 ? 13.028 10.651 -1.207 1.00 90.12 324 ASP A CA 1
ATOM 2520 C C . ASP A 1 324 ? 14.190 10.566 -2.215 1.00 90.12 324 ASP A C 1
ATOM 2522 O O . ASP A 1 324 ? 14.397 11.482 -3.011 1.00 90.12 324 ASP A O 1
ATOM 2526 N N . VAL A 1 325 ? 14.918 9.446 -2.232 1.00 93.44 325 VAL A N 1
ATOM 2527 C CA . VAL A 1 325 ? 15.967 9.166 -3.220 1.00 93.44 325 VAL A CA 1
ATOM 2528 C C . VAL A 1 325 ? 15.370 9.060 -4.621 1.00 93.44 325 VAL A C 1
ATOM 2530 O O . VAL A 1 325 ? 15.912 9.630 -5.569 1.00 93.44 325 VAL A O 1
ATOM 2533 N N . LEU A 1 326 ? 14.249 8.354 -4.753 1.00 94.19 326 LEU A N 1
ATOM 2534 C CA . LEU A 1 326 ? 13.552 8.180 -6.026 1.00 94.19 326 LEU A CA 1
ATOM 2535 C C . LEU A 1 326 ? 12.952 9.499 -6.528 1.00 94.19 326 LEU A C 1
ATOM 2537 O O . LEU A 1 326 ? 13.127 9.835 -7.696 1.00 94.19 326 LEU A O 1
ATOM 2541 N N . ASP A 1 327 ? 12.327 10.276 -5.644 1.00 93.62 327 ASP A N 1
ATOM 2542 C CA . ASP A 1 327 ? 11.774 11.598 -5.939 1.00 93.62 327 ASP A CA 1
ATOM 2543 C C . ASP A 1 327 ? 12.880 12.568 -6.375 1.00 93.62 327 ASP A C 1
ATOM 2545 O O . ASP A 1 327 ? 12.706 13.312 -7.340 1.00 93.62 327 ASP A O 1
ATOM 2549 N N . ARG A 1 328 ? 14.054 12.524 -5.726 1.00 94.31 328 ARG A N 1
ATOM 2550 C CA . ARG A 1 328 ? 15.224 13.324 -6.120 1.00 94.31 328 ARG A CA 1
ATOM 2551 C C . ARG A 1 328 ? 15.680 13.004 -7.545 1.00 94.31 328 ARG A C 1
ATOM 2553 O O . ARG A 1 328 ? 15.996 13.925 -8.288 1.00 94.31 328 ARG A O 1
ATOM 2560 N N . ILE A 1 329 ? 15.702 11.729 -7.939 1.00 94.56 329 ILE A N 1
ATOM 2561 C CA . ILE A 1 329 ? 16.029 11.321 -9.317 1.00 94.56 329 ILE A CA 1
ATOM 2562 C C . ILE A 1 329 ? 14.914 11.758 -10.280 1.00 94.56 329 ILE A C 1
ATOM 2564 O O . ILE A 1 329 ? 15.180 12.292 -11.355 1.00 94.56 329 ILE A O 1
ATOM 2568 N N . ALA A 1 330 ? 13.652 11.566 -9.893 1.00 93.50 330 ALA A N 1
ATOM 2569 C CA . ALA A 1 330 ? 12.494 11.909 -10.710 1.00 93.50 330 ALA A CA 1
ATOM 2570 C C . ALA A 1 330 ? 12.325 13.427 -10.924 1.00 93.50 330 ALA A C 1
ATOM 2572 O O . ALA A 1 330 ? 11.692 13.829 -11.904 1.00 93.50 330 ALA A O 1
ATOM 2573 N N . ALA A 1 331 ? 12.890 14.271 -10.057 1.00 93.56 331 ALA A N 1
ATOM 2574 C CA . ALA A 1 331 ? 12.809 15.728 -10.153 1.00 93.56 331 ALA A CA 1
ATOM 2575 C C . ALA A 1 331 ? 13.667 16.339 -11.277 1.00 93.56 331 ALA A C 1
ATOM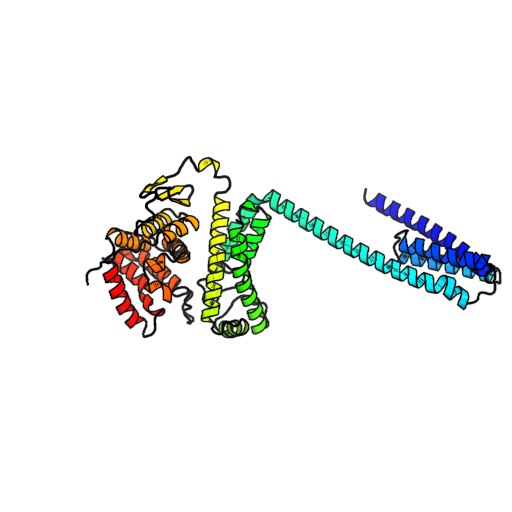 2577 O O . ALA A 1 331 ? 13.320 17.406 -11.778 1.00 93.56 331 ALA A O 1
ATOM 2578 N N . GLU A 1 332 ? 14.759 15.686 -11.689 1.00 88.06 332 GLU A N 1
ATOM 2579 C CA . GLU A 1 332 ? 15.703 16.228 -12.686 1.00 88.06 332 GLU A CA 1
ATOM 2580 C C . GLU A 1 332 ? 15.197 16.127 -14.136 1.00 88.06 332 GLU A C 1
ATOM 2582 O O . GLU A 1 332 ? 15.734 16.788 -15.020 1.00 88.06 332 GLU A O 1
ATOM 2587 N N . ASP A 1 333 ? 14.166 15.309 -14.378 1.00 81.19 333 ASP A N 1
ATOM 2588 C CA . ASP A 1 333 ? 13.542 15.086 -15.693 1.00 81.19 333 ASP A CA 1
ATOM 2589 C C . ASP A 1 333 ? 14.553 14.899 -16.848 1.00 81.19 333 ASP A C 1
ATOM 2591 O O . ASP A 1 333 ? 14.516 15.585 -17.869 1.00 81.19 333 ASP A O 1
ATOM 2595 N N . ALA A 1 334 ? 15.493 13.964 -16.671 1.00 87.06 334 ALA A N 1
ATOM 2596 C CA . ALA A 1 334 ? 16.534 13.653 -17.649 1.00 87.06 334 ALA A CA 1
ATOM 2597 C C . ALA A 1 334 ? 16.166 12.406 -18.487 1.00 87.06 334 ALA A C 1
ATOM 2599 O O . ALA A 1 334 ? 16.404 11.280 -18.040 1.00 87.06 334 ALA A O 1
ATOM 2600 N N . PRO A 1 335 ? 15.589 12.548 -19.699 1.00 89.56 335 PRO A N 1
ATOM 2601 C CA . PRO A 1 335 ? 15.290 11.405 -20.557 1.00 89.56 335 PRO A CA 1
ATOM 2602 C C . PRO A 1 335 ? 16.566 10.802 -21.160 1.00 89.56 335 PRO A C 1
ATOM 2604 O O . PRO A 1 335 ? 17.507 11.517 -21.515 1.00 89.56 335 PRO A O 1
ATOM 2607 N N . LEU A 1 336 ? 16.575 9.480 -21.351 1.00 93.50 336 LEU A N 1
ATOM 2608 C CA . LEU A 1 336 ? 17.628 8.812 -22.118 1.00 93.50 336 LEU A CA 1
ATOM 2609 C C . LEU A 1 336 ? 17.640 9.314 -23.573 1.00 93.50 336 LEU A C 1
ATOM 2611 O O . LEU A 1 336 ? 16.572 9.530 -24.158 1.00 93.50 336 LEU A O 1
ATOM 2615 N N . PRO A 1 337 ? 18.825 9.479 -24.193 1.00 94.12 337 PRO A N 1
ATOM 2616 C CA . PRO A 1 337 ? 18.908 9.792 -25.613 1.00 94.12 337 PRO A CA 1
ATOM 2617 C C . PRO A 1 337 ? 18.357 8.634 -26.460 1.00 94.12 337 PRO A C 1
ATOM 2619 O O . PRO A 1 337 ? 18.247 7.501 -25.994 1.00 94.12 337 PRO A O 1
ATOM 2622 N N . ASN A 1 338 ? 18.014 8.927 -27.716 1.00 92.94 338 ASN A N 1
ATOM 2623 C CA . ASN A 1 338 ? 17.623 7.929 -28.709 1.00 92.94 338 ASN A CA 1
ATOM 2624 C C . ASN A 1 338 ? 18.669 7.910 -29.847 1.00 92.94 338 ASN A C 1
ATOM 2626 O O . ASN A 1 338 ? 18.811 8.934 -30.526 1.00 92.94 338 ASN A O 1
ATOM 2630 N N . PRO A 1 339 ? 19.405 6.800 -30.058 1.00 95.19 339 PRO A N 1
ATOM 2631 C CA . PRO A 1 339 ? 19.330 5.542 -29.307 1.00 95.19 339 PRO A CA 1
ATOM 2632 C C . PRO A 1 339 ? 19.903 5.665 -27.887 1.00 95.19 339 PRO A C 1
ATOM 2634 O O . PRO A 1 339 ? 20.681 6.578 -27.594 1.00 95.19 339 PRO A O 1
ATOM 2637 N N . TRP A 1 340 ? 19.525 4.728 -27.017 1.00 97.06 340 TRP A N 1
ATOM 2638 C CA . TRP A 1 340 ? 20.079 4.613 -25.671 1.00 97.06 340 TRP A CA 1
ATOM 2639 C C . TRP A 1 340 ? 21.605 4.448 -25.718 1.00 97.06 340 TRP A C 1
ATOM 2641 O O . TRP A 1 340 ? 22.117 3.775 -26.618 1.00 97.06 340 TRP A O 1
ATOM 2651 N N . PRO A 1 341 ? 22.347 4.999 -24.740 1.00 96.69 341 PRO A N 1
ATOM 2652 C CA . PRO A 1 341 ? 23.755 4.669 -24.567 1.00 96.69 341 PRO A CA 1
ATOM 2653 C C . PRO A 1 341 ? 23.915 3.169 -24.302 1.00 96.69 341 PRO A C 1
ATOM 2655 O O . PRO A 1 341 ? 23.060 2.567 -23.646 1.00 96.69 341 PRO A O 1
ATOM 2658 N N . ASP A 1 342 ? 25.029 2.583 -24.749 1.00 96.44 342 ASP A N 1
ATOM 2659 C CA . ASP A 1 342 ? 25.308 1.152 -24.552 1.00 96.44 342 ASP A CA 1
ATOM 2660 C C . ASP A 1 342 ? 25.209 0.758 -23.070 1.00 96.44 342 ASP A C 1
ATOM 2662 O O . ASP A 1 342 ? 24.557 -0.230 -22.745 1.00 96.44 342 ASP A O 1
ATOM 2666 N N . GLU A 1 343 ? 25.731 1.603 -22.173 1.00 97.00 343 GLU A N 1
ATOM 2667 C CA . GLU A 1 343 ? 25.641 1.414 -20.720 1.00 97.00 343 GLU A CA 1
ATOM 2668 C C . GLU A 1 343 ? 24.188 1.291 -20.232 1.00 97.00 343 GLU A C 1
ATOM 2670 O O . GLU A 1 343 ? 23.884 0.426 -19.417 1.00 97.00 343 GLU A O 1
ATOM 2675 N N . ALA A 1 344 ? 23.266 2.121 -20.728 1.00 97.50 344 ALA A N 1
ATOM 2676 C CA . ALA A 1 344 ? 21.868 2.067 -20.302 1.00 97.50 344 ALA A CA 1
ATOM 2677 C C . ALA A 1 344 ? 21.199 0.763 -20.759 1.00 97.50 344 ALA A C 1
ATOM 2679 O O . ALA A 1 344 ? 20.475 0.132 -19.989 1.00 97.50 344 ALA A O 1
ATOM 2680 N N . ARG A 1 345 ? 21.467 0.326 -21.996 1.00 97.06 345 ARG A N 1
ATOM 2681 C CA . ARG A 1 345 ? 20.967 -0.959 -22.500 1.00 97.06 345 ARG A CA 1
ATOM 2682 C C . ARG A 1 345 ? 21.536 -2.128 -21.690 1.00 97.06 345 ARG A C 1
ATOM 2684 O O . ARG A 1 345 ? 20.778 -3.018 -21.315 1.00 97.06 345 ARG A O 1
ATOM 2691 N N . GLU A 1 346 ? 22.837 -2.117 -21.410 1.00 97.69 346 GLU A N 1
ATOM 2692 C CA . GLU A 1 346 ? 23.514 -3.146 -20.613 1.00 97.69 346 GLU A CA 1
ATOM 2693 C C . GLU A 1 346 ? 22.969 -3.202 -19.184 1.00 97.69 346 GLU A C 1
ATOM 2695 O O . GLU A 1 346 ? 22.591 -4.275 -18.728 1.00 97.69 346 GLU A O 1
ATOM 2700 N N . LEU A 1 347 ? 22.823 -2.057 -18.508 1.00 98.38 347 LEU A N 1
ATOM 2701 C CA . LEU A 1 347 ? 22.257 -1.990 -17.157 1.00 98.38 347 LEU A CA 1
ATOM 2702 C C . LEU A 1 347 ? 20.801 -2.455 -17.107 1.00 98.38 347 LEU A C 1
ATOM 2704 O O . LEU A 1 347 ? 20.395 -3.100 -16.144 1.00 98.38 347 LEU A O 1
ATOM 2708 N N . PHE A 1 348 ? 20.004 -2.143 -18.130 1.00 98.25 348 PHE A N 1
ATOM 2709 C CA . PHE A 1 348 ? 18.623 -2.609 -18.194 1.00 98.25 348 PHE A CA 1
ATOM 2710 C C . PHE A 1 348 ? 18.548 -4.134 -18.338 1.00 98.25 348 PHE A C 1
ATOM 2712 O O . PHE A 1 348 ? 17.770 -4.779 -17.640 1.00 98.25 348 PHE A O 1
ATOM 2719 N N . VAL A 1 349 ? 19.397 -4.726 -19.184 1.00 98.25 349 VAL A N 1
ATOM 2720 C CA . VAL A 1 349 ? 19.512 -6.188 -19.297 1.00 98.25 349 VAL A CA 1
ATOM 2721 C C . VAL A 1 349 ? 20.035 -6.797 -17.994 1.00 98.25 349 VAL A C 1
ATOM 2723 O O . VAL A 1 349 ? 19.454 -7.764 -17.510 1.00 98.25 349 VAL A O 1
ATOM 2726 N N . ASP A 1 350 ? 21.073 -6.214 -17.393 1.00 98.44 350 ASP A N 1
ATOM 2727 C CA . ASP A 1 350 ? 21.622 -6.637 -16.102 1.00 98.44 350 ASP A CA 1
ATOM 2728 C C . ASP A 1 350 ? 20.553 -6.651 -15.009 1.00 98.44 350 ASP A C 1
ATOM 2730 O O . ASP A 1 350 ? 20.509 -7.593 -14.223 1.00 98.44 350 ASP A O 1
ATOM 2734 N N . LEU A 1 351 ? 19.685 -5.635 -14.964 1.00 98.50 351 LEU A N 1
ATOM 2735 C CA . LEU A 1 351 ? 18.568 -5.573 -14.027 1.00 98.50 351 LEU A CA 1
ATOM 2736 C C . LEU A 1 351 ? 17.604 -6.743 -14.245 1.00 98.50 351 LEU A C 1
ATOM 2738 O O . LEU A 1 351 ? 17.285 -7.448 -13.294 1.00 98.50 351 LEU A O 1
ATOM 2742 N N . LEU A 1 352 ? 17.182 -6.990 -15.488 1.00 98.44 352 LEU A N 1
ATOM 2743 C CA . LEU A 1 352 ? 16.276 -8.098 -15.810 1.00 98.44 352 LEU A CA 1
ATOM 2744 C C . LEU A 1 352 ? 16.877 -9.472 -15.469 1.00 98.44 352 LEU A C 1
ATOM 2746 O O . LEU A 1 352 ? 16.165 -10.374 -15.027 1.00 98.44 352 LEU A O 1
ATOM 2750 N N . LEU A 1 353 ? 18.191 -9.631 -15.638 1.00 98.38 353 LEU A N 1
ATOM 2751 C CA . LEU A 1 353 ? 18.910 -10.863 -15.308 1.00 98.38 353 LEU A CA 1
ATOM 2752 C C . LEU A 1 353 ? 18.955 -11.164 -13.801 1.00 98.38 353 LEU A C 1
ATOM 2754 O O . LEU A 1 353 ? 19.222 -12.307 -13.432 1.00 98.38 353 LEU A O 1
ATOM 2758 N N . LEU A 1 354 ? 18.655 -10.192 -12.931 1.00 98.12 354 LEU A N 1
ATOM 2759 C CA . LEU A 1 354 ? 18.542 -10.407 -11.480 1.00 98.12 354 LEU A CA 1
ATOM 2760 C C . LEU A 1 354 ? 17.246 -11.135 -11.083 1.00 98.12 354 LEU A C 1
ATOM 2762 O O . LEU A 1 354 ? 17.042 -11.453 -9.914 1.00 98.12 354 LEU A O 1
ATOM 2766 N N . GLY A 1 355 ? 16.377 -11.468 -12.041 1.00 97.50 355 GLY A N 1
ATOM 2767 C CA . GLY A 1 355 ? 15.252 -12.361 -11.793 1.00 97.50 355 GLY A CA 1
ATOM 2768 C C . GLY A 1 355 ? 14.211 -11.737 -10.864 1.00 97.50 355 GLY A C 1
ATOM 2769 O O . GLY A 1 355 ? 13.744 -10.632 -11.103 1.00 97.50 355 GLY A O 1
ATOM 2770 N N . HIS A 1 356 ? 13.824 -12.437 -9.797 1.00 95.81 356 HIS A N 1
ATOM 2771 C CA . HIS A 1 356 ? 12.799 -11.926 -8.877 1.00 95.81 356 HIS A CA 1
ATOM 2772 C C . HIS A 1 356 ? 13.290 -10.735 -8.040 1.00 95.81 356 HIS A C 1
ATOM 2774 O O . HIS A 1 356 ? 12.475 -9.905 -7.642 1.00 95.81 356 HIS A O 1
ATOM 2780 N N . ASP A 1 357 ? 14.605 -10.592 -7.841 1.00 95.62 357 ASP A N 1
ATOM 2781 C CA . ASP A 1 357 ? 15.184 -9.499 -7.048 1.00 95.62 357 ASP A CA 1
ATOM 2782 C C . ASP A 1 357 ? 14.960 -8.128 -7.714 1.00 95.62 357 ASP A C 1
ATOM 2784 O O . ASP A 1 357 ? 14.924 -7.095 -7.042 1.00 95.62 357 ASP A O 1
ATOM 2788 N N . MET A 1 358 ? 14.742 -8.095 -9.037 1.00 96.94 358 MET A N 1
ATOM 2789 C CA . MET A 1 358 ? 14.436 -6.850 -9.748 1.00 96.94 358 MET A CA 1
ATOM 2790 C C . MET A 1 358 ? 13.005 -6.356 -9.535 1.00 96.94 358 MET A C 1
ATOM 2792 O O . MET A 1 358 ? 12.765 -5.160 -9.673 1.00 96.94 358 MET A O 1
ATOM 2796 N N . ILE A 1 359 ? 12.058 -7.235 -9.192 1.00 95.19 359 ILE A N 1
ATOM 2797 C CA . ILE A 1 359 ? 10.626 -6.908 -9.201 1.00 95.19 359 ILE A CA 1
ATOM 2798 C C . ILE A 1 359 ? 10.328 -5.765 -8.226 1.00 95.19 359 ILE A C 1
ATOM 2800 O O . ILE A 1 359 ? 9.834 -4.717 -8.641 1.00 95.19 359 ILE A O 1
ATOM 2804 N N . ARG A 1 360 ? 10.745 -5.913 -6.961 1.00 92.06 360 ARG A N 1
ATOM 2805 C CA . ARG A 1 360 ? 10.563 -4.891 -5.915 1.00 92.06 360 ARG A CA 1
ATOM 2806 C C . ARG A 1 360 ? 11.191 -3.550 -6.304 1.00 92.06 360 ARG A C 1
ATOM 2808 O O . ARG A 1 360 ? 10.665 -2.487 -5.984 1.00 92.06 360 ARG A O 1
ATOM 2815 N N . VAL A 1 361 ? 12.329 -3.592 -6.995 1.00 95.88 361 VAL A N 1
ATOM 2816 C CA . VAL A 1 361 ? 13.058 -2.395 -7.420 1.00 95.88 361 VAL A CA 1
ATOM 2817 C C . VAL A 1 361 ? 12.337 -1.692 -8.564 1.00 95.88 361 VAL A C 1
ATOM 2819 O O . VAL A 1 361 ? 12.120 -0.485 -8.495 1.00 95.88 361 VAL A O 1
ATOM 2822 N N . VAL A 1 362 ? 11.926 -2.429 -9.597 1.00 96.38 362 VAL A N 1
ATOM 2823 C CA . VAL A 1 362 ? 11.170 -1.873 -10.725 1.00 96.38 362 VAL A CA 1
ATOM 2824 C C . VAL A 1 362 ? 9.845 -1.286 -10.242 1.00 96.38 362 VAL A C 1
ATOM 2826 O O . VAL A 1 362 ? 9.471 -0.198 -10.670 1.00 96.38 362 VAL A O 1
ATOM 2829 N N . GLU A 1 363 ? 9.174 -1.939 -9.297 1.00 92.38 363 GLU A N 1
ATOM 2830 C CA . GLU A 1 363 ? 7.952 -1.421 -8.680 1.00 92.38 363 GLU A CA 1
ATOM 2831 C C . GLU A 1 363 ? 8.193 -0.133 -7.896 1.00 92.38 363 GLU A C 1
ATOM 2833 O O . GLU A 1 363 ? 7.421 0.813 -8.041 1.00 92.38 363 GLU A O 1
ATOM 2838 N N . ALA A 1 364 ? 9.279 -0.049 -7.121 1.00 92.31 364 ALA A N 1
ATOM 2839 C CA . ALA A 1 364 ? 9.654 1.184 -6.434 1.00 92.31 364 ALA A CA 1
ATOM 2840 C C . ALA A 1 364 ? 9.903 2.330 -7.433 1.00 92.31 364 ALA A C 1
ATOM 2842 O O . ALA A 1 364 ? 9.404 3.438 -7.242 1.00 92.31 364 ALA A O 1
ATOM 2843 N N . LEU A 1 365 ? 10.601 2.059 -8.540 1.00 94.69 365 LEU A N 1
ATOM 2844 C CA . LEU A 1 365 ? 10.802 3.031 -9.619 1.00 94.69 365 LEU A CA 1
ATOM 2845 C C . LEU A 1 365 ? 9.478 3.425 -10.301 1.00 94.69 365 LEU A C 1
ATOM 2847 O O . LEU A 1 365 ? 9.293 4.589 -10.659 1.00 94.69 365 LEU A O 1
ATOM 2851 N N . ASP A 1 366 ? 8.547 2.485 -10.489 1.00 92.88 366 ASP A N 1
ATOM 2852 C CA . ASP A 1 366 ? 7.233 2.755 -11.086 1.00 92.88 366 ASP A CA 1
ATOM 2853 C C . ASP A 1 366 ? 6.381 3.678 -10.206 1.00 92.88 366 ASP A C 1
ATOM 2855 O O . ASP A 1 366 ? 5.614 4.483 -10.730 1.00 92.88 366 ASP A O 1
ATOM 2859 N N . GLN A 1 367 ? 6.548 3.632 -8.880 1.00 87.75 367 GLN A N 1
ATOM 2860 C CA . GLN A 1 367 ? 5.824 4.506 -7.949 1.00 87.75 367 GLN A CA 1
ATOM 2861 C C . GLN A 1 367 ? 6.147 6.007 -8.093 1.00 87.75 367 GLN A C 1
ATOM 2863 O O . GLN A 1 367 ? 5.435 6.834 -7.518 1.00 87.75 367 GLN A O 1
ATOM 2868 N N . VAL A 1 368 ? 7.218 6.356 -8.810 1.00 91.31 368 VAL A N 1
ATOM 2869 C CA . VAL A 1 368 ? 7.604 7.737 -9.161 1.00 91.31 368 VAL A CA 1
ATOM 2870 C C . VAL A 1 368 ? 7.702 7.928 -10.684 1.00 91.31 368 VAL A C 1
ATOM 2872 O O . VAL A 1 368 ? 8.378 8.829 -11.181 1.00 91.31 368 VAL A O 1
ATOM 2875 N N . ASP A 1 369 ? 7.045 7.038 -11.435 1.00 92.25 369 ASP A N 1
ATOM 2876 C CA . ASP A 1 369 ? 6.949 7.015 -12.897 1.00 92.25 369 ASP A CA 1
ATOM 2877 C C . ASP A 1 369 ? 8.281 6.870 -13.659 1.00 92.25 369 ASP A C 1
ATOM 2879 O O . ASP A 1 369 ? 8.313 7.031 -14.882 1.00 92.25 369 ASP A O 1
ATOM 2883 N N . LEU A 1 370 ? 9.382 6.499 -12.995 1.00 94.88 370 LEU A N 1
ATOM 2884 C CA . LEU A 1 370 ? 10.685 6.339 -13.654 1.00 94.88 370 LEU A CA 1
ATOM 2885 C C . LEU A 1 370 ? 10.665 5.224 -14.713 1.00 94.88 370 LEU A C 1
ATOM 2887 O O . LEU A 1 370 ? 11.265 5.383 -15.774 1.00 94.88 370 LEU A O 1
ATOM 2891 N N . VAL A 1 371 ? 9.922 4.133 -14.487 1.00 95.31 371 VAL A N 1
ATOM 2892 C CA . VAL A 1 371 ? 9.774 3.043 -15.476 1.00 95.31 371 VAL A CA 1
ATOM 2893 C C . VAL A 1 371 ? 9.076 3.534 -16.743 1.00 95.31 371 VAL A C 1
ATOM 2895 O O . VAL A 1 371 ? 9.550 3.272 -17.846 1.00 95.31 371 VAL A O 1
ATOM 2898 N N . THR A 1 372 ? 8.001 4.311 -16.596 1.00 94.19 372 THR A N 1
ATOM 2899 C CA . THR A 1 372 ? 7.269 4.904 -17.728 1.00 94.19 372 THR A CA 1
ATOM 2900 C C . THR A 1 372 ? 8.143 5.878 -18.522 1.00 94.19 372 THR A C 1
ATOM 2902 O O . THR A 1 372 ? 8.023 5.966 -19.740 1.00 94.19 372 THR A O 1
ATOM 2905 N N . ARG A 1 373 ? 9.058 6.597 -17.862 1.00 92.44 373 ARG A N 1
ATOM 2906 C CA . ARG A 1 373 ? 10.008 7.483 -18.556 1.00 92.44 373 ARG A CA 1
ATOM 2907 C C . ARG A 1 373 ? 11.026 6.709 -19.389 1.00 92.44 373 ARG A C 1
ATOM 2909 O O . ARG A 1 373 ? 11.380 7.152 -20.478 1.00 92.44 373 ARG A O 1
ATOM 2916 N N . LEU A 1 374 ? 11.484 5.557 -18.897 1.00 93.62 374 LEU A N 1
ATOM 2917 C CA . LEU A 1 374 ? 12.375 4.669 -19.647 1.00 93.62 374 LEU A CA 1
ATOM 2918 C C . LEU A 1 374 ? 11.621 4.010 -20.815 1.00 93.62 374 LEU A C 1
ATOM 2920 O O . LEU A 1 374 ? 12.084 4.007 -21.956 1.00 93.62 374 LEU A O 1
ATOM 2924 N N . ILE A 1 375 ? 10.437 3.468 -20.543 1.00 95.12 375 ILE A N 1
ATOM 2925 C CA . ILE A 1 375 ? 9.627 2.716 -21.500 1.00 95.12 375 ILE A CA 1
ATOM 2926 C C . ILE A 1 375 ? 8.220 3.320 -21.504 1.00 95.12 375 ILE A C 1
ATOM 2928 O O . ILE A 1 375 ? 7.363 2.875 -20.742 1.00 95.12 375 ILE A O 1
ATOM 2932 N N . PRO A 1 376 ? 7.943 4.320 -22.361 1.00 95.06 376 PRO A N 1
ATOM 2933 C CA . PRO A 1 376 ? 6.620 4.941 -22.450 1.00 95.06 376 PRO A CA 1
ATOM 2934 C C . PRO A 1 376 ? 5.491 3.940 -22.712 1.00 95.06 376 PRO A C 1
ATOM 2936 O O . PRO A 1 376 ? 4.361 4.142 -22.270 1.00 95.06 376 PRO A O 1
ATOM 2939 N N . GLU A 1 377 ? 5.804 2.828 -23.382 1.00 96.00 377 GLU A N 1
ATOM 2940 C CA . GLU A 1 377 ? 4.867 1.751 -23.691 1.00 96.00 377 GLU A CA 1
ATOM 2941 C C . GLU A 1 377 ? 4.408 0.949 -22.463 1.00 96.00 377 GLU A C 1
ATOM 2943 O O . GLU A 1 377 ? 3.458 0.167 -22.529 1.00 96.00 377 GLU A O 1
ATOM 2948 N N . TRP A 1 378 ? 5.050 1.171 -21.318 1.00 95.19 378 TRP A N 1
ATOM 2949 C CA . TRP A 1 378 ? 4.668 0.601 -20.035 1.00 95.19 378 TRP A CA 1
ATOM 2950 C C . TRP A 1 378 ? 3.363 1.192 -19.495 1.00 95.19 378 TRP A C 1
ATOM 2952 O O . TRP A 1 378 ? 2.548 0.460 -18.936 1.00 95.19 378 TRP A O 1
ATOM 2962 N N . ALA A 1 379 ? 3.128 2.496 -19.691 1.00 93.12 379 ALA A N 1
ATOM 2963 C CA . ALA A 1 379 ? 2.034 3.215 -19.035 1.00 93.12 379 ALA A CA 1
ATOM 2964 C C . ALA A 1 379 ? 0.648 2.567 -19.214 1.00 93.12 379 ALA A C 1
ATOM 2966 O O . ALA A 1 379 ? -0.049 2.419 -18.213 1.00 93.12 379 ALA A O 1
ATOM 2967 N N . PRO A 1 380 ? 0.237 2.113 -20.415 1.00 91.31 380 PRO A N 1
ATOM 2968 C CA . PRO A 1 380 ? -1.080 1.494 -20.595 1.00 91.31 380 PRO A CA 1
ATOM 2969 C C . PRO A 1 380 ? -1.225 0.100 -19.964 1.00 91.31 380 PRO A C 1
ATOM 2971 O O . PRO A 1 380 ? -2.334 -0.427 -19.886 1.00 91.31 380 PRO A O 1
ATOM 2974 N N . ASN A 1 381 ? -0.116 -0.515 -19.547 1.00 91.44 381 ASN A N 1
ATOM 2975 C CA . ASN A 1 381 ? -0.079 -1.834 -18.916 1.00 91.44 381 ASN A CA 1
ATOM 2976 C C . ASN A 1 381 ? -0.090 -1.759 -17.377 1.00 91.44 381 ASN A C 1
ATOM 2978 O O . ASN A 1 381 ? -0.372 -2.766 -16.723 1.00 91.44 381 ASN A O 1
ATOM 2982 N N . ARG A 1 382 ? 0.165 -0.573 -16.806 1.00 87.75 382 ARG A N 1
ATOM 2983 C CA . ARG A 1 382 ? 0.144 -0.313 -15.361 1.00 87.75 382 ARG A CA 1
ATOM 2984 C C . ARG A 1 382 ? -1.235 -0.590 -14.769 1.00 87.75 382 ARG A C 1
ATOM 2986 O O . ARG A 1 382 ? -2.236 -0.095 -15.284 1.00 87.75 382 ARG A O 1
ATOM 2993 N N . HIS A 1 383 ? -1.280 -1.407 -13.715 1.00 78.25 383 HIS A N 1
ATOM 2994 C CA . HIS A 1 383 ? -2.494 -1.787 -12.962 1.00 78.25 383 HIS A CA 1
ATOM 2995 C C . HIS A 1 383 ? -3.602 -2.387 -13.814 1.00 78.25 383 HIS A C 1
ATOM 2997 O O . HIS A 1 383 ? -4.734 -2.498 -13.352 1.00 78.25 383 HIS A O 1
ATOM 3003 N N . ARG A 1 384 ? -3.299 -2.787 -15.052 1.00 83.56 384 ARG A N 1
ATOM 3004 C CA . ARG A 1 384 ? -4.306 -3.258 -15.992 1.00 83.56 384 ARG A CA 1
ATOM 3005 C C . ARG A 1 384 ? -4.763 -4.654 -15.577 1.00 83.56 384 ARG A C 1
ATOM 3007 O O . ARG A 1 384 ? -3.954 -5.590 -15.646 1.00 83.56 384 ARG A O 1
ATOM 3014 N N . PRO A 1 385 ? -6.036 -4.840 -15.187 1.00 79.50 385 PRO A N 1
ATOM 3015 C CA . PRO A 1 385 ? -6.544 -6.160 -14.861 1.00 79.50 385 PRO A CA 1
ATOM 3016 C C . PRO A 1 385 ? -6.592 -7.038 -16.115 1.00 79.50 385 PRO A C 1
ATOM 3018 O O . PRO A 1 385 ? -6.956 -6.599 -17.207 1.00 79.50 385 PRO A O 1
ATOM 3021 N N . GLN A 1 386 ? -6.254 -8.313 -15.963 1.00 76.06 386 GLN A N 1
ATOM 3022 C CA . GLN A 1 386 ? -6.397 -9.317 -17.011 1.00 76.06 386 GLN A CA 1
ATOM 3023 C C . GLN A 1 386 ? -7.669 -10.120 -16.756 1.00 76.06 386 GLN A C 1
ATOM 3025 O O . GLN A 1 386 ? -7.631 -11.086 -16.014 1.00 76.06 386 GLN A O 1
ATOM 3030 N N . ARG A 1 387 ? -8.807 -9.758 -17.359 1.00 67.62 387 ARG A N 1
ATOM 3031 C CA . ARG A 1 387 ? -10.105 -10.422 -17.105 1.00 67.62 387 ARG A CA 1
ATOM 3032 C C . ARG A 1 387 ? -10.198 -11.850 -17.686 1.00 67.62 387 ARG A C 1
ATOM 3034 O O . ARG A 1 387 ? -11.004 -12.123 -18.572 1.00 67.62 387 ARG A O 1
ATOM 3041 N N . ASN A 1 388 ? -9.374 -12.784 -17.210 1.00 67.06 388 ASN A N 1
ATOM 3042 C CA . ASN A 1 388 ? -9.530 -14.218 -17.438 1.00 67.06 388 ASN A CA 1
ATOM 3043 C C . ASN A 1 388 ? -9.126 -15.024 -16.186 1.00 67.06 388 ASN A C 1
ATOM 3045 O O . ASN A 1 388 ? -8.335 -14.568 -15.369 1.00 67.06 388 ASN A O 1
ATOM 3049 N N . ALA A 1 389 ? -9.644 -16.247 -16.057 1.00 57.53 389 ALA A N 1
ATOM 3050 C CA . ALA A 1 389 ? -9.437 -17.089 -14.873 1.00 57.53 389 ALA A CA 1
ATOM 3051 C C . ALA A 1 389 ? -8.022 -17.697 -14.741 1.00 57.53 389 ALA A C 1
ATOM 3053 O O . ALA A 1 389 ? -7.757 -18.417 -13.782 1.00 57.53 389 ALA A O 1
ATOM 3054 N N . TYR A 1 390 ? -7.135 -17.474 -15.715 1.00 61.31 390 TYR A N 1
ATOM 3055 C CA . TYR A 1 390 ? -5.789 -18.057 -15.736 1.00 61.31 390 TYR A CA 1
ATOM 3056 C C . TYR A 1 390 ? -4.709 -17.080 -15.276 1.00 61.31 390 TYR A C 1
ATOM 3058 O O . TYR A 1 390 ? -3.623 -17.521 -14.902 1.00 61.31 390 TYR A O 1
ATOM 3066 N N . HIS A 1 391 ? -4.982 -15.775 -15.293 1.00 74.50 391 HIS A N 1
ATOM 3067 C CA . HIS A 1 391 ? -4.039 -14.784 -14.801 1.00 74.50 391 HIS A CA 1
ATOM 3068 C C . HIS A 1 391 ? -4.256 -14.556 -13.311 1.00 74.50 391 HIS A C 1
ATOM 3070 O O . HIS A 1 391 ? -5.374 -14.416 -12.830 1.00 74.50 391 HIS A O 1
ATOM 3076 N N . ARG A 1 392 ? -3.152 -14.531 -12.572 1.00 77.19 392 ARG A N 1
ATOM 3077 C CA . ARG A 1 392 ? -3.136 -14.111 -11.171 1.00 77.19 392 ARG A CA 1
ATOM 3078 C C . ARG A 1 392 ? -2.874 -12.612 -11.050 1.00 77.19 392 ARG A C 1
ATOM 3080 O O . ARG A 1 392 ? -3.404 -11.984 -10.139 1.00 77.19 392 ARG A O 1
ATOM 3087 N N . PHE A 1 393 ? -2.052 -12.091 -11.961 1.00 84.62 393 PHE A N 1
ATOM 3088 C CA . PHE A 1 393 ? -1.455 -10.768 -11.879 1.00 84.62 393 PHE A CA 1
ATOM 3089 C C . PHE A 1 393 ? -2.039 -9.775 -12.893 1.00 84.62 393 PHE A C 1
ATOM 3091 O O . PHE A 1 393 ? -2.467 -10.165 -13.989 1.00 84.62 393 PHE A O 1
ATOM 3098 N N . THR A 1 394 ? -1.996 -8.487 -12.554 1.00 88.31 394 THR A N 1
ATOM 3099 C CA . THR A 1 394 ? -2.107 -7.378 -13.515 1.00 88.31 394 THR A CA 1
ATOM 3100 C C . THR A 1 394 ? -1.053 -7.505 -14.621 1.00 88.31 394 THR A C 1
ATOM 3102 O O . THR A 1 394 ? -0.076 -8.247 -14.483 1.00 88.31 394 THR A O 1
ATOM 3105 N N . VAL A 1 395 ? -1.275 -6.843 -15.764 1.00 90.88 395 VAL A N 1
ATOM 3106 C CA . VAL A 1 395 ? -0.386 -6.992 -16.933 1.00 90.88 395 VAL A CA 1
ATOM 3107 C C . VAL A 1 395 ? 1.052 -6.605 -16.588 1.00 90.88 395 VAL A C 1
ATOM 3109 O O . VAL A 1 395 ? 1.944 -7.411 -16.811 1.00 90.88 395 VAL A O 1
ATOM 3112 N N . ASP A 1 396 ? 1.274 -5.430 -16.004 1.00 92.31 396 ASP A N 1
ATOM 3113 C CA . ASP A 1 396 ? 2.587 -4.965 -15.536 1.00 92.31 396 ASP A CA 1
ATOM 3114 C C . ASP A 1 396 ? 3.341 -6.006 -14.688 1.00 92.31 396 ASP A C 1
ATOM 3116 O O . ASP A 1 396 ? 4.432 -6.434 -15.070 1.00 92.31 396 ASP A O 1
ATOM 3120 N N . ARG A 1 397 ? 2.754 -6.490 -13.588 1.00 92.75 397 ARG A N 1
ATOM 3121 C CA . ARG A 1 397 ? 3.399 -7.494 -12.730 1.00 92.75 397 ARG A CA 1
ATOM 3122 C C . ARG A 1 397 ? 3.637 -8.805 -13.473 1.00 92.75 397 ARG A C 1
ATOM 3124 O O . ARG A 1 397 ? 4.704 -9.393 -13.335 1.00 92.75 397 ARG A O 1
ATOM 3131 N N . HIS A 1 398 ? 2.695 -9.244 -14.309 1.00 93.94 398 HIS A N 1
ATOM 3132 C CA . HIS A 1 398 ? 2.870 -10.433 -15.151 1.00 93.94 398 HIS A CA 1
ATOM 3133 C C . HIS A 1 398 ? 4.074 -10.313 -16.097 1.00 93.94 398 HIS A C 1
ATOM 3135 O O . HIS A 1 398 ? 4.811 -11.282 -16.261 1.00 93.94 398 HIS A O 1
ATOM 3141 N N . LEU A 1 399 ? 4.312 -9.139 -16.691 1.00 95.56 399 LEU A N 1
ATOM 3142 C CA . LEU A 1 399 ? 5.485 -8.902 -17.539 1.00 95.56 399 LEU A CA 1
ATOM 3143 C C . LEU A 1 399 ? 6.799 -8.998 -16.742 1.00 95.56 399 LEU A C 1
ATOM 3145 O O . LEU A 1 399 ? 7.765 -9.584 -17.234 1.00 95.56 399 LEU A O 1
ATOM 3149 N N . LEU A 1 400 ? 6.832 -8.485 -15.505 1.00 96.88 400 LEU A N 1
ATOM 3150 C CA . LEU A 1 400 ? 8.003 -8.605 -14.624 1.00 96.88 400 LEU A CA 1
ATOM 3151 C C . LEU A 1 400 ? 8.257 -10.056 -14.200 1.00 96.88 400 LEU A C 1
ATOM 3153 O O . LEU A 1 400 ? 9.387 -10.527 -14.300 1.00 96.88 400 LEU A O 1
ATOM 3157 N N . GLU A 1 401 ? 7.215 -10.782 -13.791 1.00 96.06 401 GLU A N 1
ATOM 3158 C CA . GLU A 1 401 ? 7.291 -12.206 -13.427 1.00 96.06 401 GLU A CA 1
ATOM 3159 C C . GLU A 1 401 ? 7.761 -13.061 -14.617 1.00 96.06 401 GLU A C 1
ATOM 3161 O O . GLU A 1 401 ? 8.617 -13.935 -14.476 1.00 96.06 401 GLU A O 1
ATOM 3166 N N . ALA A 1 402 ? 7.264 -12.773 -15.826 1.00 96.75 402 ALA A N 1
ATOM 3167 C CA . ALA A 1 402 ? 7.687 -13.458 -17.043 1.00 96.75 402 ALA A CA 1
ATOM 3168 C C . ALA A 1 402 ? 9.172 -13.215 -17.357 1.00 96.75 402 ALA A C 1
ATOM 3170 O O . ALA A 1 402 ? 9.889 -14.158 -17.699 1.00 96.75 402 ALA A O 1
ATOM 3171 N N . ALA A 1 403 ? 9.654 -11.977 -17.215 1.00 97.94 403 ALA A N 1
ATOM 3172 C CA . ALA A 1 403 ? 11.072 -11.656 -17.364 1.00 97.94 403 ALA A CA 1
ATOM 3173 C C . ALA A 1 403 ? 11.933 -12.321 -16.274 1.00 97.94 403 ALA A C 1
ATOM 3175 O O . ALA A 1 403 ? 13.007 -12.846 -16.574 1.00 97.94 403 ALA A O 1
ATOM 3176 N N . ALA A 1 404 ? 11.441 -12.369 -15.033 1.00 97.81 404 ALA A N 1
ATOM 3177 C CA . ALA A 1 404 ? 12.128 -13.006 -13.917 1.00 97.81 404 ALA A CA 1
ATOM 3178 C C . ALA A 1 404 ? 12.281 -14.524 -14.113 1.00 97.81 404 ALA A C 1
ATOM 3180 O O . ALA A 1 404 ? 13.353 -15.083 -13.877 1.00 97.81 404 ALA A O 1
ATOM 3181 N N . GLU A 1 405 ? 11.241 -15.201 -14.602 1.00 97.56 405 GLU A N 1
ATOM 3182 C CA . GLU A 1 405 ? 11.311 -16.620 -14.958 1.00 97.56 405 GLU A CA 1
ATOM 3183 C C . GLU A 1 405 ? 12.173 -16.860 -16.208 1.00 97.56 405 GLU A C 1
ATOM 3185 O O . GLU A 1 405 ? 12.930 -17.834 -16.260 1.00 97.56 405 GLU A O 1
ATOM 3190 N N . ALA A 1 406 ? 12.154 -15.946 -17.184 1.00 97.94 406 ALA A N 1
ATOM 3191 C CA . ALA A 1 406 ? 13.043 -15.993 -18.344 1.00 97.94 406 ALA A CA 1
ATOM 3192 C C . ALA A 1 406 ? 14.528 -15.915 -17.938 1.00 97.94 406 ALA A C 1
ATOM 3194 O O . ALA A 1 406 ? 15.349 -16.663 -18.478 1.00 97.94 406 ALA A O 1
ATOM 3195 N N . ALA A 1 407 ? 14.869 -15.100 -16.932 1.00 97.81 407 ALA A N 1
ATOM 3196 C CA . ALA A 1 407 ? 16.226 -14.995 -16.390 1.00 97.81 407 ALA A CA 1
ATOM 3197 C C . ALA A 1 407 ? 16.761 -16.337 -15.849 1.00 97.81 407 ALA A C 1
ATOM 3199 O O . ALA A 1 407 ? 17.954 -16.614 -15.934 1.00 97.81 407 ALA A O 1
ATOM 3200 N N . ARG A 1 408 ? 15.889 -17.241 -15.378 1.00 97.38 408 ARG A N 1
ATOM 3201 C CA . ARG A 1 408 ? 16.280 -18.587 -14.904 1.00 97.38 408 ARG A CA 1
ATOM 3202 C C . ARG A 1 408 ? 16.650 -19.550 -16.033 1.00 97.38 408 ARG A C 1
ATOM 3204 O O . ARG A 1 408 ? 17.162 -20.638 -15.773 1.00 97.38 408 ARG A O 1
ATOM 3211 N N . LEU A 1 409 ? 16.343 -19.189 -17.278 1.00 97.19 409 LEU A N 1
ATOM 3212 C CA . LEU A 1 409 ? 16.504 -20.033 -18.462 1.00 97.19 409 LEU A CA 1
ATOM 3213 C C . LEU A 1 409 ? 17.630 -19.554 -19.388 1.00 97.19 409 LEU A C 1
ATOM 3215 O O . LEU A 1 409 ? 17.825 -20.143 -20.452 1.00 97.19 409 LEU A O 1
ATOM 3219 N N . VAL A 1 410 ? 18.378 -18.523 -18.992 1.00 96.50 410 VAL A N 1
ATOM 3220 C CA . VAL A 1 410 ? 19.410 -17.873 -19.819 1.00 96.50 410 VAL A CA 1
ATOM 3221 C C . VAL A 1 410 ? 20.521 -18.815 -20.267 1.00 96.50 410 VAL A C 1
ATOM 3223 O O . VAL A 1 410 ? 20.977 -18.715 -21.401 1.00 96.50 410 VAL A O 1
ATOM 3226 N N . ASP A 1 411 ? 20.862 -19.816 -19.454 1.00 96.44 411 ASP A N 1
ATOM 3227 C CA . ASP A 1 411 ? 21.869 -20.837 -19.782 1.00 96.44 411 ASP A CA 1
ATOM 3228 C C . ASP A 1 411 ? 21.453 -21.757 -20.950 1.00 96.44 411 ASP A C 1
ATOM 3230 O O . ASP A 1 411 ? 22.225 -22.609 -21.395 1.00 96.44 411 ASP A O 1
ATOM 3234 N N . ARG A 1 412 ? 20.213 -21.631 -21.443 1.00 96.88 412 ARG A N 1
ATOM 3235 C CA . ARG A 1 412 ? 19.650 -22.450 -22.528 1.00 96.88 412 ARG A CA 1
ATOM 3236 C C . ARG A 1 412 ? 19.669 -21.757 -23.889 1.00 96.88 412 ARG A C 1
ATOM 3238 O O . ARG A 1 412 ? 19.205 -22.358 -24.859 1.00 96.88 412 ARG A O 1
ATOM 3245 N N . VAL A 1 413 ? 20.144 -20.515 -23.968 1.00 97.19 413 VAL A N 1
ATOM 3246 C CA . VAL A 1 413 ? 20.102 -19.693 -25.185 1.00 97.19 413 VAL A CA 1
ATOM 3247 C C . VAL A 1 413 ? 21.436 -18.992 -25.434 1.00 97.19 413 VAL A C 1
ATOM 3249 O O . VAL A 1 413 ? 22.184 -18.701 -24.510 1.00 97.19 413 VAL A O 1
ATOM 3252 N N . GLU A 1 414 ? 21.726 -18.677 -26.697 1.00 96.56 414 GLU A N 1
ATOM 3253 C CA . GLU A 1 414 ? 22.925 -17.906 -27.070 1.00 96.56 414 GLU A CA 1
ATOM 3254 C C . GLU A 1 414 ? 22.771 -16.399 -26.809 1.00 96.56 414 GLU A C 1
ATOM 3256 O O . GLU A 1 414 ? 23.762 -15.678 -26.718 1.00 96.56 414 GLU A O 1
ATOM 3261 N N . ARG A 1 415 ? 21.526 -15.916 -26.689 1.00 96.19 415 ARG A N 1
ATOM 3262 C CA . ARG A 1 415 ? 21.180 -14.505 -26.464 1.00 96.19 415 ARG A CA 1
ATOM 3263 C C . ARG A 1 415 ? 20.317 -14.327 -25.206 1.00 96.19 415 ARG A C 1
ATOM 3265 O O . ARG A 1 415 ? 19.104 -14.141 -25.329 1.00 96.19 415 ARG A O 1
ATOM 3272 N N . PRO A 1 416 ? 20.919 -14.418 -24.001 1.00 97.00 416 PRO A N 1
ATOM 3273 C CA . PRO A 1 416 ? 20.241 -14.161 -22.726 1.00 97.00 416 PRO A CA 1
ATOM 3274 C C . PRO A 1 416 ? 19.498 -12.827 -22.676 1.00 97.00 416 PRO A C 1
ATOM 3276 O O . PRO A 1 416 ? 18.380 -12.759 -22.176 1.00 97.00 416 PRO A O 1
ATOM 3279 N N . ASP A 1 417 ? 20.110 -11.788 -23.243 1.00 96.44 417 ASP A N 1
ATOM 3280 C CA . ASP A 1 417 ? 19.578 -10.432 -23.340 1.00 96.44 417 ASP A CA 1
ATOM 3281 C C . ASP A 1 417 ? 18.229 -10.396 -24.071 1.00 96.44 417 ASP A C 1
ATOM 3283 O O . ASP A 1 417 ? 17.256 -9.838 -23.566 1.00 96.44 417 ASP A O 1
ATOM 3287 N N . LEU A 1 418 ? 18.132 -11.067 -25.223 1.00 96.56 418 LEU A N 1
ATOM 3288 C CA . LEU A 1 418 ? 16.886 -11.134 -25.989 1.00 96.56 418 LEU A CA 1
ATOM 3289 C C . LEU A 1 418 ? 15.831 -12.014 -25.315 1.00 96.56 418 LEU A C 1
ATOM 3291 O O . LEU A 1 418 ? 14.641 -11.766 -25.492 1.00 96.56 418 LEU A O 1
ATOM 3295 N N . LEU A 1 419 ? 16.238 -13.026 -24.544 1.00 98.19 419 LEU A N 1
ATOM 3296 C CA . LEU A 1 419 ? 15.303 -13.871 -23.804 1.00 98.19 419 LEU A CA 1
ATOM 3297 C C . LEU A 1 419 ? 14.596 -13.081 -22.697 1.00 98.19 419 LEU A C 1
ATOM 3299 O O . LEU A 1 419 ? 13.372 -13.153 -22.598 1.00 98.19 419 LEU A O 1
ATOM 3303 N N . VAL A 1 420 ? 15.336 -12.309 -21.895 1.00 98.25 420 VAL A N 1
ATOM 3304 C CA . VAL A 1 420 ? 14.730 -11.516 -20.813 1.00 98.25 420 VAL A CA 1
ATOM 3305 C C . VAL A 1 420 ? 13.922 -10.332 -21.342 1.00 98.25 420 VAL A C 1
ATOM 3307 O O . VAL A 1 420 ? 12.833 -10.069 -20.834 1.00 98.25 420 VAL A O 1
ATOM 3310 N N . LEU A 1 421 ? 14.376 -9.678 -22.419 1.00 97.50 421 LEU A N 1
ATOM 3311 C CA . LEU A 1 421 ? 13.593 -8.640 -23.100 1.00 97.50 421 LEU A CA 1
ATOM 3312 C C . LEU A 1 421 ? 12.333 -9.212 -23.750 1.00 97.50 421 LEU A C 1
ATOM 3314 O O . LEU A 1 421 ? 11.265 -8.615 -23.656 1.00 97.50 421 LEU A O 1
ATOM 3318 N N . GLY A 1 422 ? 12.444 -10.388 -24.370 1.00 96.94 422 GLY A N 1
ATOM 3319 C CA . GLY A 1 422 ? 11.305 -11.124 -24.902 1.00 96.94 422 GLY A CA 1
ATOM 3320 C C . GLY A 1 422 ? 10.301 -11.470 -23.805 1.00 96.94 422 GLY A C 1
ATOM 3321 O O . GLY A 1 422 ? 9.112 -11.256 -23.998 1.00 96.94 422 GLY A O 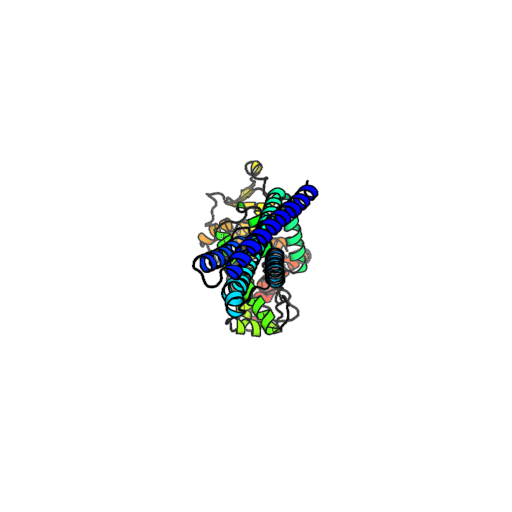1
ATOM 3322 N N . GLY A 1 423 ? 10.769 -11.924 -22.638 1.00 97.06 423 GLY A N 1
ATOM 3323 C CA . GLY A 1 423 ? 9.927 -12.168 -21.464 1.00 97.06 423 GLY A CA 1
ATOM 3324 C C . GLY A 1 423 ? 9.191 -10.912 -20.994 1.00 97.06 423 GLY A C 1
ATOM 3325 O O . GLY A 1 423 ? 7.970 -10.948 -20.835 1.00 97.06 423 GLY A O 1
ATOM 3326 N N . LEU A 1 424 ? 9.904 -9.789 -20.859 1.00 97.69 424 LEU A N 1
ATOM 3327 C CA . LEU A 1 424 ? 9.319 -8.515 -20.433 1.00 97.69 424 LEU A CA 1
ATOM 3328 C C . LEU A 1 424 ? 8.299 -7.969 -21.440 1.00 97.69 424 LEU A C 1
ATOM 3330 O O . LEU A 1 424 ? 7.284 -7.410 -21.044 1.00 97.69 424 LEU A O 1
ATOM 3334 N N . PHE A 1 425 ? 8.557 -8.103 -22.741 1.00 97.19 425 PHE A N 1
ATOM 3335 C CA . PHE A 1 425 ? 7.732 -7.472 -23.772 1.00 97.19 425 PHE A CA 1
ATOM 3336 C C . PHE A 1 425 ? 6.755 -8.411 -24.479 1.00 97.19 425 PHE A C 1
ATOM 3338 O O . PHE A 1 425 ? 6.022 -7.941 -25.348 1.00 97.19 425 PHE A O 1
ATOM 3345 N N . HIS A 1 426 ? 6.687 -9.697 -24.106 1.00 95.56 426 HIS A N 1
ATOM 3346 C CA . HIS A 1 426 ? 5.872 -10.689 -24.827 1.00 95.56 426 HIS A CA 1
ATOM 3347 C C . HIS A 1 426 ? 4.400 -10.282 -24.980 1.00 95.56 426 HIS A C 1
ATOM 3349 O O . HIS A 1 426 ? 3.786 -10.610 -25.989 1.00 95.56 426 HIS A O 1
ATOM 3355 N N . ASP A 1 427 ? 3.865 -9.548 -24.000 1.00 93.56 427 ASP A N 1
ATOM 3356 C CA . ASP A 1 427 ? 2.459 -9.146 -23.920 1.00 93.56 427 ASP A CA 1
ATOM 3357 C C . ASP A 1 427 ? 2.273 -7.621 -23.767 1.00 93.56 427 ASP A C 1
ATOM 3359 O O . ASP A 1 427 ? 1.195 -7.158 -23.388 1.00 93.56 427 ASP A O 1
ATOM 3363 N N . ILE A 1 428 ? 3.289 -6.810 -24.099 1.00 95.06 428 ILE A N 1
ATOM 3364 C CA . ILE A 1 428 ? 3.248 -5.339 -23.929 1.00 95.06 428 ILE A CA 1
ATOM 3365 C C . ILE A 1 428 ? 2.104 -4.667 -24.714 1.00 95.06 428 ILE A C 1
ATOM 3367 O O . ILE A 1 428 ? 1.630 -3.589 -24.352 1.00 95.06 428 ILE A O 1
ATOM 3371 N N . GLY A 1 429 ? 1.617 -5.320 -25.774 1.00 94.19 429 GLY A N 1
ATOM 3372 C CA . GLY A 1 429 ? 0.493 -4.848 -26.581 1.00 94.19 429 GLY A CA 1
ATOM 3373 C C . GLY A 1 429 ? -0.873 -4.927 -25.889 1.00 94.19 429 GLY A C 1
ATOM 3374 O O . GLY A 1 429 ? -1.813 -4.301 -26.372 1.00 94.19 429 GLY A O 1
ATOM 3375 N N . LYS A 1 430 ? -1.024 -5.637 -24.757 1.00 90.25 430 LYS A N 1
ATOM 3376 C CA . LYS A 1 430 ? -2.319 -5.785 -24.054 1.00 90.25 430 LYS A CA 1
ATOM 3377 C C . LYS A 1 430 ? -2.905 -4.460 -23.558 1.00 90.25 430 LYS A C 1
ATOM 3379 O O . LYS A 1 430 ? -4.128 -4.343 -23.443 1.00 90.25 430 LYS A O 1
ATOM 3384 N N . GLY A 1 431 ? -2.056 -3.479 -23.258 1.00 86.75 431 GLY A N 1
ATOM 3385 C CA . GLY A 1 431 ? -2.454 -2.126 -22.869 1.00 86.75 431 GLY A CA 1
ATOM 3386 C C . GLY A 1 431 ? -3.021 -1.272 -24.009 1.00 86.75 431 GLY A C 1
ATOM 3387 O O . GLY A 1 431 ? -3.576 -0.206 -23.755 1.00 86.75 431 GLY A O 1
ATOM 3388 N N . TYR A 1 432 ? -2.915 -1.730 -25.257 1.00 91.19 432 TYR A N 1
ATOM 3389 C CA . TYR A 1 432 ? -3.219 -0.948 -26.452 1.00 91.19 432 TYR A CA 1
ATOM 3390 C C . TYR A 1 432 ? -4.447 -1.479 -27.209 1.00 91.19 432 TYR A C 1
ATOM 3392 O O . TYR A 1 432 ? -4.776 -2.663 -27.119 1.00 91.19 432 TYR A O 1
ATOM 3400 N N . PRO A 1 433 ? -5.154 -0.621 -27.970 1.00 88.31 433 PRO A N 1
ATOM 3401 C CA . PRO A 1 433 ? -6.280 -1.055 -28.788 1.00 88.31 433 PRO A CA 1
ATOM 3402 C C . PRO A 1 433 ? -5.808 -1.885 -29.991 1.00 88.31 433 PRO A C 1
ATOM 3404 O O . PRO A 1 433 ? -4.906 -1.471 -30.716 1.00 88.31 433 PRO A O 1
ATOM 3407 N N . GLY A 1 434 ? -6.478 -3.010 -30.250 1.00 90.44 434 GLY A N 1
ATOM 3408 C CA . GLY A 1 434 ? -6.208 -3.885 -31.395 1.00 90.44 434 GLY A CA 1
ATOM 3409 C C . GLY A 1 434 ? -5.876 -5.317 -30.982 1.00 90.44 434 GLY A C 1
ATOM 3410 O O . GLY A 1 434 ? -6.100 -5.712 -29.837 1.00 90.44 434 GLY A O 1
ATOM 3411 N N . ASP A 1 435 ? -5.360 -6.103 -31.928 1.00 91.62 435 ASP A N 1
ATOM 3412 C CA . ASP A 1 435 ? -4.780 -7.406 -31.611 1.00 91.62 435 ASP A CA 1
ATOM 3413 C C . ASP A 1 435 ? -3.448 -7.201 -30.878 1.00 91.62 435 ASP A C 1
ATOM 3415 O O . ASP A 1 435 ? -2.504 -6.624 -31.416 1.00 91.62 435 ASP A O 1
ATOM 3419 N N . HIS A 1 436 ? -3.384 -7.648 -29.625 1.00 88.56 436 HIS A N 1
ATOM 3420 C CA . HIS A 1 436 ? -2.238 -7.417 -28.745 1.00 88.56 436 HIS A CA 1
ATOM 3421 C C . HIS A 1 436 ? -0.929 -8.011 -29.283 1.00 88.56 436 HIS A C 1
ATOM 3423 O O . HIS A 1 436 ? 0.132 -7.463 -28.989 1.00 88.56 436 HIS A O 1
ATOM 3429 N N . SER A 1 437 ? -0.986 -9.087 -30.078 1.00 90.75 437 SER A N 1
ATOM 3430 C CA . SER A 1 437 ? 0.209 -9.684 -30.677 1.00 90.75 437 SER A CA 1
ATOM 3431 C C . SER A 1 437 ? 0.717 -8.828 -31.838 1.00 90.75 437 SER A C 1
ATOM 3433 O O . SER A 1 437 ? 1.897 -8.484 -31.871 1.00 90.75 437 SER A O 1
ATOM 3435 N N . GLU A 1 438 ? -0.163 -8.416 -32.758 1.00 93.69 438 GLU A N 1
ATOM 3436 C CA . GLU A 1 438 ? 0.214 -7.536 -33.877 1.00 93.69 438 GLU A CA 1
ATOM 3437 C C . GLU A 1 438 ? 0.714 -6.170 -33.389 1.00 93.69 438 GLU A C 1
ATOM 3439 O O . GLU A 1 438 ? 1.747 -5.675 -33.849 1.00 93.69 438 GLU A O 1
ATOM 3444 N N . VAL A 1 439 ? 0.015 -5.579 -32.415 1.00 94.88 439 VAL A N 1
ATOM 3445 C CA . VAL A 1 439 ? 0.425 -4.316 -31.790 1.00 94.88 439 VAL A CA 1
ATOM 3446 C C . VAL A 1 439 ? 1.752 -4.487 -31.053 1.00 94.88 439 VAL A C 1
ATOM 3448 O O . VAL A 1 439 ? 2.643 -3.652 -31.209 1.00 94.88 439 VAL A O 1
ATOM 3451 N N . GLY A 1 440 ? 1.919 -5.581 -30.304 1.00 95.06 440 GLY A N 1
ATOM 3452 C CA . GLY A 1 440 ? 3.156 -5.900 -29.593 1.00 95.06 440 GLY A CA 1
ATOM 3453 C C . GLY A 1 440 ? 4.374 -5.942 -30.516 1.00 95.06 440 GLY A C 1
ATOM 3454 O O . GLY A 1 440 ? 5.392 -5.336 -30.195 1.00 95.06 440 GLY A O 1
ATOM 3455 N N . VAL A 1 441 ? 4.261 -6.557 -31.700 1.00 94.94 441 VAL A N 1
ATOM 3456 C CA . VAL A 1 441 ? 5.341 -6.578 -32.710 1.00 94.94 441 VAL A CA 1
ATOM 3457 C C . VAL A 1 441 ? 5.750 -5.160 -33.123 1.00 94.94 441 VAL A C 1
ATOM 3459 O O . VAL A 1 441 ? 6.943 -4.851 -33.174 1.00 94.94 441 VAL A O 1
ATOM 3462 N N . GLY A 1 442 ? 4.774 -4.286 -33.386 1.00 95.38 442 GLY A N 1
ATOM 3463 C CA . GLY A 1 442 ? 5.034 -2.888 -33.737 1.00 95.38 442 GLY A CA 1
ATOM 3464 C C . GLY A 1 442 ? 5.718 -2.112 -32.608 1.00 95.38 442 GLY A C 1
ATOM 3465 O O . GLY A 1 442 ? 6.713 -1.429 -32.848 1.00 95.38 442 GLY A O 1
ATOM 3466 N N . LEU A 1 443 ? 5.230 -2.262 -31.372 1.00 96.44 443 LEU A N 1
ATOM 3467 C CA . LEU A 1 443 ? 5.812 -1.613 -30.193 1.00 96.44 443 LEU A CA 1
ATOM 3468 C C . LEU A 1 443 ? 7.246 -2.087 -29.942 1.00 96.44 443 LEU A C 1
ATOM 3470 O O . LEU A 1 443 ? 8.130 -1.263 -29.723 1.00 96.44 443 LEU A O 1
ATOM 3474 N N . VAL A 1 444 ? 7.503 -3.395 -30.024 1.00 96.19 444 VAL A N 1
ATOM 3475 C CA . VAL A 1 444 ? 8.841 -3.962 -29.806 1.00 96.19 444 VAL A CA 1
ATOM 3476 C C . VAL A 1 444 ? 9.837 -3.452 -30.842 1.00 96.19 444 VAL A C 1
ATOM 3478 O O . VAL A 1 444 ? 10.972 -3.176 -30.471 1.00 96.19 444 VAL A O 1
ATOM 3481 N N . HIS A 1 445 ? 9.435 -3.238 -32.099 1.00 94.56 445 HIS A N 1
ATOM 3482 C CA . HIS A 1 445 ? 10.315 -2.599 -33.082 1.00 94.56 445 HIS A CA 1
ATOM 3483 C C . HIS A 1 445 ? 10.716 -1.181 -32.642 1.00 94.56 445 HIS A C 1
ATOM 3485 O O . HIS A 1 445 ? 11.897 -0.837 -32.672 1.00 94.56 445 HIS A O 1
ATOM 3491 N N . THR A 1 446 ? 9.758 -0.354 -32.211 1.00 95.25 446 THR A N 1
ATOM 3492 C CA . THR A 1 446 ? 10.040 1.008 -31.723 1.00 95.25 446 THR A CA 1
ATOM 3493 C C . THR A 1 446 ? 10.911 0.997 -30.465 1.00 95.25 446 THR A C 1
ATOM 3495 O O . THR A 1 446 ? 11.850 1.787 -30.356 1.00 95.25 446 THR A O 1
ATOM 3498 N N . ILE A 1 447 ? 10.634 0.088 -29.529 1.00 96.12 447 ILE A N 1
ATOM 3499 C CA . ILE A 1 447 ? 11.406 -0.071 -28.293 1.00 96.12 447 ILE A CA 1
ATOM 3500 C C . ILE A 1 447 ? 12.837 -0.518 -28.610 1.00 96.12 447 ILE A C 1
ATOM 3502 O O . ILE A 1 447 ? 13.784 0.077 -28.100 1.00 96.12 447 ILE A O 1
ATOM 3506 N N . ALA A 1 448 ? 13.010 -1.531 -29.462 1.00 95.06 448 ALA A N 1
ATOM 3507 C CA . ALA A 1 448 ? 14.313 -2.083 -29.818 1.00 95.06 448 ALA A CA 1
ATOM 3508 C C . ALA A 1 448 ? 15.196 -1.044 -30.524 1.00 95.06 448 ALA A C 1
ATOM 3510 O O . ALA A 1 448 ? 16.360 -0.887 -30.154 1.00 95.06 448 ALA A O 1
ATOM 3511 N N . GLU A 1 449 ? 14.632 -0.282 -31.467 1.00 94.88 449 GLU A N 1
ATOM 3512 C CA . GLU A 1 449 ? 15.325 0.825 -32.135 1.00 94.88 449 GLU A CA 1
ATOM 3513 C C . GLU A 1 449 ? 15.747 1.905 -31.128 1.00 94.88 449 GLU A C 1
ATOM 3515 O O . GLU A 1 449 ? 16.909 2.314 -31.109 1.00 94.88 449 GLU A O 1
ATOM 3520 N N . ARG A 1 450 ? 14.845 2.295 -30.212 1.00 95.88 450 ARG A N 1
ATOM 3521 C CA . ARG A 1 450 ? 15.148 3.260 -29.144 1.00 95.88 450 ARG A CA 1
ATOM 3522 C C . ARG A 1 450 ? 16.239 2.761 -28.194 1.00 95.88 450 ARG A C 1
ATOM 3524 O O . ARG A 1 450 ? 17.075 3.551 -27.771 1.00 95.88 450 ARG A O 1
ATOM 3531 N N . MET A 1 451 ? 16.268 1.465 -27.888 1.00 95.56 451 MET A N 1
ATOM 3532 C CA . MET A 1 451 ? 17.318 0.823 -27.083 1.00 95.56 451 MET A CA 1
ATOM 3533 C C . MET A 1 451 ? 18.644 0.640 -27.850 1.00 95.56 451 MET A C 1
ATOM 3535 O O . MET A 1 451 ? 19.648 0.231 -27.264 1.00 95.56 451 MET A O 1
ATOM 3539 N N . GLY A 1 452 ? 18.679 0.938 -29.152 1.00 93.94 452 GLY A N 1
ATOM 3540 C CA . GLY A 1 452 ? 19.872 0.819 -29.988 1.00 93.94 452 GLY A CA 1
ATOM 3541 C C . GLY A 1 452 ? 20.177 -0.603 -30.467 1.00 93.94 452 GLY A C 1
ATOM 3542 O O . GLY A 1 452 ? 21.330 -0.897 -30.780 1.00 93.94 452 GLY A O 1
ATOM 3543 N N . TYR A 1 453 ? 19.183 -1.495 -30.518 1.00 92.31 453 TYR A N 1
ATOM 3544 C CA . TYR A 1 453 ? 19.342 -2.793 -31.177 1.00 92.31 453 TYR A CA 1
ATOM 3545 C C . TYR A 1 453 ? 19.387 -2.625 -32.704 1.00 92.31 453 TYR A C 1
ATOM 3547 O O . TYR A 1 453 ? 18.672 -1.783 -33.252 1.00 92.31 453 TYR A O 1
ATOM 3555 N N . PRO A 1 454 ? 20.215 -3.417 -33.412 1.00 84.19 454 PRO A N 1
ATOM 3556 C CA . PRO A 1 454 ? 20.207 -3.421 -34.867 1.00 84.19 454 PRO A CA 1
ATOM 3557 C C . PRO A 1 454 ? 18.880 -3.994 -35.407 1.00 84.19 454 PRO A C 1
ATOM 3559 O O . PRO A 1 454 ? 18.293 -4.854 -34.743 1.00 84.19 454 PRO A O 1
ATOM 3562 N N . PRO A 1 455 ? 18.429 -3.530 -36.588 1.00 74.56 455 PRO A N 1
ATOM 3563 C CA . PRO A 1 455 ? 17.198 -3.992 -37.229 1.00 74.56 455 PRO A CA 1
ATOM 3564 C C . PRO A 1 455 ? 17.248 -5.447 -37.707 1.00 74.56 455 PRO A C 1
ATOM 3566 O O . PRO A 1 455 ? 18.362 -5.961 -37.982 1.00 74.56 455 PRO A O 1
#

Sequence (455 aa):
MAVKVQALERWVTTLIGLALMTSLAGTLLGALHLADTFLGQVAAFETIYVLIIGFSILRLPPTRTLFWCLGSLVVALAAALLQRWDVDPVSLMLFYGFPLVVCALNGYMLDASARGSYANNLLLGRESARLRQWRDNADRMLDQLDVRIRERHEQAGELAFLLEPDLKLSQGGLRDLHCLQWIDLADPSLLEDSEREALDGPHGVLLSARIELHRATGRANNQLLLQEQDEVADALGYGDADLLMAAVAEAARTVTGIEDAVLHRIHNRGRRRRWLARTRDLGHGILLAEETLTLADDAPVSDPVMPLRVAVHAAREDAFIFRDVLDRIAAEDAPLPNPWPDEARELFVDLLLLGHDMIRVVEALDQVDLVTRLIPEWAPNRHRPQRNAYHRFTVDRHLLEAAAEAARLVDRVERPDLLVLGGLFHDIGKGYPGDHSEVGVGLVHTIAERMGYPP

Radius of gyration: 38.17 Å; chains: 1; bounding box: 89×48×106 Å